Protein AF-0000000084543230 (afdb_homodimer)

pLDDT: mean 85.79, std 18.61, range [20.77, 98.88]

Nearest PDB structures (foldseek):
  7msp-assembly2_B  TM=5.587E-01  e=1.399E-10  Bacillus subtilis subsp. subtilis str. 168
  7msk-assembly1_B  TM=5.173E-01  e=1.236E-10  Bacillus thuringiensis serovar andalousiensis BGSC 4AW1
  7msn-assembly1_B  TM=4.986E-01  e=8.015E-11  Bacillus subtilis subsp. subtilis str. 168
  7msn-assembly1_A  TM=4.606E-01  e=1.399E-10  Bacillus subtilis subsp. subtilis str. 168
  6egs-assembly1_A  TM=4.964E-01  e=3.530E-05  Homo sapiens

Sequence (632 aa):
MSITASKIPVSVLIPAKNEQENLPACLASVAVADEILVVDSQSSDRTVEISESLGAKVVQFHFNGQWPKKKNWSLENLPFRNEWVLIVDCDERITPESWQEIAQKIQDPEYSGYYINRRVFFLGKWIRHGGKYPDWNLRLFKHKLGRYENLNTENVRNTGDNEVHEHVVISEGKVGYLQEDMLHEDFRDLFHWIERHNRYSNWEARVYYNILTGQDDSKTIGADLFGDAVQRKRFLKTIWVRLPFKPLLRFILFYIIQLGFLDGRAGYIYGRLLSQYEYQIGVKLYELRQFGGQLNVAKTTTNTVTPQSVPQTVEKMSITASKIPVSVLIPAKNEQENLPACLASVAVADEILVVDSQSSDRTVEISESLGAKVVQFHFNGQWPKKKNWSLENLPFRNEWVLIVDCDERITPESWQEIAQKIQDPEYSGYYINRRVFFLGKWIRHGGKYPDWNLRLFKHKLGRYENLNTENVRNTGDNEVHEHVVISEGKVGYLQEDMLHEDFRDLFHWIERHNRYSNWEARVYYNILTGQDDSKTIGADLFGDAVQRKRFLKTIWVRLPFKPLLRFILFYIIQLGFLDGRAGYIYGRLLSQYEYQIGVKLYELRQFGGQLNVAKTTTNTVTPQSVPQTVEK

Secondary structure (DSSP, 8-state):
-----PPEEEEEEEEESS-TTTHHHHHHHTTTEEEEEEEES--SSSHHHHHHHTTPEEEE----SSSS-HHHHHHHHS--SSSEEEE--TTEEE-HHHHHHHHHHTT-TTEEEEEEEEEEEETTEE--STT-SS--EEEEEETTTEEE---S-TTSTT--SS-SS--EEESSSEEEEEEEEEEE---S-HHHHHHHHHHHHHHHHHHHHHHHHT-STTTS----TTS-HHHHHHHHHHHHHH-SSHHHHHHIIIIIIT-GGGGHHHHHHHHHHHHHHHHHHHHHHHHHHHHTT-SS--------------------/-----PPEEEEEEEEESS-TTTHHHHHHHTTTEEEEEEEES--SSSHHHHHHHTTPEEEE----SSSS-HHHHHHHHS--SSSEEEE--TTEEE-HHHHHHHHHHTT-TTEEEEEEEEEEEETTEE--STT-SS--EEEEEETTTEEE---S-TTSTT--SS-SS--EEESSSEEEEEEEEEEE---S-HHHHHHHHHHHHHHHHHHHHHHHHT-STTTS----TTS-HHHHHHHHHHHHHH-SSHHHHHHIIIIIIT-GGGGHHHHHHHHHHHHHHHHHHHHHHHHHHHHTT-SS--------------------

Organism: NCBI:txid376219

Radius of gyration: 28.89 Å; Cα contacts (8 Å, |Δi|>4): 1098; chains: 2; bounding box: 122×84×68 Å

Foldseek 3Di:
DPPPPQAQAEAEEEEDAQQPPQQVQALVQRVSHPAYEYEYAPHPDCVVVNQVVSPHHYHYDHFPLDPDFDVQVCLPPPDRPHQKYFYDYSQKGQHPVNVVQVSVVVPDPQAFWEWAFEFEDFPNFTQCWLPNPRDTATGIGGSVFKDWDDPPLSPQPPLDRDDDPTHIDGRDGHYYYDPDHMYRGRPDDVVVVLSNLLSVLSSLLVVLLCVVVVVNPPPDDDQDCPDDPVSVVVVVVPVLSVDPLSLVVSLCSRCPVRPLCVRPPRSNVVSNSVSVSVVSSNVQNVCCVPPVRDPDDPPPPPPCPVVPPPPPPPDD/DPPPPQAQAEAEEEEDAQQPPQQVQALVQRVSHPAYEYEYAPHPDCVVVNQVVSPHHYHYDHFPLDPDFDVQVCLPPPDRPHQKYFYDYSQKGQHPVNVVQVSVVVPDPQAFWEWAFEFEDFPRFTQCWLPNPRDTATGIGGSVFKDWDDPPLSPQPPLDRDDDPTHIDGNDGDYYYDPDHMYRGRPDDVVVVLSNLLSVLSSLLVVLLCVVVVVNPPPDDDQDCPDDPVSVVVVVVPVLSVDPLSLVVSLCSRCPVRPLCVRPPRSNVVSNSVSVSVVSSNVQNVCCVPPVRDPDDDPPPPPPPVPPPPPPPPDD

Structure (mmCIF, N/CA/C/O backbone):
data_AF-0000000084543230-model_v1
#
loop_
_entity.id
_entity.type
_entity.pdbx_description
1 polymer 'Glycosyl transferase, family 2'
#
loop_
_atom_site.group_PDB
_atom_site.id
_atom_site.type_symbol
_atom_site.label_atom_id
_atom_site.label_alt_id
_atom_site.label_comp_id
_atom_site.label_asym_id
_atom_site.label_entity_id
_atom_site.label_seq_id
_atom_site.pdbx_PDB_ins_code
_atom_site.Cartn_x
_atom_site.Cartn_y
_atom_site.Cartn_z
_atom_site.occupancy
_atom_site.B_iso_or_equiv
_atom_site.auth_seq_id
_atom_site.auth_comp_id
_atom_site.auth_asym_id
_atom_site.auth_atom_id
_atom_site.pdbx_PDB_model_num
ATOM 1 N N . MET A 1 1 ? -24.188 -47.438 0.626 1 29.66 1 MET A N 1
ATOM 2 C CA . MET A 1 1 ? -22.734 -47.344 0.693 1 29.66 1 MET A CA 1
ATOM 3 C C . MET A 1 1 ? -22.266 -46 0.106 1 29.66 1 MET A C 1
ATOM 5 O O . MET A 1 1 ? -22.469 -45.75 -1.08 1 29.66 1 MET A O 1
ATOM 9 N N . SER A 1 2 ? -22.438 -44.906 0.783 1 37.59 2 SER A N 1
ATOM 10 C CA . SER A 1 2 ? -22.125 -43.594 0.286 1 37.59 2 SER A CA 1
ATOM 11 C C . SER A 1 2 ? -20.75 -43.562 -0.376 1 37.59 2 SER A C 1
ATOM 13 O O . SER A 1 2 ? -19.75 -43.969 0.219 1 37.59 2 SER A O 1
ATOM 15 N N . ILE A 1 3 ? -20.609 -43.844 -1.57 1 38.88 3 ILE A N 1
ATOM 16 C CA . ILE A 1 3 ? -19.375 -43.844 -2.357 1 38.88 3 ILE A CA 1
ATOM 17 C C . ILE A 1 3 ? -18.516 -42.656 -1.955 1 38.88 3 ILE A C 1
ATOM 19 O O . ILE A 1 3 ? -18.859 -41.5 -2.238 1 38.88 3 ILE A O 1
ATOM 23 N N . THR A 1 4 ? -17.984 -42.531 -0.795 1 46.62 4 THR A N 1
ATOM 24 C CA . THR A 1 4 ? -17.031 -41.5 -0.365 1 46.62 4 THR A CA 1
ATOM 25 C C . THR A 1 4 ? -15.969 -41.25 -1.427 1 46.62 4 THR A C 1
ATOM 27 O O . THR A 1 4 ? -15.25 -42.188 -1.806 1 46.62 4 THR A O 1
ATOM 30 N N . ALA A 1 5 ? -16.25 -40.5 -2.412 1 59.16 5 ALA A N 1
ATOM 31 C CA . ALA A 1 5 ? -15.336 -40.219 -3.512 1 59.16 5 ALA A CA 1
ATOM 32 C C . ALA A 1 5 ? -13.891 -40.156 -3.021 1 59.16 5 ALA A C 1
ATOM 34 O O . ALA A 1 5 ? -13.602 -39.531 -2 1 59.16 5 ALA A O 1
ATOM 35 N N . SER A 1 6 ? -13.039 -41.094 -3.359 1 81.56 6 SER A N 1
ATOM 36 C CA . SER A 1 6 ? -11.656 -41.281 -2.953 1 81.56 6 SER A CA 1
ATOM 37 C C . SER A 1 6 ? -10.836 -40.031 -3.133 1 81.56 6 SER A C 1
ATOM 39 O O . SER A 1 6 ? -10.977 -39.312 -4.137 1 81.56 6 SER A O 1
ATOM 41 N N . LYS A 1 7 ? -10.297 -39.438 -2.084 1 94.62 7 LYS A N 1
ATOM 42 C CA . LYS A 1 7 ? -9.422 -38.25 -2.08 1 94.62 7 LYS A CA 1
ATOM 43 C C . LYS A 1 7 ? -8.188 -38.469 -2.939 1 94.62 7 LYS A C 1
ATOM 45 O O . LYS A 1 7 ? -7.742 -39.625 -3.105 1 94.62 7 LYS A O 1
ATOM 50 N N . ILE A 1 8 ? -7.797 -37.531 -3.656 1 97.75 8 ILE A N 1
ATOM 51 C CA . ILE A 1 8 ? -6.57 -37.562 -4.445 1 97.75 8 ILE A CA 1
ATOM 52 C C . ILE A 1 8 ? -5.359 -37.438 -3.523 1 97.75 8 ILE A C 1
ATOM 54 O O . ILE A 1 8 ? -5.289 -36.5 -2.709 1 97.75 8 ILE A O 1
ATOM 58 N N . PRO A 1 9 ? -4.43 -38.344 -3.574 1 98.25 9 PRO A N 1
ATOM 59 C CA . PRO A 1 9 ? -3.311 -38.375 -2.631 1 98.25 9 PRO A CA 1
ATOM 60 C C . PRO A 1 9 ? -2.312 -37.25 -2.883 1 98.25 9 PRO A C 1
ATOM 62 O O . PRO A 1 9 ? -1.163 -37.5 -3.248 1 98.25 9 PRO A O 1
ATOM 65 N N . VAL A 1 10 ? -2.674 -36.094 -2.656 1 98.69 10 VAL A N 1
ATOM 66 C CA . VAL A 1 10 ? -1.897 -34.844 -2.752 1 98.69 10 VAL A CA 1
ATOM 67 C C . VAL A 1 10 ? -2.096 -34.031 -1.488 1 98.69 10 VAL A C 1
ATOM 69 O O . VAL A 1 10 ? -3.205 -33.938 -0.953 1 98.69 10 VAL A O 1
ATOM 72 N N . SER A 1 11 ? -1.009 -33.562 -0.958 1 98.81 11 SER A N 1
ATOM 73 C CA . SER A 1 11 ? -1.084 -32.562 0.114 1 98.81 11 SER A CA 1
ATOM 74 C C . SER A 1 11 ? -1.076 -31.156 -0.44 1 98.81 11 SER A C 1
ATOM 76 O O . SER A 1 11 ? -0.14 -30.766 -1.138 1 98.81 11 SER A O 1
ATOM 78 N N . VAL A 1 12 ? -2.107 -30.391 -0.117 1 98.81 12 VAL A N 1
ATOM 79 C CA . VAL A 1 12 ? -2.189 -29 -0.588 1 98.81 12 VAL A CA 1
ATOM 80 C C . VAL A 1 12 ? -1.63 -28.062 0.474 1 98.81 12 VAL A C 1
ATOM 82 O O . VAL A 1 12 ? -1.962 -28.172 1.655 1 98.81 12 VAL A O 1
ATOM 85 N N . LEU A 1 13 ? -0.74 -27.234 0.044 1 98.75 13 LEU A N 1
ATOM 86 C CA . LEU A 1 13 ? -0.153 -26.203 0.899 1 98.75 13 LEU A CA 1
ATOM 87 C C . LEU A 1 13 ? -0.666 -24.828 0.517 1 98.75 13 LEU A C 1
ATOM 89 O O . LEU A 1 13 ? -0.492 -24.391 -0.623 1 98.75 13 LEU A O 1
ATOM 93 N N . ILE A 1 14 ? -1.273 -24.109 1.455 1 98.69 14 ILE A N 1
ATOM 94 C CA . ILE A 1 14 ? -1.856 -22.797 1.197 1 98.69 14 ILE A CA 1
ATOM 95 C C . ILE A 1 14 ? -1.247 -21.766 2.146 1 98.69 14 ILE A C 1
ATOM 97 O O . ILE A 1 14 ? -1.584 -21.734 3.332 1 98.69 14 ILE A O 1
ATOM 101 N N . PRO A 1 15 ? -0.379 -20.969 1.652 1 98.12 15 PRO A N 1
ATOM 102 C CA . PRO A 1 15 ? 0.072 -19.828 2.471 1 98.12 15 PRO A CA 1
ATOM 103 C C . PRO A 1 15 ? -0.985 -18.734 2.598 1 98.12 15 PRO A C 1
ATOM 105 O O . PRO A 1 15 ? -1.598 -18.344 1.603 1 98.12 15 PRO A O 1
ATOM 108 N N . ALA A 1 16 ? -1.163 -18.219 3.861 1 97.69 16 ALA A N 1
ATOM 109 C CA . ALA A 1 16 ? -2.273 -17.281 4.031 1 97.69 16 ALA A CA 1
ATOM 110 C C . ALA A 1 16 ? -1.921 -16.203 5.039 1 97.69 16 ALA A C 1
ATOM 112 O O . ALA A 1 16 ? -1.169 -16.438 5.984 1 97.69 16 ALA A O 1
ATOM 113 N N . LYS A 1 17 ? -2.406 -15.062 4.781 1 96.19 17 LYS A N 1
ATOM 114 C CA . LYS A 1 17 ? -2.432 -13.945 5.719 1 96.19 17 LYS A CA 1
ATOM 115 C C . LYS A 1 17 ? -3.602 -13.008 5.422 1 96.19 17 LYS A C 1
ATOM 117 O O . LYS A 1 17 ? -3.615 -12.328 4.395 1 96.19 17 LYS A O 1
ATOM 122 N N . ASN A 1 18 ? -4.562 -12.914 6.312 1 93.94 18 ASN A N 1
ATOM 123 C CA . ASN A 1 18 ? -5.758 -12.086 6.191 1 93.94 18 ASN A CA 1
ATOM 124 C C . ASN A 1 18 ? -6.461 -12.312 4.855 1 93.94 18 ASN A C 1
ATOM 126 O O . ASN A 1 18 ? -6.688 -11.367 4.098 1 93.94 18 ASN A O 1
ATOM 130 N N . GLU A 1 19 ? -6.875 -13.516 4.633 1 96.62 19 GLU A N 1
ATOM 131 C CA . GLU A 1 19 ? -7.434 -13.922 3.348 1 96.62 19 GLU A CA 1
ATOM 132 C C . GLU A 1 19 ? -8.859 -14.445 3.506 1 96.62 19 GLU A C 1
ATOM 134 O O . GLU A 1 19 ? -9.273 -15.367 2.807 1 96.62 19 GLU A O 1
ATOM 139 N N . GLN A 1 20 ? -9.578 -13.859 4.398 1 96.12 20 GLN A N 1
ATOM 140 C CA . GLN A 1 20 ? -10.93 -14.336 4.684 1 96.12 20 GLN A CA 1
ATOM 141 C C . GLN A 1 20 ? -11.805 -14.297 3.434 1 96.12 20 GLN A C 1
ATOM 143 O O . GLN A 1 20 ? -12.695 -15.133 3.26 1 96.12 20 GLN A O 1
ATOM 148 N N . GLU A 1 21 ? -11.562 -13.422 2.498 1 93.69 21 GLU A N 1
ATOM 149 C CA . GLU A 1 21 ? -12.422 -13.234 1.333 1 93.69 21 GLU A CA 1
ATOM 150 C C . GLU A 1 21 ? -12.148 -14.297 0.272 1 93.69 21 GLU A C 1
ATOM 152 O O . GLU A 1 21 ? -13.047 -14.688 -0.471 1 93.69 21 GLU A O 1
ATOM 157 N N . ASN A 1 22 ? -10.945 -14.789 0.214 1 96.81 22 ASN A N 1
ATOM 158 C CA . ASN A 1 22 ? -10.555 -15.695 -0.859 1 96.81 22 ASN A CA 1
ATOM 159 C C . ASN A 1 22 ? -10.625 -17.156 -0.415 1 96.81 22 ASN A C 1
ATOM 161 O O . ASN A 1 22 ? -10.844 -18.047 -1.236 1 96.81 22 ASN A O 1
ATOM 165 N N . LEU A 1 23 ? -10.484 -17.406 0.841 1 97.62 23 LEU A N 1
ATOM 166 C CA . LEU A 1 23 ? -10.25 -18.75 1.361 1 97.62 23 LEU A CA 1
ATOM 167 C C . LEU A 1 23 ? -11.438 -19.672 1.075 1 97.62 23 LEU A C 1
ATOM 169 O O . LEU A 1 23 ? -11.266 -20.828 0.724 1 97.62 23 LEU A O 1
ATOM 173 N N . PRO A 1 24 ? -12.719 -19.156 1.195 1 97 24 PRO A N 1
ATOM 174 C CA . PRO A 1 24 ? -13.836 -20.078 0.942 1 97 24 PRO A CA 1
ATOM 175 C C . PRO A 1 24 ? -13.781 -20.688 -0.452 1 97 24 PRO A C 1
ATOM 177 O O . PRO A 1 24 ? -13.898 -21.922 -0.595 1 97 24 PRO A O 1
ATOM 180 N N . ALA A 1 25 ? -13.586 -19.891 -1.458 1 96.75 25 ALA A N 1
ATOM 181 C CA . ALA A 1 25 ? -13.508 -20.406 -2.828 1 96.75 25 ALA A CA 1
ATOM 182 C C . ALA A 1 25 ? -12.258 -21.25 -3.031 1 96.75 25 ALA A C 1
ATOM 184 O O . ALA A 1 25 ? -12.305 -22.281 -3.709 1 96.75 25 ALA A O 1
ATOM 185 N N . CYS A 1 26 ? -11.156 -20.844 -2.449 1 98.25 26 CYS A N 1
ATOM 186 C CA . CYS A 1 26 ? -9.898 -21.562 -2.564 1 98.25 26 CYS A CA 1
ATOM 187 C C . CYS A 1 26 ? -10.016 -22.953 -1.95 1 98.25 26 CYS A C 1
ATOM 189 O O . CYS A 1 26 ? -9.727 -23.953 -2.609 1 98.25 26 CYS A O 1
ATOM 191 N N . LEU A 1 27 ? -10.547 -23.016 -0.763 1 98.44 27 LEU A N 1
ATOM 192 C CA . LEU A 1 27 ? -10.648 -24.266 -0.035 1 98.44 27 LEU A CA 1
ATOM 193 C C . LEU A 1 27 ? -11.656 -25.203 -0.694 1 98.44 27 LEU A C 1
ATOM 195 O O . LEU A 1 27 ? -11.453 -26.422 -0.731 1 98.44 27 LEU A O 1
ATOM 199 N N . ALA A 1 28 ? -12.688 -24.625 -1.218 1 97.56 28 ALA A N 1
ATOM 200 C CA . ALA A 1 28 ? -13.656 -25.438 -1.951 1 97.56 28 ALA A CA 1
ATOM 201 C C . ALA A 1 28 ? -13.016 -26.094 -3.17 1 97.56 28 ALA A C 1
ATOM 203 O O . ALA A 1 28 ? -13.32 -27.234 -3.496 1 97.56 28 ALA A O 1
ATOM 204 N N . SER A 1 29 ? -12.148 -25.422 -3.789 1 98.12 29 SER A N 1
ATOM 205 C CA . SER A 1 29 ? -11.547 -25.891 -5.031 1 98.12 29 SER A CA 1
ATOM 206 C C . SER A 1 29 ? -10.539 -27 -4.77 1 98.12 29 SER A C 1
ATOM 208 O O . SER A 1 29 ? -10.164 -27.734 -5.688 1 98.12 29 SER A O 1
ATOM 210 N N . VAL A 1 30 ? -10.07 -27.141 -3.49 1 98.5 30 VAL A N 1
ATOM 211 C CA . VAL A 1 30 ? -9.031 -28.141 -3.232 1 98.5 30 VAL A CA 1
ATOM 212 C C . VAL A 1 30 ? -9.562 -29.219 -2.289 1 98.5 30 VAL A C 1
ATOM 214 O O . VAL A 1 30 ? -8.789 -30.016 -1.756 1 98.5 30 VAL A O 1
ATOM 217 N N . ALA A 1 31 ? -10.836 -29.266 -2.154 1 97.12 31 ALA A N 1
ATOM 218 C CA . ALA A 1 31 ? -11.484 -30.141 -1.185 1 97.12 31 ALA A CA 1
ATOM 219 C C . ALA A 1 31 ? -11.25 -31.609 -1.53 1 97.12 31 ALA A C 1
ATOM 221 O O . ALA A 1 31 ? -11.32 -32.469 -0.658 1 97.12 31 ALA A O 1
ATOM 222 N N . VAL A 1 32 ? -10.961 -31.922 -2.76 1 97.44 32 VAL A N 1
ATOM 223 C CA . VAL A 1 32 ? -10.812 -33.312 -3.213 1 97.44 32 VAL A CA 1
ATOM 224 C C . VAL A 1 32 ? -9.43 -33.812 -2.82 1 97.44 32 VAL A C 1
ATOM 226 O O . VAL A 1 32 ? -9.188 -35.031 -2.869 1 97.44 32 VAL A O 1
ATOM 229 N N . ALA A 1 33 ? -8.547 -33 -2.385 1 98.38 33 ALA A N 1
ATOM 230 C CA . ALA A 1 33 ? -7.211 -33.406 -1.96 1 98.38 33 ALA A CA 1
ATOM 231 C C . ALA A 1 33 ? -7.273 -34.188 -0.653 1 98.38 33 ALA A C 1
ATOM 233 O O . ALA A 1 33 ? -8.156 -33.969 0.173 1 98.38 33 ALA A O 1
ATOM 234 N N . ASP A 1 34 ? -6.293 -35.031 -0.488 1 98.19 34 ASP A N 1
ATOM 235 C CA . ASP A 1 34 ? -6.211 -35.906 0.692 1 98.19 34 ASP A CA 1
ATOM 236 C C . ASP A 1 34 ? -5.875 -35.062 1.938 1 98.19 34 ASP A C 1
ATOM 238 O O . ASP A 1 34 ? -6.301 -35.406 3.045 1 98.19 34 ASP A O 1
ATOM 242 N N . GLU A 1 35 ? -5.117 -34.062 1.754 1 98.38 35 GLU A N 1
ATOM 243 C CA . GLU A 1 35 ? -4.641 -33.219 2.863 1 98.38 35 GLU A CA 1
ATOM 244 C C . GLU A 1 35 ? -4.566 -31.75 2.467 1 98.38 35 GLU A C 1
ATOM 246 O O . GLU A 1 35 ? -4.109 -31.422 1.373 1 98.38 35 GLU A O 1
ATOM 251 N N . ILE A 1 36 ? -5.109 -30.938 3.371 1 98.69 36 ILE A N 1
ATOM 252 C CA . ILE A 1 36 ? -5.051 -29.484 3.16 1 98.69 36 ILE A CA 1
ATOM 253 C C . ILE A 1 36 ? -4.391 -28.812 4.363 1 98.69 36 ILE A C 1
ATOM 255 O O . ILE A 1 36 ? -4.906 -28.891 5.48 1 98.69 36 ILE A O 1
ATOM 259 N N . LEU A 1 37 ? -3.256 -28.172 4.141 1 98.75 37 LEU A N 1
ATOM 260 C CA . LEU A 1 37 ? -2.514 -27.438 5.152 1 98.75 37 LEU A CA 1
ATOM 261 C C . LEU A 1 37 ? -2.523 -25.938 4.848 1 98.75 37 LEU A C 1
ATOM 263 O O . LEU A 1 37 ? -2.076 -25.516 3.775 1 98.75 37 LEU A O 1
ATOM 267 N N . VAL A 1 38 ? -3.049 -25.156 5.734 1 98.75 38 VAL A N 1
ATOM 268 C CA . VAL A 1 38 ? -3.004 -23.703 5.633 1 98.75 38 VAL A CA 1
ATOM 269 C C . VAL A 1 38 ? -1.935 -23.156 6.574 1 98.75 38 VAL A C 1
ATOM 271 O O . VAL A 1 38 ? -2.004 -23.359 7.789 1 98.75 38 VAL A O 1
ATOM 274 N N . VAL A 1 39 ? -0.952 -22.562 6.008 1 98.62 39 VAL A N 1
ATOM 275 C CA . VAL A 1 39 ? 0.099 -21.938 6.809 1 98.62 39 VAL A CA 1
ATOM 276 C C . VAL A 1 39 ? -0.187 -20.438 6.969 1 98.62 39 VAL A C 1
ATOM 278 O O . VAL A 1 39 ? 0.006 -19.672 6.035 1 98.62 39 VAL A O 1
ATOM 281 N N . ASP A 1 40 ? -0.516 -20.047 8.141 1 98.25 40 ASP A N 1
ATOM 282 C CA . ASP A 1 40 ? -0.985 -18.703 8.438 1 98.25 40 ASP A CA 1
ATOM 283 C C . ASP A 1 40 ? 0.102 -17.891 9.125 1 98.25 40 ASP A C 1
ATOM 285 O O . ASP A 1 40 ? 0.958 -18.438 9.82 1 98.25 40 ASP A O 1
ATOM 289 N N . SER A 1 41 ? 0.145 -16.656 8.82 1 96.38 41 SER A N 1
ATOM 290 C CA . SER A 1 41 ? 1.075 -15.727 9.453 1 96.38 41 SER A CA 1
ATOM 291 C C . SER A 1 41 ? 0.352 -14.789 10.414 1 96.38 41 SER A C 1
ATOM 293 O O . SER A 1 41 ? 0.42 -13.562 10.266 1 96.38 41 SER A O 1
ATOM 295 N N . GLN A 1 42 ? -0.321 -15.312 11.367 1 93.94 42 GLN A N 1
ATOM 296 C CA . GLN A 1 42 ? -1.004 -14.586 12.438 1 93.94 42 GLN A CA 1
ATOM 297 C C . GLN A 1 42 ? -2.045 -13.625 11.867 1 93.94 42 GLN A C 1
ATOM 299 O O . GLN A 1 42 ? -2.059 -12.438 12.219 1 93.94 42 GLN A O 1
ATOM 304 N N . SER A 1 43 ? -2.947 -14.125 11.109 1 95.62 43 SER A N 1
ATOM 305 C CA . SER A 1 43 ? -4.031 -13.32 10.555 1 95.62 43 SER A CA 1
ATOM 306 C C . SER A 1 43 ? -4.883 -12.703 11.664 1 95.62 43 SER A C 1
ATOM 308 O O . SER A 1 43 ? -5.105 -13.328 12.695 1 95.62 43 SER A O 1
ATOM 310 N N . SER A 1 44 ? -5.344 -11.477 11.43 1 88.94 44 SER A N 1
ATOM 311 C CA . SER A 1 44 ? -6.188 -10.789 12.398 1 88.94 44 SER A CA 1
ATOM 312 C C . SER A 1 44 ? -7.664 -10.914 12.031 1 88.94 44 SER A C 1
ATOM 314 O O . SER A 1 44 ? -8.539 -10.5 12.797 1 88.94 44 SER A O 1
ATOM 316 N N . ASP A 1 45 ? -7.965 -11.516 10.938 1 92.31 45 ASP A N 1
ATOM 317 C CA . ASP A 1 45 ? -9.344 -11.672 10.484 1 92.31 45 ASP A CA 1
ATOM 318 C C . ASP A 1 45 ? -9.82 -13.109 10.664 1 92.31 45 ASP A C 1
ATOM 320 O O . ASP A 1 45 ? -9.32 -13.828 11.531 1 92.31 45 ASP A O 1
ATOM 324 N N . ARG A 1 46 ? -10.836 -13.492 9.898 1 96.62 46 ARG A N 1
ATOM 325 C CA . ARG A 1 46 ? -11.453 -14.797 10.117 1 96.62 46 ARG A CA 1
ATOM 326 C C . ARG A 1 46 ? -10.742 -15.883 9.32 1 96.62 46 ARG A C 1
ATOM 328 O O . ARG A 1 46 ? -11.289 -16.969 9.102 1 96.62 46 ARG A O 1
ATOM 335 N N . THR A 1 47 ? -9.539 -15.633 8.914 1 97.88 47 THR A N 1
ATOM 336 C CA . THR A 1 47 ? -8.781 -16.547 8.078 1 97.88 47 THR A CA 1
ATOM 337 C C . THR A 1 47 ? -8.648 -17.922 8.75 1 97.88 47 THR A C 1
ATOM 339 O O . THR A 1 47 ? -8.969 -18.938 8.148 1 97.88 47 THR A O 1
ATOM 342 N N . VAL A 1 48 ? -8.289 -17.953 9.961 1 98.19 48 VAL A N 1
ATOM 343 C CA . VAL A 1 48 ? -8.047 -19.188 10.68 1 98.19 48 VAL A CA 1
ATOM 344 C C . VAL A 1 48 ? -9.359 -19.938 10.891 1 98.19 48 VAL A C 1
ATOM 346 O O . VAL A 1 48 ? -9.461 -21.141 10.625 1 98.19 48 VAL A O 1
ATOM 349 N N . GLU A 1 49 ? -10.352 -19.188 11.297 1 98.12 49 GLU A N 1
ATOM 350 C CA . GLU A 1 49 ? -11.664 -19.766 11.555 1 98.12 49 GLU A CA 1
ATOM 351 C C . GLU A 1 49 ? -12.234 -20.422 10.289 1 98.12 49 GLU A C 1
ATOM 353 O O . GLU A 1 49 ? -12.719 -21.547 10.336 1 98.12 49 GLU A O 1
ATOM 358 N N . ILE A 1 50 ? -12.18 -19.719 9.211 1 97.94 50 ILE A N 1
ATOM 359 C CA . ILE A 1 50 ? -12.711 -20.203 7.945 1 97.94 50 ILE A CA 1
ATOM 360 C C . ILE A 1 50 ? -11.938 -21.438 7.504 1 97.94 50 ILE A C 1
ATOM 362 O O . ILE A 1 50 ? -12.539 -22.438 7.082 1 97.94 50 ILE A O 1
ATOM 366 N N . SER A 1 51 ? -10.648 -21.422 7.621 1 98.38 51 SER A N 1
ATOM 367 C CA . SER A 1 51 ? -9.812 -22.547 7.227 1 98.38 51 SER A CA 1
ATOM 368 C C . SER A 1 51 ? -10.172 -23.797 7.996 1 98.38 51 SER A C 1
ATOM 370 O O . SER A 1 51 ? -10.406 -24.859 7.402 1 98.38 51 SER A O 1
ATOM 372 N N . GLU A 1 52 ? -10.273 -23.688 9.25 1 98.06 52 GLU A N 1
ATOM 373 C CA . GLU A 1 52 ? -10.562 -24.844 10.102 1 98.06 52 GLU A CA 1
ATOM 374 C C . GLU A 1 52 ? -11.984 -25.344 9.883 1 98.06 52 GLU A C 1
ATOM 376 O O . GLU A 1 52 ? -12.219 -26.562 9.859 1 98.06 52 GLU A O 1
ATOM 381 N N . SER A 1 53 ? -12.875 -24.453 9.711 1 97.56 53 SER A N 1
ATOM 382 C CA . SER A 1 53 ? -14.273 -24.828 9.508 1 97.56 53 SER A CA 1
ATOM 383 C C . SER A 1 53 ? -14.453 -25.609 8.211 1 97.56 53 SER A C 1
ATOM 385 O O . SER A 1 53 ? -15.383 -26.422 8.094 1 97.56 53 SER A O 1
ATOM 387 N N . LEU A 1 54 ? -13.555 -25.438 7.316 1 96.5 54 LEU A N 1
ATOM 388 C CA . LEU A 1 54 ? -13.672 -26.109 6.023 1 96.5 54 LEU A CA 1
ATOM 389 C C . LEU A 1 54 ? -12.727 -27.297 5.93 1 96.5 54 LEU A C 1
ATOM 391 O O . LEU A 1 54 ? -12.484 -27.812 4.84 1 96.5 54 LEU A O 1
ATOM 395 N N . GLY A 1 55 ? -12.164 -27.672 7.066 1 95.5 55 GLY A N 1
ATOM 396 C CA . GLY A 1 55 ? -11.492 -28.953 7.172 1 95.5 55 GLY A CA 1
ATOM 397 C C . GLY A 1 55 ? -9.992 -28.859 6.977 1 95.5 55 GLY A C 1
ATOM 398 O O . GLY A 1 55 ? -9.305 -29.891 6.961 1 95.5 55 GLY A O 1
ATOM 399 N N . ALA A 1 56 ? -9.477 -27.703 6.852 1 98 56 ALA A N 1
ATOM 400 C CA . ALA A 1 56 ? -8.031 -27.547 6.691 1 98 56 ALA A CA 1
ATOM 401 C C . ALA A 1 56 ? -7.328 -27.531 8.047 1 98 56 ALA A C 1
ATOM 403 O O . ALA A 1 56 ? -7.922 -27.141 9.055 1 98 56 ALA A O 1
ATOM 404 N N . LYS A 1 57 ? -6.148 -28.062 8.078 1 98.31 57 LYS A N 1
ATOM 405 C CA . LYS A 1 57 ? -5.281 -27.906 9.242 1 98.31 57 LYS A CA 1
ATOM 406 C C . LYS A 1 57 ? -4.488 -26.609 9.164 1 98.31 57 LYS A C 1
ATOM 408 O O . LYS A 1 57 ? -3.801 -26.344 8.18 1 98.31 57 LYS A O 1
ATOM 413 N N . VAL A 1 58 ? -4.574 -25.812 10.203 1 98.56 58 VAL A N 1
ATOM 414 C CA . VAL A 1 58 ? -3.9 -24.516 10.203 1 98.56 58 VAL A CA 1
ATOM 415 C C . VAL A 1 58 ? -2.609 -24.609 11.016 1 98.56 58 VAL A C 1
ATOM 417 O O . VAL A 1 58 ? -2.604 -25.141 12.125 1 98.56 58 VAL A O 1
ATOM 420 N N . VAL A 1 59 ? -1.549 -24.172 10.43 1 98.31 59 VAL A N 1
ATOM 421 C CA . VAL A 1 59 ? -0.251 -24.078 11.086 1 98.31 59 VAL A CA 1
ATOM 422 C C . VAL A 1 59 ? 0.218 -22.625 11.086 1 98.31 59 VAL A C 1
ATOM 424 O O . VAL A 1 59 ? 0.116 -21.938 10.062 1 98.31 59 VAL A O 1
ATOM 427 N N . GLN A 1 60 ? 0.756 -22.172 12.195 1 97.81 60 GLN A N 1
ATOM 428 C CA . GLN A 1 60 ? 1.215 -20.781 12.289 1 97.81 60 GLN A CA 1
ATOM 429 C C . GLN A 1 60 ? 2.691 -20.672 11.922 1 97.81 60 GLN A C 1
ATOM 431 O O . GLN A 1 60 ? 3.52 -21.438 12.406 1 97.81 60 GLN A O 1
ATOM 436 N N . PHE A 1 61 ? 2.963 -19.766 11.039 1 97.06 61 PHE A N 1
ATOM 437 C CA . PHE A 1 61 ? 4.332 -19.422 10.68 1 97.06 61 PHE A CA 1
ATOM 438 C C . PHE A 1 61 ? 4.734 -18.078 11.289 1 97.06 61 PHE A C 1
ATOM 440 O O . PHE A 1 61 ? 4.066 -17.062 11.062 1 97.06 61 PHE A O 1
ATOM 447 N N . HIS A 1 62 ? 5.77 -18.094 12.031 1 94.19 62 HIS A N 1
ATOM 448 C CA . HIS A 1 62 ? 6.316 -16.875 12.617 1 94.19 62 HIS A CA 1
ATOM 449 C C . HIS A 1 62 ? 7.582 -16.422 11.898 1 94.19 62 HIS A C 1
ATOM 451 O O . HIS A 1 62 ? 8.656 -16.984 12.125 1 94.19 62 HIS A O 1
ATOM 457 N N . PHE A 1 63 ? 7.426 -15.414 11.086 1 90.5 63 PHE A N 1
ATOM 458 C CA . PHE A 1 63 ? 8.539 -14.93 10.273 1 90.5 63 PHE A CA 1
ATOM 459 C C . PHE A 1 63 ? 9.516 -14.125 11.125 1 90.5 63 PHE A C 1
ATOM 461 O O . PHE A 1 63 ? 9.109 -13.203 11.844 1 90.5 63 PHE A O 1
ATOM 468 N N . ASN A 1 64 ? 10.719 -14.391 11.039 1 85.69 64 ASN A N 1
ATOM 469 C CA . ASN A 1 64 ? 11.727 -13.703 11.844 1 85.69 64 ASN A CA 1
ATOM 470 C C . ASN A 1 64 ? 12.539 -12.711 11.016 1 85.69 64 ASN A C 1
ATOM 472 O O . ASN A 1 64 ? 13.562 -12.203 11.469 1 85.69 64 ASN A O 1
ATOM 476 N N . GLY A 1 65 ? 12.133 -12.562 9.758 1 82.06 65 GLY A N 1
ATOM 477 C CA . GLY A 1 65 ? 12.812 -11.586 8.914 1 82.06 65 GLY A CA 1
ATOM 478 C C . GLY A 1 65 ? 13.945 -12.188 8.102 1 82.06 65 GLY A C 1
ATOM 479 O O . GLY A 1 65 ? 14.625 -11.477 7.359 1 82.06 65 GLY A O 1
ATOM 480 N N . GLN A 1 66 ? 14.078 -13.438 8.18 1 84.62 66 GLN A N 1
ATOM 481 C CA . GLN A 1 66 ? 15.18 -14.109 7.492 1 84.62 66 GLN A CA 1
ATOM 482 C C . GLN A 1 66 ? 14.672 -15.297 6.676 1 84.62 66 GLN A C 1
ATOM 484 O O . GLN A 1 66 ? 13.531 -15.727 6.84 1 84.62 66 GLN A O 1
ATOM 489 N N . TRP A 1 67 ? 15.555 -15.727 5.824 1 87.5 67 TRP A N 1
ATOM 490 C CA . TRP A 1 67 ? 15.297 -16.953 5.086 1 87.5 67 TRP A CA 1
ATOM 491 C C . TRP A 1 67 ? 15.344 -18.172 6.008 1 87.5 67 TRP A C 1
ATOM 493 O O . TRP A 1 67 ? 16.156 -18.219 6.934 1 87.5 67 TRP A O 1
ATOM 503 N N . PRO A 1 68 ? 14.484 -19.172 5.773 1 91.25 68 PRO A N 1
ATOM 504 C CA . PRO A 1 68 ? 13.508 -19.312 4.691 1 91.25 68 PRO A CA 1
ATOM 505 C C . PRO A 1 68 ? 12.211 -18.547 4.969 1 91.25 68 PRO A C 1
ATOM 507 O O . PRO A 1 68 ? 11.906 -18.234 6.125 1 91.25 68 PRO A O 1
ATOM 510 N N . LYS A 1 69 ? 11.547 -18.297 3.939 1 92.5 69 LYS A N 1
ATOM 511 C CA . LYS A 1 69 ? 10.219 -17.703 4.062 1 92.5 69 LYS A CA 1
ATOM 512 C C . LYS A 1 69 ? 9.148 -18.781 4.207 1 92.5 69 LYS A C 1
ATOM 514 O O . LYS A 1 69 ? 9.461 -19.953 4.457 1 92.5 69 LYS A O 1
ATOM 519 N N . LYS A 1 70 ? 7.945 -18.391 4.098 1 94.94 70 LYS A N 1
ATOM 520 C CA . LYS A 1 70 ? 6.801 -19.203 4.508 1 94.94 70 LYS A CA 1
ATOM 521 C C . LYS A 1 70 ? 6.734 -20.5 3.717 1 94.94 70 LYS A C 1
ATOM 523 O O . LYS A 1 70 ? 6.559 -21.578 4.297 1 94.94 70 LYS A O 1
ATOM 528 N N . LYS A 1 71 ? 6.867 -20.5 2.418 1 96.25 71 LYS A N 1
ATOM 529 C CA . LYS A 1 71 ? 6.703 -21.688 1.586 1 96.25 71 LYS A CA 1
ATOM 530 C C . LYS A 1 71 ? 7.852 -22.672 1.801 1 96.25 71 LYS A C 1
ATOM 532 O O . LYS A 1 71 ? 7.625 -23.875 2.004 1 96.25 71 LYS A O 1
ATOM 537 N N . ASN A 1 72 ? 9.055 -22.156 1.838 1 95.88 72 ASN A N 1
ATOM 538 C CA . ASN A 1 72 ? 10.188 -23.031 2.088 1 95.88 72 ASN A CA 1
ATOM 539 C C . ASN A 1 72 ? 10.164 -23.578 3.514 1 95.88 72 ASN A C 1
ATOM 541 O O . ASN A 1 72 ? 10.484 -24.75 3.738 1 95.88 72 ASN A O 1
ATOM 545 N N . TRP A 1 73 ? 9.938 -22.719 4.438 1 96.56 73 TRP A N 1
ATOM 546 C CA . TRP A 1 73 ? 9.812 -23.203 5.812 1 96.56 73 TRP A CA 1
ATOM 547 C C . TRP A 1 73 ? 8.812 -24.344 5.902 1 96.56 73 TRP A C 1
ATOM 549 O O . TRP A 1 73 ? 9.07 -25.344 6.578 1 96.56 73 TRP A O 1
ATOM 559 N N . SER A 1 74 ? 7.703 -24.203 5.207 1 98.06 74 SER A N 1
ATOM 560 C CA . SER A 1 74 ? 6.656 -25.219 5.223 1 98.06 74 SER A CA 1
ATOM 561 C C . SER A 1 74 ? 7.152 -26.531 4.617 1 98.06 74 SER A C 1
ATOM 563 O O . SER A 1 74 ? 6.938 -27.594 5.18 1 98.06 74 SER A O 1
ATOM 565 N N . LEU A 1 75 ? 7.797 -26.438 3.504 1 97.75 75 LEU A N 1
ATOM 566 C CA . LEU A 1 75 ? 8.305 -27.625 2.803 1 97.75 75 LEU A CA 1
ATOM 567 C C . LEU A 1 75 ? 9.32 -28.359 3.654 1 97.75 75 LEU A C 1
ATOM 569 O O . LEU A 1 75 ? 9.414 -29.594 3.586 1 97.75 75 LEU A O 1
ATOM 573 N N . GLU A 1 76 ? 9.992 -27.625 4.473 1 96.44 76 GLU A N 1
ATOM 574 C CA . GLU A 1 76 ? 11.07 -28.203 5.266 1 96.44 76 GLU A CA 1
ATOM 575 C C . GLU A 1 76 ? 10.555 -28.766 6.582 1 96.44 76 GLU A C 1
ATOM 577 O O . GLU A 1 76 ? 11.133 -29.703 7.133 1 96.44 76 GLU A O 1
ATOM 582 N N . ASN A 1 77 ? 9.5 -28.25 7.066 1 96.94 77 ASN A N 1
ATOM 583 C CA . ASN A 1 77 ? 9.195 -28.516 8.469 1 96.94 77 ASN A CA 1
ATOM 584 C C . ASN A 1 77 ? 7.867 -29.25 8.625 1 96.94 77 ASN A C 1
ATOM 586 O O . ASN A 1 77 ? 7.621 -29.891 9.648 1 96.94 77 ASN A O 1
ATOM 590 N N . LEU A 1 78 ? 7.004 -29.141 7.676 1 97.69 78 LEU A N 1
ATOM 591 C CA . LEU A 1 78 ? 5.676 -29.703 7.867 1 97.69 78 LEU A CA 1
ATOM 592 C C . LEU A 1 78 ? 5.672 -31.188 7.523 1 97.69 78 LEU A C 1
ATOM 594 O O . LEU A 1 78 ? 6.344 -31.625 6.578 1 97.69 78 LEU A O 1
ATOM 598 N N . PRO A 1 79 ? 4.918 -31.969 8.273 1 96.25 79 PRO A N 1
ATOM 599 C CA . PRO A 1 79 ? 4.812 -33.406 8.031 1 96.25 79 PRO A CA 1
ATOM 600 C C . PRO A 1 79 ? 3.764 -33.75 6.977 1 96.25 79 PRO A C 1
ATOM 602 O O . PRO A 1 79 ? 2.674 -34.219 7.312 1 96.25 79 PRO A O 1
ATOM 605 N N . PHE A 1 80 ? 4.102 -33.688 5.77 1 97.94 80 PHE A N 1
ATOM 606 C CA . PHE A 1 80 ? 3.168 -33.969 4.684 1 97.94 80 PHE A CA 1
ATOM 607 C C . PHE A 1 80 ? 2.77 -35.438 4.684 1 97.94 80 PHE A C 1
ATOM 609 O O . PHE A 1 80 ? 3.627 -36.344 4.789 1 97.94 80 PHE A O 1
ATOM 616 N N . ARG A 1 81 ? 1.502 -35.688 4.52 1 97.94 81 ARG A N 1
ATOM 617 C CA . ARG A 1 81 ? 0.973 -37.062 4.465 1 97.94 81 ARG A CA 1
ATOM 618 C C . ARG A 1 81 ? 1.309 -37.719 3.133 1 97.94 81 ARG A C 1
ATOM 620 O O . ARG A 1 81 ? 1.495 -38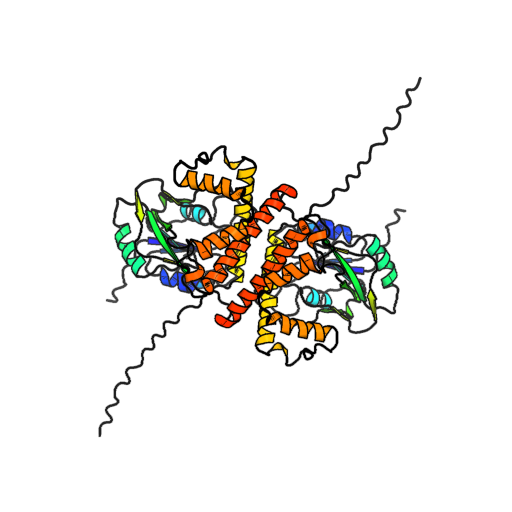.938 3.07 1 97.94 81 ARG A O 1
ATOM 627 N N . ASN A 1 82 ? 1.366 -36.938 2.109 1 98.38 82 ASN A N 1
ATOM 628 C CA . ASN A 1 82 ? 1.567 -37.438 0.759 1 98.38 82 ASN A CA 1
ATOM 629 C C . ASN A 1 82 ? 2.926 -37.031 0.198 1 98.38 82 ASN A C 1
ATOM 631 O O . ASN A 1 82 ? 3.531 -36.062 0.675 1 98.38 82 ASN A O 1
ATOM 635 N N . GLU A 1 83 ? 3.34 -37.781 -0.764 1 98.12 83 GLU A N 1
ATOM 636 C CA . GLU A 1 83 ? 4.594 -37.469 -1.446 1 98.12 83 GLU A CA 1
ATOM 637 C C . GLU A 1 83 ? 4.465 -36.219 -2.289 1 98.12 83 GLU A C 1
ATOM 639 O O . GLU A 1 83 ? 5.387 -35.406 -2.34 1 98.12 83 GLU A O 1
ATOM 644 N N . TRP A 1 84 ? 3.344 -36.031 -2.959 1 98.75 84 TRP A N 1
ATOM 645 C CA . TRP A 1 84 ? 3.094 -34.906 -3.842 1 98.75 84 TRP A CA 1
ATOM 646 C C . TRP A 1 84 ? 2.482 -33.75 -3.07 1 98.75 84 TRP A C 1
ATOM 648 O O . TRP A 1 84 ? 1.595 -33.938 -2.238 1 98.75 84 TRP A O 1
ATOM 658 N N . VAL A 1 85 ? 3.027 -32.594 -3.338 1 98.81 85 VAL A N 1
ATOM 659 C CA . VAL A 1 85 ? 2.49 -31.359 -2.762 1 98.81 85 VAL A CA 1
ATOM 660 C C . VAL A 1 85 ? 2.029 -30.422 -3.879 1 98.81 85 VAL A C 1
ATOM 662 O O . VAL A 1 85 ? 2.646 -30.359 -4.941 1 98.81 85 VAL A O 1
ATOM 665 N N . LEU A 1 86 ? 0.962 -29.812 -3.691 1 98.88 86 LEU A N 1
ATOM 666 C CA . LEU A 1 86 ? 0.457 -28.734 -4.551 1 98.88 86 LEU A CA 1
ATOM 667 C C . LEU A 1 86 ? 0.355 -27.422 -3.783 1 98.88 86 LEU A C 1
ATOM 669 O O . LEU A 1 86 ? -0.397 -27.328 -2.811 1 98.88 86 LEU A O 1
ATOM 673 N N . ILE A 1 87 ? 1.105 -26.422 -4.184 1 98.56 87 ILE A N 1
ATOM 674 C CA . ILE A 1 87 ? 1.057 -25.125 -3.537 1 98.56 87 ILE A CA 1
ATOM 675 C C . ILE A 1 87 ? 0.004 -24.25 -4.215 1 98.56 87 ILE A C 1
ATOM 677 O O . ILE A 1 87 ? 0.051 -24.031 -5.43 1 98.56 87 ILE A O 1
ATOM 681 N N . VAL A 1 88 ? -0.906 -23.781 -3.453 1 98.56 88 VAL A N 1
ATOM 682 C CA . VAL A 1 88 ? -2.014 -23 -3.98 1 98.56 88 VAL A CA 1
ATOM 683 C C . VAL A 1 88 ? -2.166 -21.719 -3.17 1 98.56 88 VAL A C 1
ATOM 685 O O . VAL A 1 88 ? -2.357 -21.766 -1.952 1 98.56 88 VAL A O 1
ATOM 688 N N . ASP A 1 89 ? -2.109 -20.578 -3.828 1 97.38 89 ASP A N 1
ATOM 689 C CA . ASP A 1 89 ? -2.367 -19.312 -3.139 1 97.38 89 ASP A CA 1
ATOM 690 C C . ASP A 1 89 ? -3.857 -19.141 -2.859 1 97.38 89 ASP A C 1
ATOM 692 O O . ASP A 1 89 ? -4.699 -19.719 -3.551 1 97.38 89 ASP A O 1
ATOM 696 N N . CYS A 1 90 ? -4.145 -18.297 -1.911 1 97.56 90 CYS A N 1
ATOM 697 C CA . CYS A 1 90 ? -5.523 -18.125 -1.462 1 97.56 90 CYS A CA 1
ATOM 698 C C . CYS A 1 90 ? -6.402 -17.594 -2.584 1 97.56 90 CYS A C 1
ATOM 700 O O . CYS A 1 90 ? -7.609 -17.828 -2.598 1 97.56 90 CYS A O 1
ATOM 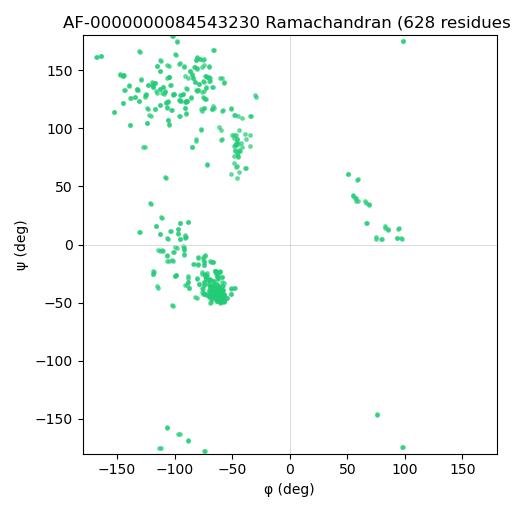702 N N . ASP A 1 91 ? -5.793 -16.875 -3.479 1 96.94 91 ASP A N 1
ATOM 703 C CA . ASP A 1 91 ? -6.57 -16.281 -4.559 1 96.94 91 ASP A CA 1
ATOM 704 C C . ASP A 1 91 ? -6.539 -17.156 -5.809 1 96.94 91 ASP A C 1
ATOM 706 O O . ASP A 1 91 ? -6.832 -16.688 -6.91 1 96.94 91 ASP A O 1
ATOM 710 N N . GLU A 1 92 ? -6.195 -18.391 -5.633 1 98 92 GLU A N 1
ATOM 711 C CA . GLU A 1 92 ? -6.172 -19.344 -6.738 1 98 92 GLU A CA 1
ATOM 712 C C . GLU A 1 92 ? -7.207 -20.453 -6.543 1 98 92 GLU A C 1
ATOM 714 O O . GLU A 1 92 ? -7.641 -20.703 -5.418 1 98 92 GLU A O 1
ATOM 719 N N . ARG A 1 93 ? -7.652 -21.031 -7.676 1 98.06 93 ARG A N 1
ATOM 720 C CA . ARG A 1 93 ? -8.594 -22.156 -7.695 1 98.06 93 ARG A CA 1
ATOM 721 C C . ARG A 1 93 ? -8.117 -23.25 -8.641 1 98.06 93 ARG A C 1
ATOM 723 O O . ARG A 1 93 ? -7.676 -22.969 -9.758 1 98.06 93 ARG A O 1
ATOM 730 N N . ILE A 1 94 ? -8.18 -24.422 -8.156 1 98.69 94 ILE A N 1
ATOM 731 C CA . ILE A 1 94 ? -7.898 -25.578 -9 1 98.69 94 ILE A CA 1
ATOM 732 C C . ILE A 1 94 ? -9.211 -26.125 -9.562 1 98.69 94 ILE A C 1
ATOM 734 O O . ILE A 1 94 ? -10.109 -26.5 -8.805 1 98.69 94 ILE A O 1
ATOM 738 N N . THR A 1 95 ? -9.281 -26.203 -10.859 1 98.06 95 THR A N 1
ATOM 739 C CA . THR A 1 95 ? -10.523 -26.625 -11.492 1 98.06 95 THR A CA 1
ATOM 740 C C . THR A 1 95 ? -10.688 -28.141 -11.414 1 98.06 95 THR A C 1
ATOM 742 O O . THR A 1 95 ? -9.711 -28.859 -11.227 1 98.06 95 THR A O 1
ATOM 745 N N . PRO A 1 96 ? -11.922 -28.578 -11.562 1 97.88 96 PRO A N 1
ATOM 746 C CA . PRO A 1 96 ? -12.141 -30.016 -11.594 1 97.88 96 PRO A CA 1
ATOM 747 C C . PRO A 1 96 ? -11.352 -30.719 -12.703 1 97.88 96 PRO A C 1
ATOM 749 O O . PRO A 1 96 ? -10.836 -31.812 -12.5 1 97.88 96 PRO A O 1
ATOM 752 N N . GLU A 1 97 ? -11.234 -30.031 -13.828 1 98.12 97 GLU A N 1
ATOM 753 C CA . GLU A 1 97 ? -10.469 -30.578 -14.938 1 98.12 97 GLU A CA 1
ATOM 754 C C . GLU A 1 97 ? -8.992 -30.719 -14.57 1 98.12 97 GLU A C 1
ATOM 756 O O . GLU A 1 97 ? -8.344 -31.703 -14.906 1 98.12 97 GLU A O 1
ATOM 761 N N . SER A 1 98 ? -8.5 -29.75 -13.891 1 98.38 98 SER A N 1
ATOM 762 C CA . SER A 1 98 ? -7.109 -29.781 -13.445 1 98.38 98 SER A CA 1
ATOM 763 C C . SER A 1 98 ? -6.879 -30.906 -12.438 1 98.38 98 SER A C 1
ATOM 765 O O . SER A 1 98 ? -5.852 -31.578 -12.484 1 98.38 98 SER A O 1
ATOM 767 N N . TRP A 1 99 ? -7.809 -31.094 -11.547 1 98.38 99 TRP A N 1
ATOM 768 C CA . TRP A 1 99 ? -7.684 -32.156 -10.555 1 98.38 99 TRP A CA 1
ATOM 769 C C . TRP A 1 99 ? -7.672 -33.531 -11.211 1 98.38 99 TRP A C 1
ATOM 771 O O . TRP A 1 99 ? -6.922 -34.406 -10.805 1 98.38 99 TRP A O 1
ATOM 781 N N . GLN A 1 100 ? -8.539 -33.719 -12.219 1 98.06 100 GLN A N 1
ATOM 782 C CA . GLN A 1 100 ? -8.555 -34.969 -12.953 1 98.06 100 GLN A CA 1
ATOM 783 C C . GLN A 1 100 ? -7.203 -35.25 -13.594 1 98.06 100 GLN A C 1
ATOM 785 O O . GLN A 1 100 ? -6.699 -36.375 -13.531 1 98.06 100 GLN A O 1
ATOM 790 N N . GLU A 1 101 ? -6.719 -34.25 -14.148 1 98.62 101 GLU A N 1
ATOM 791 C CA . GLU A 1 101 ? -5.406 -34.406 -14.766 1 98.62 101 GLU A CA 1
ATOM 792 C C . GLU A 1 101 ? -4.328 -34.688 -13.727 1 98.62 101 GLU A C 1
ATOM 794 O O . GLU A 1 101 ? -3.469 -35.531 -13.93 1 98.62 101 GLU A O 1
ATOM 799 N N . ILE A 1 102 ? -4.363 -33.969 -12.617 1 98.62 102 ILE A N 1
ATOM 800 C CA . ILE A 1 102 ? -3.402 -34.156 -11.539 1 98.62 102 ILE A CA 1
ATOM 801 C C . ILE A 1 102 ? -3.449 -35.594 -11.039 1 98.62 102 ILE A C 1
ATOM 803 O O . ILE A 1 102 ? -2.406 -36.25 -10.875 1 98.62 102 ILE A O 1
ATOM 807 N N . ALA A 1 103 ? -4.625 -36.156 -10.844 1 98.25 103 ALA A N 1
ATOM 808 C CA . ALA A 1 103 ? -4.805 -37.5 -10.344 1 98.25 103 ALA A CA 1
ATOM 809 C C . ALA A 1 103 ? -4.113 -38.531 -11.258 1 98.25 103 ALA A C 1
ATOM 811 O O . ALA A 1 103 ? -3.574 -39.531 -10.781 1 98.25 103 ALA A O 1
ATOM 812 N N . GLN A 1 104 ? -4.117 -38.188 -12.477 1 98.12 104 GLN A N 1
ATOM 813 C CA . GLN A 1 104 ? -3.49 -39.094 -13.453 1 98.12 104 GLN A CA 1
ATOM 814 C C . GLN A 1 104 ? -1.978 -38.875 -13.484 1 98.12 104 GLN A C 1
ATOM 816 O O . GLN A 1 104 ? -1.217 -39.844 -13.477 1 98.12 104 GLN A O 1
ATOM 821 N N . LYS A 1 105 ? -1.559 -37.688 -13.508 1 98.06 105 LYS A N 1
ATOM 822 C CA . LYS A 1 105 ? -0.164 -37.344 -13.758 1 98.06 105 LYS A CA 1
ATOM 823 C C . LYS A 1 105 ? 0.727 -37.75 -12.594 1 98.06 105 LYS A C 1
ATOM 825 O O . LYS A 1 105 ? 1.888 -38.125 -12.789 1 98.06 105 LYS A O 1
ATOM 830 N N . ILE A 1 106 ? 0.216 -37.75 -11.398 1 98 106 ILE A N 1
ATOM 831 C CA . ILE A 1 106 ? 1.042 -38.031 -10.234 1 98 106 ILE A CA 1
ATOM 832 C C . ILE A 1 106 ? 1.364 -39.531 -10.195 1 98 106 ILE A C 1
ATOM 834 O O . ILE A 1 106 ? 2.209 -39.969 -9.414 1 98 106 ILE A O 1
ATOM 838 N N . GLN A 1 107 ? 0.757 -40.312 -11.008 1 97.25 107 GLN A N 1
ATOM 839 C CA . GLN A 1 107 ? 1.004 -41.75 -11.055 1 97.25 107 GLN A CA 1
ATOM 840 C C . GLN A 1 107 ? 2.221 -42.062 -11.922 1 97.25 107 GLN A C 1
ATOM 842 O O . GLN A 1 107 ? 2.734 -43.188 -11.891 1 97.25 107 GLN A O 1
ATOM 847 N N . ASP A 1 108 ? 2.613 -41.125 -12.711 1 95.44 108 ASP A N 1
ATOM 848 C CA . ASP A 1 108 ? 3.764 -41.312 -13.586 1 95.44 108 ASP A CA 1
ATOM 849 C C . ASP A 1 108 ? 5.074 -41.219 -12.812 1 95.44 108 ASP A C 1
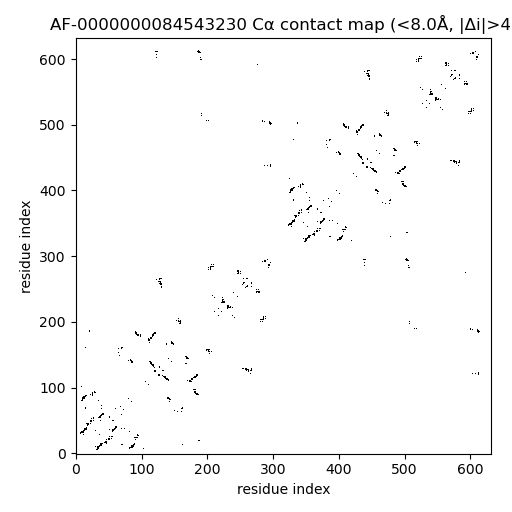ATOM 851 O O . ASP A 1 108 ? 5.43 -40.125 -12.344 1 95.44 108 ASP A O 1
ATOM 855 N N . PRO A 1 109 ? 5.848 -42.219 -12.695 1 93.56 109 PRO A N 1
ATOM 856 C CA . PRO A 1 109 ? 7.059 -42.188 -11.867 1 93.56 109 PRO A CA 1
ATOM 857 C C . PRO A 1 109 ? 8.203 -41.406 -12.516 1 93.56 109 PRO A C 1
ATOM 859 O O . PRO A 1 109 ? 9.203 -41.125 -11.852 1 93.56 109 PRO A O 1
ATOM 862 N N . GLU A 1 110 ? 8.07 -41.062 -13.734 1 95.25 110 GLU A N 1
ATOM 863 C CA . GLU A 1 110 ? 9.148 -40.375 -14.453 1 95.25 110 GLU A CA 1
ATOM 864 C C . GLU A 1 110 ? 9.242 -38.906 -14.062 1 95.25 110 GLU A C 1
ATOM 866 O O . GLU A 1 110 ? 10.305 -38.312 -14.195 1 95.25 110 GLU A O 1
ATOM 871 N N . TYR A 1 111 ? 8.188 -38.438 -13.609 1 97.88 111 TYR A N 1
ATOM 872 C CA . TYR A 1 111 ? 8.148 -37 -13.336 1 97.88 111 TYR A CA 1
ATOM 873 C C . TYR A 1 111 ? 8.195 -36.719 -11.836 1 97.88 111 TYR A C 1
ATOM 875 O O . TYR A 1 111 ? 7.586 -37.469 -11.047 1 97.88 111 TYR A O 1
ATOM 883 N N . SER A 1 112 ? 8.883 -35.656 -11.492 1 98.25 112 SER A N 1
ATOM 884 C CA . SER A 1 112 ? 9 -35.219 -10.102 1 98.25 112 SER A CA 1
ATOM 885 C C . SER A 1 112 ? 8.289 -33.906 -9.859 1 98.25 112 SER A C 1
ATOM 887 O O . SER A 1 112 ? 8.234 -33.406 -8.727 1 98.25 112 SER A O 1
ATOM 889 N N . GLY A 1 113 ? 7.781 -33.281 -10.906 1 98.44 113 GLY A N 1
ATOM 890 C CA . GLY A 1 113 ? 7.051 -32.031 -10.789 1 98.44 113 GLY A CA 1
ATOM 891 C C . GLY A 1 113 ? 6.312 -31.656 -12.055 1 98.44 113 GLY A C 1
ATOM 892 O O . GLY A 1 113 ? 6.613 -32.188 -13.133 1 98.44 113 GLY A O 1
ATOM 893 N N . TYR A 1 114 ? 5.367 -30.797 -11.93 1 98.75 114 TYR A N 1
ATOM 894 C CA . TYR A 1 114 ? 4.578 -30.344 -13.062 1 98.75 114 TYR A CA 1
ATOM 895 C C . TYR A 1 114 ? 4.309 -28.844 -12.977 1 98.75 114 TYR A C 1
ATOM 897 O O . TYR A 1 114 ? 4.023 -28.328 -11.891 1 98.75 114 TYR A O 1
ATOM 905 N N . TYR A 1 115 ? 4.445 -28.172 -14.109 1 98.31 115 TYR A N 1
ATOM 906 C CA . TYR A 1 115 ? 3.982 -26.797 -14.273 1 98.31 115 TYR A CA 1
ATOM 907 C C . TYR A 1 115 ? 2.479 -26.75 -14.508 1 98.31 115 TYR A C 1
ATOM 909 O O . TYR A 1 115 ? 1.933 -27.594 -15.227 1 98.31 115 TYR A O 1
ATOM 917 N N . ILE A 1 116 ? 1.9 -25.828 -13.883 1 98.25 116 ILE A N 1
ATOM 918 C CA . ILE A 1 116 ? 0.494 -25.547 -14.148 1 98.25 116 ILE A CA 1
ATOM 919 C C . ILE A 1 116 ? 0.342 -24.125 -14.68 1 98.25 116 ILE A C 1
ATOM 921 O O . ILE A 1 116 ? 0.987 -23.188 -14.18 1 98.25 116 ILE A O 1
ATOM 925 N N . ASN A 1 117 ? -0.471 -23.984 -15.711 1 97.62 117 ASN A N 1
ATOM 926 C CA . ASN A 1 117 ? -0.74 -22.656 -16.266 1 97.62 117 ASN A CA 1
ATOM 927 C C . ASN A 1 117 ? -1.827 -21.922 -15.484 1 97.62 117 ASN A C 1
ATOM 929 O O . ASN A 1 117 ? -2.678 -22.562 -14.859 1 97.62 117 ASN A O 1
ATOM 933 N N . ARG A 1 118 ? -1.745 -20.625 -15.523 1 97.38 118 ARG A N 1
ATOM 934 C CA . ARG A 1 118 ? -2.65 -19.844 -14.68 1 97.38 118 ARG A CA 1
ATOM 935 C C . ARG A 1 118 ? -3.43 -18.828 -15.516 1 97.38 118 ARG A C 1
ATOM 937 O O . ARG A 1 118 ? -2.842 -18.078 -16.297 1 97.38 118 ARG A O 1
ATOM 944 N N . ARG A 1 119 ? -4.766 -18.812 -15.414 1 97.69 119 ARG A N 1
ATOM 945 C CA . ARG A 1 119 ? -5.621 -17.766 -15.961 1 97.69 119 ARG A CA 1
ATOM 946 C C . ARG A 1 119 ? -5.859 -16.656 -14.938 1 97.69 119 ARG A C 1
ATOM 948 O O . ARG A 1 119 ? -6.52 -16.875 -13.922 1 97.69 119 ARG A O 1
ATOM 955 N N . VAL A 1 120 ? -5.414 -15.492 -15.258 1 96.38 120 VAL A N 1
ATOM 956 C CA . VAL A 1 120 ? -5.516 -14.375 -14.328 1 96.38 120 VAL A CA 1
ATOM 957 C C . VAL A 1 120 ? -6.766 -13.555 -14.633 1 96.38 120 VAL A C 1
ATOM 959 O O . VAL A 1 120 ? -6.961 -13.102 -15.758 1 96.38 120 VAL A O 1
ATOM 962 N N . PHE A 1 121 ? -7.562 -13.414 -13.609 1 96.19 121 PHE A N 1
ATOM 963 C CA . PHE A 1 121 ? -8.758 -12.578 -13.734 1 96.19 121 PHE A CA 1
ATOM 964 C C . PHE A 1 121 ? -8.555 -11.234 -13.047 1 96.19 121 PHE A C 1
ATOM 966 O O . PHE A 1 121 ? -7.945 -11.164 -11.984 1 96.19 121 PHE A O 1
ATOM 973 N N . PHE A 1 122 ? -9.016 -10.148 -13.719 1 94.81 122 PHE A N 1
ATOM 974 C CA . PHE A 1 122 ? -8.922 -8.766 -13.25 1 94.81 122 PHE A CA 1
ATOM 975 C C . PHE A 1 122 ? -10.156 -7.973 -13.672 1 94.81 122 PHE A C 1
ATOM 977 O O . PHE A 1 122 ? -10.469 -7.883 -14.859 1 94.81 122 PHE A O 1
ATOM 984 N N . LEU A 1 123 ? -10.812 -7.445 -12.617 1 93 123 LEU A N 1
ATOM 985 C CA . LEU A 1 123 ? -12.062 -6.719 -12.82 1 93 123 LEU A CA 1
ATOM 986 C C . LEU A 1 123 ? -13.07 -7.578 -13.586 1 93 123 LEU A C 1
ATOM 988 O O . LEU A 1 123 ? -13.664 -7.129 -14.562 1 93 123 LEU A O 1
ATOM 992 N N . GLY A 1 124 ? -13.117 -8.836 -13.188 1 90.69 124 GLY A N 1
ATOM 993 C CA . GLY A 1 124 ? -14.109 -9.773 -13.688 1 90.69 124 GLY A CA 1
ATOM 994 C C . GLY A 1 124 ? -13.773 -10.328 -15.055 1 90.69 124 GLY A C 1
ATOM 995 O O . GLY A 1 124 ? -14.57 -11.055 -15.648 1 90.69 124 GLY A O 1
ATOM 996 N N . LYS A 1 125 ? -12.633 -9.984 -15.547 1 93.94 125 LYS A N 1
ATOM 997 C CA . LYS A 1 125 ? -12.258 -10.398 -16.891 1 93.94 125 LYS A CA 1
ATOM 998 C C . LYS A 1 125 ? -10.953 -11.18 -16.891 1 93.94 125 LYS A C 1
ATOM 1000 O O . LYS A 1 125 ? -10.016 -10.828 -16.172 1 93.94 125 LYS A O 1
ATOM 1005 N N . TRP A 1 126 ? -10.938 -12.289 -17.688 1 95.94 126 TRP A N 1
ATOM 1006 C CA . TRP A 1 126 ? -9.68 -12.992 -17.938 1 95.94 126 TRP A CA 1
ATOM 1007 C C . TRP A 1 126 ? -8.727 -12.141 -18.766 1 95.94 126 TRP A C 1
ATOM 1009 O O . TRP A 1 126 ? -9.023 -11.797 -19.906 1 95.94 126 TRP A O 1
ATOM 1019 N N . ILE A 1 127 ? -7.641 -11.805 -18.188 1 96.56 127 ILE A N 1
ATOM 1020 C CA . ILE A 1 127 ? -6.605 -11.078 -18.906 1 96.56 127 ILE A CA 1
ATOM 1021 C C . ILE A 1 127 ? -5.766 -12.055 -19.734 1 96.56 127 ILE A C 1
ATOM 1023 O O . ILE A 1 127 ? -4.711 -12.508 -19.281 1 96.56 127 ILE A O 1
ATOM 1027 N N . ARG A 1 128 ? -6.156 -12.266 -20.844 1 96.5 128 ARG A N 1
ATOM 1028 C CA . ARG A 1 128 ? -5.582 -13.297 -21.703 1 96.5 128 ARG A CA 1
ATOM 1029 C C . ARG A 1 128 ? -4.398 -12.75 -22.5 1 96.5 128 ARG A C 1
ATOM 1031 O O . ARG A 1 128 ? -3.438 -13.477 -22.766 1 96.5 128 ARG A O 1
ATOM 1038 N N . HIS A 1 129 ? -4.449 -11.508 -22.828 1 95.69 129 HIS A N 1
ATOM 1039 C CA . HIS A 1 129 ? -3.438 -10.875 -23.672 1 95.69 129 HIS A CA 1
ATOM 1040 C C . HIS A 1 129 ? -2.457 -10.055 -22.844 1 95.69 129 HIS A C 1
ATOM 1042 O O . HIS A 1 129 ? -2.42 -10.188 -21.609 1 95.69 129 HIS A O 1
ATOM 1048 N N . GLY A 1 130 ? -1.479 -9.422 -23.453 1 92.38 130 GLY A N 1
ATOM 1049 C CA . GLY A 1 130 ? -0.502 -8.609 -22.75 1 92.38 130 GLY A CA 1
ATOM 1050 C C . GLY A 1 130 ? 0.666 -9.422 -22.203 1 92.38 130 GLY A C 1
ATOM 1051 O O . GLY A 1 130 ? 1.357 -8.984 -21.297 1 92.38 130 GLY A O 1
ATOM 1052 N N . GLY A 1 131 ? 0.74 -10.633 -22.672 1 89.75 131 GLY A N 1
ATOM 1053 C CA . GLY A 1 131 ? 1.819 -11.492 -22.219 1 89.75 131 GLY A CA 1
ATOM 1054 C C . GLY A 1 131 ? 1.52 -12.164 -20.891 1 89.75 131 GLY A C 1
ATOM 1055 O O . GLY A 1 131 ? 2.426 -12.68 -20.234 1 89.75 131 GLY A O 1
ATOM 1056 N N . LYS A 1 132 ? 0.277 -12.133 -20.547 1 92 132 LYS A N 1
ATOM 1057 C CA . LYS A 1 132 ? -0.094 -12.664 -19.234 1 92 132 LYS A CA 1
ATOM 1058 C C . LYS A 1 132 ? -0.478 -14.141 -19.328 1 92 132 LYS A C 1
ATOM 1060 O O . LYS A 1 132 ? -0.637 -14.812 -18.312 1 92 132 LYS A O 1
ATOM 1065 N N . TYR A 1 133 ? -0.585 -14.602 -20.562 1 93.88 133 TYR A N 1
ATOM 1066 C CA . TYR A 1 133 ? -0.861 -16.016 -20.828 1 93.88 133 TYR A CA 1
ATOM 1067 C C . TYR A 1 133 ? -0.01 -16.531 -21.984 1 93.88 133 TYR A C 1
ATOM 1069 O O . TYR A 1 133 ? 0.055 -15.906 -23.047 1 93.88 133 TYR A O 1
ATOM 1077 N N . PRO A 1 134 ? 0.714 -17.578 -21.828 1 94.5 134 PRO A N 1
ATOM 1078 C CA . PRO A 1 134 ? 0.707 -18.5 -20.688 1 94.5 134 PRO A CA 1
ATOM 1079 C C . PRO A 1 134 ? 1.507 -17.969 -19.5 1 94.5 134 PRO A C 1
ATOM 1081 O O . PRO A 1 134 ? 2.354 -17.078 -19.656 1 94.5 134 PRO A O 1
ATOM 1084 N N . ASP A 1 135 ? 1.111 -18.359 -18.312 1 94.19 135 ASP A N 1
ATOM 1085 C CA . ASP A 1 135 ? 1.783 -18.062 -17.062 1 94.19 135 ASP A CA 1
ATOM 1086 C C . ASP A 1 135 ? 2.078 -19.344 -16.281 1 94.19 135 ASP A C 1
ATOM 1088 O O . ASP A 1 135 ? 1.377 -19.672 -15.312 1 94.19 135 ASP A O 1
ATOM 1092 N N . TRP A 1 136 ? 3.176 -19.984 -16.609 1 95.25 136 TRP A N 1
ATOM 1093 C CA . TRP A 1 136 ? 3.531 -21.297 -16.078 1 95.25 136 TRP A CA 1
ATOM 1094 C C . TRP A 1 136 ? 4.152 -21.172 -14.688 1 95.25 136 TRP A C 1
ATOM 1096 O O . TRP A 1 136 ? 5.055 -20.359 -14.477 1 95.25 136 TRP A O 1
ATOM 1106 N N . ASN A 1 137 ? 3.682 -21.969 -13.781 1 95.25 137 ASN A N 1
ATOM 1107 C CA . ASN A 1 137 ? 4.188 -22 -12.414 1 95.25 137 ASN A CA 1
ATOM 1108 C C . ASN A 1 137 ? 4.414 -23.438 -11.938 1 95.25 137 ASN A C 1
ATOM 1110 O O . ASN A 1 137 ? 3.521 -24.281 -12.031 1 95.25 137 ASN A O 1
ATOM 1114 N N . LEU A 1 138 ? 5.586 -23.719 -11.453 1 97.31 138 LEU A N 1
ATOM 1115 C CA . LEU A 1 138 ? 5.84 -25.031 -10.867 1 97.31 138 LEU A CA 1
ATOM 1116 C C . LEU A 1 138 ? 5.234 -25.125 -9.469 1 97.31 138 LEU A C 1
ATOM 1118 O O . LEU A 1 138 ? 5.832 -24.641 -8.492 1 97.31 138 LEU A O 1
ATOM 1122 N N . ARG A 1 139 ? 4.031 -25.75 -9.391 1 97.44 139 ARG A N 1
ATOM 1123 C CA . ARG A 1 139 ? 3.27 -25.75 -8.148 1 97.44 139 ARG A CA 1
ATOM 1124 C C . ARG A 1 139 ? 3.064 -27.172 -7.625 1 97.44 139 ARG A C 1
ATOM 1126 O O . ARG A 1 139 ? 2.789 -27.375 -6.441 1 97.44 139 ARG A O 1
ATOM 1133 N N . LEU A 1 140 ? 3.1 -28.156 -8.547 1 98.75 140 LEU A N 1
ATOM 1134 C CA . LEU A 1 140 ? 2.908 -29.547 -8.195 1 98.75 140 LEU A CA 1
ATOM 1135 C C . LEU A 1 140 ? 4.227 -30.312 -8.266 1 98.75 140 LEU A C 1
ATOM 1137 O O . LEU A 1 140 ? 4.832 -30.422 -9.336 1 98.75 140 LEU A O 1
ATOM 1141 N N . PHE A 1 141 ? 4.672 -30.875 -7.102 1 98.75 141 PHE A N 1
ATOM 1142 C CA . PHE A 1 141 ? 5.945 -31.594 -7.129 1 98.75 141 PHE A CA 1
ATOM 1143 C C . PHE A 1 141 ? 6.105 -32.469 -5.898 1 98.75 141 PHE A C 1
ATOM 1145 O O . PHE A 1 141 ? 5.32 -32.375 -4.953 1 98.75 141 PHE A O 1
ATOM 1152 N N . LYS A 1 142 ? 6.996 -33.406 -5.953 1 98.56 142 LYS A N 1
ATOM 1153 C CA . LYS A 1 142 ? 7.359 -34.219 -4.781 1 98.56 142 LYS A CA 1
ATOM 1154 C C . LYS A 1 142 ? 8.047 -33.344 -3.727 1 98.56 142 LYS A C 1
ATOM 1156 O O . LYS A 1 142 ? 9.125 -32.812 -3.973 1 98.56 142 LYS A O 1
ATOM 1161 N N . HIS A 1 143 ? 7.453 -33.25 -2.553 1 97.94 143 HIS A N 1
ATOM 1162 C CA . HIS A 1 143 ? 7.773 -32.188 -1.593 1 97.94 143 HIS A CA 1
ATOM 1163 C C . HIS A 1 143 ? 9.219 -32.312 -1.124 1 97.94 143 HIS A C 1
ATOM 1165 O O . HIS A 1 143 ? 9.844 -31.297 -0.77 1 97.94 143 HIS A O 1
ATOM 1171 N N . LYS A 1 144 ? 9.844 -33.438 -1.142 1 97.44 144 LYS A N 1
ATOM 1172 C CA . LYS A 1 144 ? 11.219 -33.625 -0.682 1 97.44 144 LYS A CA 1
ATOM 1173 C C . LYS A 1 144 ? 12.219 -33.156 -1.739 1 97.44 144 LYS A C 1
ATOM 1175 O O . LYS A 1 144 ? 13.391 -32.938 -1.436 1 97.44 144 LYS A O 1
ATOM 1180 N N . LEU A 1 145 ? 11.758 -33 -2.936 1 97.56 145 LEU A N 1
ATOM 1181 C CA . LEU A 1 145 ? 12.672 -32.75 -4.039 1 97.56 145 LEU A CA 1
ATOM 1182 C C . LEU A 1 145 ? 12.586 -31.297 -4.488 1 97.56 145 LEU A C 1
ATOM 1184 O O . LEU A 1 145 ? 13.406 -30.844 -5.289 1 97.56 145 LEU A O 1
ATOM 1188 N N . GLY A 1 146 ? 11.625 -30.594 -4.109 1 97.19 146 GLY A N 1
ATOM 1189 C CA . GLY A 1 146 ? 11.422 -29.234 -4.566 1 97.19 146 GLY A CA 1
ATOM 1190 C C . GLY A 1 146 ? 11.664 -28.188 -3.482 1 97.19 146 GLY A C 1
ATOM 1191 O O . GLY A 1 146 ? 11.258 -28.391 -2.334 1 97.19 146 GLY A O 1
ATOM 1192 N N . ARG A 1 147 ? 12.383 -27.125 -3.865 1 96.5 147 ARG A N 1
ATOM 1193 C CA . ARG A 1 147 ? 12.578 -25.984 -2.977 1 96.5 147 ARG A CA 1
ATOM 1194 C C . ARG A 1 147 ? 12.602 -24.672 -3.76 1 96.5 147 ARG A C 1
ATOM 1196 O O . ARG A 1 147 ? 13.031 -24.641 -4.914 1 96.5 147 ARG A O 1
ATOM 1203 N N . TYR A 1 148 ? 12.078 -23.641 -3.113 1 94.06 148 TYR A N 1
ATOM 1204 C CA . TYR A 1 148 ? 12.242 -22.312 -3.707 1 94.06 148 TYR A CA 1
ATOM 1205 C C . TYR A 1 148 ? 13.695 -21.859 -3.641 1 94.06 148 TYR A C 1
ATOM 1207 O O . TYR A 1 148 ? 14.367 -22.062 -2.629 1 94.06 148 TYR A O 1
ATOM 1215 N N . GLU A 1 149 ? 14.102 -21.219 -4.703 1 89.44 149 GLU A N 1
ATOM 1216 C CA . GLU A 1 149 ? 15.469 -20.703 -4.719 1 89.44 149 GLU A CA 1
ATOM 1217 C C . GLU A 1 149 ? 15.602 -19.484 -3.809 1 89.44 149 GLU A C 1
ATOM 1219 O O . GLU A 1 149 ? 14.648 -18.719 -3.637 1 89.44 149 GLU A O 1
ATOM 1224 N N . ASN A 1 150 ? 16.734 -19.406 -3.223 1 84.94 150 ASN A N 1
ATOM 1225 C CA . ASN A 1 150 ? 17.031 -18.219 -2.418 1 84.94 150 ASN A CA 1
ATOM 1226 C C . ASN A 1 150 ? 17.688 -17.125 -3.252 1 84.94 150 ASN A C 1
ATOM 1228 O O . ASN A 1 150 ? 18.828 -17.266 -3.691 1 84.94 150 ASN A O 1
ATOM 1232 N N . LEU A 1 151 ? 17.062 -16.047 -3.469 1 77.69 151 LEU A N 1
ATOM 1233 C CA . LEU A 1 151 ? 17.578 -14.945 -4.277 1 77.69 151 LEU A CA 1
ATOM 1234 C C . LEU A 1 151 ? 18.328 -13.945 -3.41 1 77.69 151 LEU A C 1
ATOM 1236 O O . LEU A 1 151 ? 18.766 -12.898 -3.898 1 77.69 151 LEU A O 1
ATOM 1240 N N . ASN A 1 152 ? 18.516 -14.234 -2.162 1 75.69 152 ASN A N 1
ATOM 1241 C CA . ASN A 1 152 ? 19.266 -13.422 -1.216 1 75.69 152 ASN A CA 1
ATOM 1242 C C . ASN A 1 152 ? 18.703 -12.008 -1.119 1 75.69 152 ASN A C 1
ATOM 1244 O O . ASN A 1 152 ? 19.453 -11.031 -1.215 1 75.69 152 ASN A O 1
ATOM 1248 N N . THR A 1 153 ? 17.516 -11.859 -1.133 1 68.69 153 THR A N 1
ATOM 1249 C CA . THR A 1 153 ? 16.844 -10.562 -1.044 1 68.69 153 THR A CA 1
ATOM 1250 C C . THR A 1 153 ? 16.109 -10.422 0.283 1 68.69 153 THR A C 1
ATOM 1252 O O . THR A 1 153 ? 15.164 -9.641 0.395 1 68.69 153 THR A O 1
ATOM 1255 N N . GLU A 1 154 ? 16.531 -11.156 1.238 1 68 154 GLU A N 1
ATOM 1256 C CA . GLU A 1 154 ? 15.836 -11.18 2.521 1 68 154 GLU A CA 1
ATOM 1257 C C . GLU A 1 154 ? 16 -9.859 3.262 1 68 154 GLU A C 1
ATOM 1259 O O . GLU A 1 154 ? 15.203 -9.531 4.141 1 68 154 GLU A O 1
ATOM 1264 N N . ASN A 1 155 ? 16.906 -9.078 2.811 1 70.81 155 ASN A N 1
ATOM 1265 C CA . ASN A 1 155 ? 17.188 -7.84 3.533 1 70.81 155 ASN A CA 1
ATOM 1266 C C . ASN A 1 155 ? 16.359 -6.676 2.996 1 70.81 155 ASN A C 1
ATOM 1268 O O . ASN A 1 155 ? 16.453 -5.559 3.506 1 70.81 155 ASN A O 1
ATOM 1272 N N . VAL A 1 156 ? 15.617 -6.996 2.004 1 77.06 156 VAL A N 1
ATOM 1273 C CA . VAL A 1 156 ? 14.789 -5.922 1.468 1 77.06 156 VAL A CA 1
ATOM 1274 C C . VAL A 1 156 ? 13.609 -5.664 2.408 1 77.06 156 VAL A C 1
ATOM 1276 O O . VAL A 1 156 ? 12.867 -6.586 2.756 1 77.06 156 VAL A O 1
ATOM 1279 N N . ARG A 1 157 ? 13.477 -4.465 2.779 1 77.69 157 ARG A N 1
ATOM 1280 C CA . ARG A 1 157 ? 12.438 -4.094 3.732 1 77.69 157 ARG A CA 1
ATOM 1281 C C . ARG A 1 157 ? 11.055 -4.16 3.088 1 77.69 157 ARG A C 1
ATOM 1283 O O . ARG A 1 157 ? 10.906 -3.867 1.899 1 77.69 157 ARG A O 1
ATOM 1290 N N . ASN A 1 158 ? 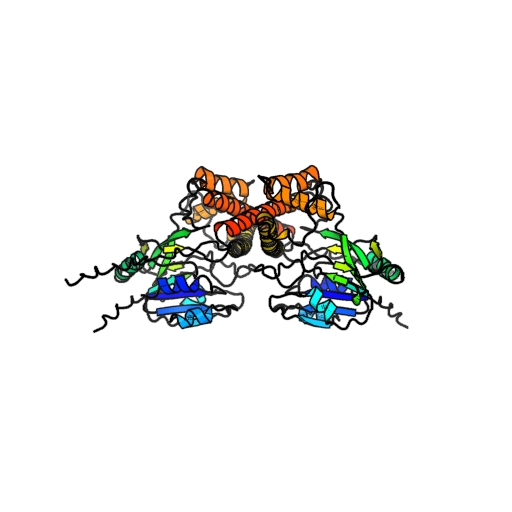10.094 -4.543 3.812 1 79.75 158 ASN A N 1
ATOM 1291 C CA . ASN A 1 158 ? 8.672 -4.461 3.471 1 79.75 158 ASN A CA 1
ATOM 1292 C C . ASN A 1 158 ? 8.336 -5.355 2.281 1 79.75 158 ASN A C 1
ATOM 1294 O O . ASN A 1 158 ? 7.586 -4.949 1.391 1 79.75 158 ASN A O 1
ATOM 1298 N N . THR A 1 159 ? 8.945 -6.531 2.164 1 80.44 159 THR A N 1
ATOM 1299 C CA . THR A 1 159 ? 8.648 -7.41 1.036 1 80.44 159 THR A CA 1
ATOM 1300 C C . THR A 1 159 ? 7.715 -8.539 1.46 1 80.44 159 THR A C 1
ATOM 1302 O O . THR A 1 159 ? 7.172 -9.25 0.615 1 80.44 159 THR A O 1
ATOM 1305 N N . GLY A 1 160 ? 7.535 -8.727 2.729 1 81.94 160 GLY A N 1
ATOM 1306 C CA . GLY A 1 160 ? 6.609 -9.742 3.207 1 81.94 160 GLY A CA 1
ATOM 1307 C C . GLY A 1 160 ? 7.297 -11.039 3.586 1 81.94 160 GLY A C 1
ATOM 1308 O O . GLY A 1 160 ? 8.523 -11.125 3.574 1 81.94 160 GLY A O 1
ATOM 1309 N N . ASP A 1 161 ? 6.508 -12.07 3.93 1 87.25 161 ASP A N 1
ATOM 1310 C CA . ASP A 1 161 ? 7.047 -13.305 4.484 1 87.25 161 ASP A CA 1
ATOM 1311 C C . ASP A 1 161 ? 6.863 -14.469 3.516 1 87.25 161 ASP A C 1
ATOM 1313 O O . ASP A 1 161 ? 7.062 -15.633 3.885 1 87.25 161 ASP A O 1
ATOM 1317 N N . ASN A 1 162 ? 6.434 -14.086 2.328 1 85.56 162 ASN A N 1
ATOM 1318 C CA . ASN A 1 162 ? 6.176 -15.109 1.324 1 85.56 162 ASN A CA 1
ATOM 1319 C C . ASN A 1 162 ? 7.172 -15.023 0.17 1 85.56 162 ASN A C 1
ATOM 1321 O O . ASN A 1 162 ? 7.68 -13.945 -0.141 1 85.56 162 ASN A O 1
ATOM 1325 N N . GLU A 1 163 ? 7.422 -16.188 -0.393 1 82.06 163 GLU A N 1
ATOM 1326 C CA . GLU A 1 163 ? 8.211 -16.203 -1.623 1 82.06 163 GLU A CA 1
ATOM 1327 C C . GLU A 1 163 ? 7.383 -15.727 -2.814 1 82.06 163 GLU A C 1
ATOM 1329 O O . GLU A 1 163 ? 6.332 -16.297 -3.117 1 82.06 163 GLU A O 1
ATOM 1334 N N . VAL A 1 164 ? 7.773 -14.648 -3.436 1 76.19 164 VAL A N 1
ATOM 1335 C CA . VAL A 1 164 ? 6.953 -14.094 -4.508 1 76.19 164 VAL A CA 1
ATOM 1336 C C . VAL A 1 164 ? 7.703 -14.18 -5.832 1 76.19 164 VAL A C 1
ATOM 1338 O O . VAL A 1 164 ? 7.098 -14.453 -6.875 1 76.19 164 VAL A O 1
ATOM 1341 N N . HIS A 1 165 ? 8.953 -14.016 -5.844 1 78.69 165 HIS A N 1
ATOM 1342 C CA . HIS A 1 165 ? 9.742 -13.977 -7.074 1 78.69 165 HIS A CA 1
ATOM 1343 C C . HIS A 1 165 ? 10.625 -15.203 -7.207 1 78.69 165 HIS A C 1
ATOM 1345 O O . HIS A 1 165 ? 11.211 -15.445 -8.266 1 78.69 165 HIS A O 1
ATOM 1351 N N . GLU A 1 166 ? 10.602 -15.977 -6.172 1 81.94 166 GLU A N 1
ATOM 1352 C CA . GLU A 1 166 ? 11.406 -17.188 -6.16 1 81.94 166 GLU A CA 1
ATOM 1353 C C . GLU A 1 166 ? 10.703 -18.328 -6.891 1 81.94 166 GLU A C 1
ATOM 1355 O O . GLU A 1 166 ? 9.484 -18.469 -6.789 1 81.94 166 GLU A O 1
ATOM 1360 N N . HIS A 1 167 ? 11.461 -19.062 -7.625 1 89 167 HIS A N 1
ATOM 1361 C CA . HIS A 1 167 ? 10.93 -20.203 -8.352 1 89 167 HIS A CA 1
ATOM 1362 C C . HIS A 1 167 ? 11.328 -21.516 -7.684 1 89 167 HIS A C 1
ATOM 1364 O O . HIS A 1 167 ? 12.359 -21.594 -7.016 1 89 167 HIS A O 1
ATOM 1370 N N . VAL A 1 168 ? 10.523 -22.453 -7.914 1 94.06 168 VAL A N 1
ATOM 1371 C CA . VAL A 1 168 ? 10.812 -23.781 -7.375 1 94.06 168 VAL A CA 1
ATOM 1372 C C . VAL A 1 168 ? 11.852 -24.484 -8.25 1 94.06 168 VAL A C 1
ATOM 1374 O O . VAL A 1 168 ? 11.75 -24.453 -9.477 1 94.06 168 VAL A O 1
ATOM 1377 N N . VAL A 1 169 ? 12.82 -25.047 -7.57 1 93.81 169 VAL A N 1
ATOM 1378 C CA . VAL A 1 169 ? 13.828 -25.859 -8.227 1 93.81 169 VAL A CA 1
ATOM 1379 C C . VAL A 1 169 ? 13.68 -27.312 -7.785 1 93.81 169 VAL A C 1
ATOM 1381 O O . VAL A 1 169 ? 13.539 -27.594 -6.59 1 93.81 169 VAL A O 1
ATOM 1384 N N . ILE A 1 170 ? 13.719 -28.203 -8.781 1 96.12 170 ILE A N 1
ATOM 1385 C CA . ILE A 1 170 ? 13.602 -29.625 -8.516 1 96.12 170 ILE A CA 1
ATOM 1386 C C . ILE A 1 170 ? 14.984 -30.266 -8.555 1 96.12 170 ILE A C 1
ATOM 1388 O O . ILE A 1 170 ? 15.727 -30.109 -9.523 1 96.12 170 ILE A O 1
ATOM 1392 N N . SER A 1 171 ? 15.336 -31.031 -7.52 1 94.69 171 SER A N 1
ATOM 1393 C CA . SER A 1 171 ? 16.688 -31.578 -7.371 1 94.69 171 SER A CA 1
ATOM 1394 C C . SER A 1 171 ? 16.891 -32.812 -8.258 1 94.69 171 SER A C 1
ATOM 1396 O O . SER A 1 171 ? 18 -33.062 -8.703 1 94.69 171 SER A O 1
ATOM 1398 N N . GLU A 1 172 ? 15.844 -33.562 -8.43 1 94.12 172 GLU A N 1
ATOM 1399 C CA . GLU A 1 172 ? 15.945 -34.812 -9.203 1 94.12 172 GLU A CA 1
ATOM 1400 C C . GLU A 1 172 ? 14.641 -35.094 -9.938 1 94.12 172 GLU A C 1
ATOM 1402 O O . GLU A 1 172 ? 13.555 -34.812 -9.438 1 94.12 172 GLU A O 1
ATOM 1407 N N . GLY A 1 173 ? 14.875 -35.719 -11.148 1 92.94 173 GLY A N 1
ATOM 1408 C CA . GLY A 1 173 ? 13.711 -36.125 -11.914 1 92.94 173 GLY A CA 1
ATOM 1409 C C . GLY A 1 173 ? 13.328 -35.156 -13 1 92.94 173 GLY A C 1
ATOM 1410 O O . GLY A 1 173 ? 13.93 -34.062 -13.117 1 92.94 173 GLY A O 1
ATOM 1411 N N . LYS A 1 174 ? 12.297 -35.5 -13.859 1 97.06 174 LYS A N 1
ATOM 1412 C CA . LYS A 1 174 ? 11.805 -34.656 -14.945 1 97.06 174 LYS A CA 1
ATOM 1413 C C . LYS A 1 174 ? 10.641 -33.781 -14.477 1 97.06 174 LYS A C 1
ATOM 1415 O O . LYS A 1 174 ? 9.961 -34.125 -13.508 1 97.06 174 LYS A O 1
ATOM 1420 N N . VAL A 1 175 ? 10.531 -32.688 -15.156 1 97.62 175 VAL A N 1
ATOM 1421 C CA . VAL A 1 175 ? 9.398 -31.797 -14.898 1 97.62 175 VAL A CA 1
ATOM 1422 C C . VAL A 1 175 ? 8.516 -31.719 -16.141 1 97.62 175 VAL A C 1
ATOM 1424 O O . VAL A 1 175 ? 9.023 -31.672 -17.266 1 97.62 175 VAL A O 1
ATOM 1427 N N . GLY A 1 176 ? 7.219 -31.875 -15.969 1 97.81 176 GLY A N 1
ATOM 1428 C CA . GLY A 1 176 ? 6.285 -31.797 -17.078 1 97.81 176 GLY A CA 1
ATOM 1429 C C . GLY A 1 176 ? 5.352 -30.609 -17 1 97.81 176 GLY A C 1
ATOM 1430 O O . GLY A 1 176 ? 5.559 -29.703 -16.188 1 97.81 176 GLY A O 1
ATOM 1431 N N . TYR A 1 177 ? 4.398 -30.5 -17.922 1 98.12 177 TYR A N 1
ATOM 1432 C CA . TYR A 1 177 ? 3.406 -29.438 -18 1 98.12 177 TYR A CA 1
ATOM 1433 C C . TYR A 1 177 ? 1.993 -30 -18.016 1 98.12 177 TYR A C 1
ATOM 1435 O O . TYR A 1 177 ? 1.7 -30.938 -18.75 1 98.12 177 TYR A O 1
ATOM 1443 N N . LEU A 1 178 ? 1.188 -29.484 -17.156 1 98.38 178 LEU A N 1
ATOM 1444 C CA . LEU A 1 178 ? -0.228 -29.828 -17.203 1 98.38 178 LEU A CA 1
ATOM 1445 C C . LEU A 1 178 ? -0.925 -29.125 -18.359 1 98.38 178 LEU A C 1
ATOM 1447 O O . LEU A 1 178 ? -0.49 -28.047 -18.797 1 98.38 178 LEU A O 1
ATOM 1451 N N . GLN A 1 179 ? -1.954 -29.688 -18.812 1 98.19 179 GLN A N 1
ATOM 1452 C CA . GLN A 1 179 ? -2.717 -29.109 -19.922 1 98.19 179 GLN A CA 1
ATOM 1453 C C . GLN A 1 179 ? -3.816 -28.188 -19.406 1 98.19 179 GLN A C 1
ATOM 1455 O O . GLN A 1 179 ? -4.113 -27.156 -20.016 1 98.19 179 GLN A O 1
ATOM 1460 N N . GLU A 1 180 ? -4.395 -28.562 -18.25 1 98.38 180 GLU A N 1
ATOM 1461 C CA . GLU A 1 180 ? -5.484 -27.781 -17.672 1 98.38 180 GLU A CA 1
ATOM 1462 C C . GLU A 1 180 ? -4.949 -26.656 -16.797 1 98.38 180 GLU A C 1
ATOM 1464 O O . GLU A 1 180 ? -3.916 -26.797 -16.141 1 98.38 180 GLU A O 1
ATOM 1469 N N . ASP A 1 181 ? -5.734 -25.578 -16.766 1 98 181 ASP A N 1
ATOM 1470 C CA . ASP A 1 181 ? -5.293 -24.359 -16.094 1 98 181 ASP A CA 1
ATOM 1471 C C . ASP A 1 181 ? -5.832 -24.281 -14.672 1 98 181 ASP A C 1
ATOM 1473 O O . ASP A 1 181 ? -6.793 -24.984 -14.336 1 98 181 ASP A O 1
ATOM 1477 N N . MET A 1 182 ? -5.137 -23.547 -13.867 1 98.19 182 MET A N 1
ATOM 1478 C CA . MET A 1 182 ? -5.734 -23.047 -12.625 1 98.19 182 MET A CA 1
ATOM 1479 C C . MET A 1 182 ? -6.215 -21.609 -12.789 1 98.19 182 MET A C 1
ATOM 1481 O O . MET A 1 182 ? -5.855 -20.938 -13.758 1 98.19 182 MET A O 1
ATOM 1485 N N . LEU A 1 183 ? -7.062 -21.141 -11.898 1 97.88 183 LEU A N 1
ATOM 1486 C CA . LEU A 1 183 ? -7.609 -19.781 -11.953 1 97.88 183 LEU A CA 1
ATOM 1487 C C . LEU A 1 183 ? -7.012 -18.906 -10.859 1 97.88 183 LEU A C 1
ATOM 1489 O O . LEU A 1 183 ? -6.836 -19.359 -9.727 1 97.88 183 LEU A O 1
ATOM 1493 N N . HIS A 1 184 ? -6.59 -17.781 -11.234 1 97.44 184 HIS A N 1
ATOM 1494 C CA . HIS A 1 184 ? -6.219 -16.75 -10.281 1 97.44 184 HIS A CA 1
ATOM 1495 C C . HIS A 1 184 ? -7.27 -15.648 -10.219 1 97.44 184 HIS A C 1
ATOM 1497 O O . HIS A 1 184 ? -7.383 -14.836 -11.141 1 97.44 184 HIS A O 1
ATOM 1503 N N . GLU A 1 185 ? -7.977 -15.633 -9.18 1 95.19 185 GLU A N 1
ATOM 1504 C CA . GLU A 1 185 ? -9.094 -14.719 -8.992 1 95.19 185 GLU A CA 1
ATOM 1505 C C . GLU A 1 185 ? -9.125 -14.172 -7.57 1 95.19 185 GLU A C 1
ATOM 1507 O O . GLU A 1 185 ? -9.672 -14.812 -6.668 1 95.19 185 GLU A O 1
ATOM 1512 N N . ASP A 1 186 ? -8.695 -12.977 -7.438 1 93.75 186 ASP A N 1
ATOM 1513 C CA . ASP A 1 186 ? -8.664 -12.32 -6.133 1 93.75 186 ASP A CA 1
ATOM 1514 C C . ASP A 1 186 ? -9.977 -11.586 -5.852 1 93.75 186 ASP A C 1
ATOM 1516 O O . ASP A 1 186 ? -10.391 -10.727 -6.633 1 93.75 186 ASP A O 1
ATOM 1520 N N . PHE A 1 187 ? -10.625 -11.898 -4.762 1 90.38 187 PHE A N 1
ATOM 1521 C CA . PHE A 1 187 ? -11.914 -11.305 -4.434 1 90.38 187 PHE A CA 1
ATOM 1522 C C . PHE A 1 187 ? -11.742 -10.062 -3.572 1 90.38 187 PHE A C 1
ATOM 1524 O O . PHE A 1 187 ? -12.703 -9.344 -3.309 1 90.38 187 PHE A O 1
ATOM 1531 N N . ARG A 1 188 ? -10.609 -9.906 -3.297 1 89.31 188 ARG A N 1
ATOM 1532 C CA . ARG A 1 188 ? -10.367 -8.664 -2.574 1 89.31 188 ARG A CA 1
ATOM 1533 C C . ARG A 1 188 ? -10.453 -7.461 -3.508 1 89.31 188 ARG A C 1
ATOM 1535 O O . ARG A 1 188 ? -10.672 -7.621 -4.711 1 89.31 188 ARG A O 1
ATOM 1542 N N . ASP A 1 189 ? -10.211 -6.238 -3.012 1 89.5 189 ASP A N 1
ATOM 1543 C CA . ASP A 1 189 ? -10.406 -5.023 -3.803 1 89.5 189 ASP A CA 1
ATOM 1544 C C . ASP A 1 189 ? -9.086 -4.543 -4.402 1 89.5 189 ASP A C 1
ATOM 1546 O O . ASP A 1 189 ? -8.055 -5.215 -4.273 1 89.5 189 ASP A O 1
ATOM 1550 N N . LEU A 1 190 ? -9.188 -3.549 -5.195 1 93.12 190 LEU A N 1
ATOM 1551 C CA . LEU A 1 190 ? -8.047 -2.973 -5.91 1 93.12 190 LEU A CA 1
ATOM 1552 C C . LEU A 1 190 ? -7.012 -2.436 -4.93 1 93.12 190 LEU A C 1
ATOM 1554 O O . LEU A 1 190 ? -5.82 -2.371 -5.254 1 93.12 190 LEU A O 1
ATOM 1558 N N . PHE A 1 191 ? -7.426 -2.121 -3.738 1 93.69 191 PHE A N 1
ATOM 1559 C CA . PHE A 1 191 ? -6.512 -1.666 -2.697 1 93.69 191 PHE A CA 1
ATOM 1560 C C . PHE A 1 191 ? -5.414 -2.693 -2.453 1 93.69 191 PHE A C 1
ATOM 1562 O O . PHE A 1 191 ? -4.234 -2.344 -2.389 1 93.69 191 PHE A O 1
ATOM 1569 N N . HIS A 1 192 ? -5.789 -3.877 -2.408 1 93.44 192 HIS A N 1
ATOM 1570 C CA . HIS A 1 192 ? -4.844 -4.945 -2.105 1 93.44 192 HIS A CA 1
ATOM 1571 C C . HIS A 1 192 ? -3.93 -5.227 -3.295 1 93.44 192 HIS A C 1
ATOM 1573 O O . HIS A 1 192 ? -2.762 -5.578 -3.117 1 93.44 192 HIS A O 1
ATOM 1579 N N . TRP A 1 193 ? -4.457 -5.098 -4.473 1 94.38 193 TRP A N 1
ATOM 1580 C CA . TRP A 1 193 ? -3.637 -5.242 -5.672 1 94.38 193 TRP A CA 1
ATOM 1581 C C . TRP A 1 193 ? -2.518 -4.207 -5.688 1 94.38 193 TRP A C 1
ATOM 1583 O O . TRP A 1 193 ? -1.355 -4.547 -5.93 1 94.38 193 TRP A O 1
ATOM 1593 N N . ILE A 1 194 ? -2.846 -2.99 -5.414 1 95.56 194 ILE A N 1
ATOM 1594 C CA . ILE A 1 194 ? -1.883 -1.894 -5.418 1 95.56 194 ILE A CA 1
ATOM 1595 C C . ILE A 1 194 ? -0.884 -2.082 -4.277 1 95.56 194 ILE A C 1
ATOM 1597 O O . ILE A 1 194 ? 0.314 -1.842 -4.445 1 95.56 194 ILE A O 1
ATOM 1601 N N . GLU A 1 195 ? -1.38 -2.49 -3.16 1 94.56 195 GLU A N 1
ATOM 1602 C CA . GLU A 1 195 ? -0.521 -2.74 -2.008 1 94.56 195 GLU A CA 1
ATOM 1603 C C . GLU A 1 195 ? 0.543 -3.785 -2.328 1 94.56 195 GLU A C 1
ATOM 1605 O O . GLU A 1 195 ? 1.714 -3.613 -1.982 1 94.56 195 GLU A O 1
ATOM 1610 N N . ARG A 1 196 ? 0.139 -4.867 -2.928 1 93.19 196 ARG A N 1
ATOM 1611 C CA . ARG A 1 196 ? 1.063 -5.934 -3.301 1 93.19 196 ARG A CA 1
ATOM 1612 C C . ARG A 1 196 ? 2.131 -5.422 -4.262 1 93.19 196 ARG A C 1
ATOM 1614 O O . ARG A 1 196 ? 3.314 -5.723 -4.098 1 93.19 196 ARG A O 1
ATOM 1621 N N . HIS A 1 197 ? 1.736 -4.664 -5.203 1 94.38 197 HIS A N 1
ATOM 1622 C CA . HIS A 1 197 ? 2.684 -4.172 -6.195 1 94.38 197 HIS A CA 1
ATOM 1623 C C . HIS A 1 197 ? 3.607 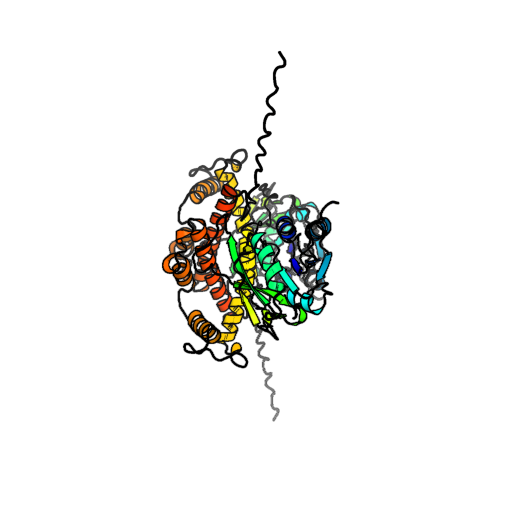-3.117 -5.602 1 94.38 197 HIS A C 1
ATOM 1625 O O . HIS A 1 197 ? 4.727 -2.92 -6.082 1 94.38 197 HIS A O 1
ATOM 1631 N N . ASN A 1 198 ? 3.123 -2.412 -4.578 1 94.75 198 ASN A N 1
ATOM 1632 C CA . ASN A 1 198 ? 4.012 -1.526 -3.834 1 94.75 198 ASN A CA 1
ATOM 1633 C C . ASN A 1 198 ? 5.152 -2.297 -3.178 1 94.75 198 ASN A C 1
ATOM 1635 O O . ASN A 1 198 ? 6.312 -1.883 -3.254 1 94.75 198 ASN A O 1
ATOM 1639 N N . ARG A 1 199 ? 4.852 -3.414 -2.643 1 92 199 ARG A N 1
ATOM 1640 C CA . ARG A 1 199 ? 5.863 -4.27 -2.035 1 92 199 ARG A CA 1
ATOM 1641 C C . ARG A 1 199 ? 6.809 -4.832 -3.092 1 92 199 ARG A C 1
ATOM 1643 O O . ARG A 1 199 ? 8.031 -4.824 -2.906 1 92 199 ARG A O 1
ATOM 1650 N N . TYR A 1 200 ? 6.188 -5.262 -4.188 1 91.25 200 TYR A N 1
ATOM 1651 C CA . TYR A 1 200 ? 6.977 -5.859 -5.262 1 91.25 200 TYR A CA 1
ATOM 1652 C C . TYR A 1 200 ? 7.941 -4.84 -5.859 1 91.25 200 TYR A C 1
ATOM 1654 O O . TYR A 1 200 ? 9.047 -5.191 -6.277 1 91.25 200 TYR A O 1
ATOM 1662 N N . SER A 1 201 ? 7.523 -3.627 -5.887 1 92.38 201 SER A N 1
ATOM 1663 C CA . SER A 1 201 ? 8.375 -2.602 -6.484 1 92.38 201 SER A CA 1
ATOM 1664 C C . SER A 1 201 ? 9.609 -2.342 -5.637 1 92.38 201 SER A C 1
ATOM 1666 O O . SER A 1 201 ? 10.656 -1.959 -6.16 1 92.38 201 SER A O 1
ATOM 1668 N N . ASN A 1 202 ? 9.5 -2.523 -4.305 1 90.56 202 ASN A N 1
ATOM 1669 C CA . ASN A 1 202 ? 10.688 -2.445 -3.457 1 90.56 202 ASN A CA 1
ATOM 1670 C C . ASN A 1 202 ? 11.719 -3.502 -3.84 1 90.56 202 ASN A C 1
ATOM 1672 O O . ASN A 1 202 ? 12.906 -3.201 -3.947 1 90.56 202 ASN A O 1
ATOM 1676 N N . TRP A 1 203 ? 11.18 -4.652 -3.984 1 86.06 203 TRP A N 1
ATOM 1677 C CA . TRP A 1 203 ? 12.039 -5.777 -4.344 1 86.06 203 TRP A CA 1
ATOM 1678 C C . TRP A 1 203 ? 12.719 -5.535 -5.688 1 86.06 203 TRP A C 1
ATOM 1680 O O . TRP A 1 203 ? 13.93 -5.703 -5.812 1 86.06 203 TRP A O 1
ATOM 1690 N N . GLU A 1 204 ? 11.977 -5.164 -6.676 1 87.5 204 GLU A N 1
ATOM 1691 C CA . GLU A 1 204 ? 12.508 -4.941 -8.023 1 87.5 204 GLU A CA 1
ATOM 1692 C C . GLU A 1 204 ? 13.539 -3.816 -8.023 1 87.5 204 GLU A C 1
ATOM 1694 O O . GLU A 1 204 ? 14.547 -3.898 -8.727 1 87.5 204 GLU A O 1
ATOM 1699 N N . ALA A 1 205 ? 13.242 -2.785 -7.316 1 89.25 205 ALA A N 1
ATOM 1700 C CA . ALA A 1 205 ? 14.18 -1.671 -7.23 1 89.25 205 ALA A CA 1
ATOM 1701 C C . ALA A 1 205 ? 15.523 -2.125 -6.66 1 89.25 205 ALA A C 1
ATOM 1703 O O . ALA A 1 205 ? 16.578 -1.707 -7.137 1 89.25 205 ALA A O 1
ATOM 1704 N N . ARG A 1 206 ? 15.469 -2.973 -5.684 1 86.44 206 ARG A N 1
ATOM 1705 C CA . ARG A 1 206 ? 16.688 -3.49 -5.078 1 86.44 206 ARG A CA 1
ATOM 1706 C C . ARG A 1 206 ? 17.469 -4.363 -6.062 1 86.44 206 ARG A C 1
ATOM 1708 O O . ARG A 1 206 ? 18.688 -4.281 -6.145 1 86.44 206 ARG A O 1
ATOM 1715 N N . VAL A 1 207 ? 16.75 -5.16 -6.723 1 83.31 207 VAL A N 1
ATOM 1716 C CA . VAL A 1 207 ? 17.391 -6.008 -7.73 1 83.31 207 VAL A CA 1
ATOM 1717 C C . VAL A 1 207 ? 18.094 -5.137 -8.766 1 83.31 207 VAL A C 1
ATOM 1719 O O . VAL A 1 207 ? 19.25 -5.398 -9.117 1 83.31 207 VAL A O 1
ATOM 1722 N N . TYR A 1 208 ? 17.359 -4.125 -9.273 1 83.75 208 TYR A N 1
ATOM 1723 C CA . TYR A 1 208 ? 17.953 -3.193 -10.227 1 83.75 208 TYR A CA 1
ATOM 1724 C C . TYR A 1 208 ? 19.188 -2.518 -9.625 1 83.75 208 TYR A C 1
ATOM 1726 O O . TYR A 1 208 ? 20.203 -2.346 -10.312 1 83.75 208 TYR A O 1
ATOM 1734 N N . TYR A 1 209 ? 19.078 -2.131 -8.391 1 86.06 209 TYR A N 1
ATOM 1735 C CA . TYR A 1 209 ? 20.188 -1.485 -7.695 1 86.06 209 TYR A CA 1
ATOM 1736 C C . TYR A 1 209 ? 21.406 -2.398 -7.652 1 86.06 209 TYR A C 1
ATOM 1738 O O . TYR A 1 209 ? 22.531 -1.96 -7.926 1 86.06 209 TYR A O 1
ATOM 1746 N N . ASN A 1 210 ? 21.172 -3.645 -7.336 1 82.19 210 ASN A N 1
ATOM 1747 C CA . ASN A 1 210 ? 22.266 -4.617 -7.266 1 82.19 210 ASN A CA 1
ATOM 1748 C C . ASN A 1 210 ? 22.922 -4.816 -8.625 1 82.19 210 ASN A C 1
ATOM 1750 O O . ASN A 1 210 ? 24.156 -4.961 -8.711 1 82.19 210 ASN A O 1
ATOM 1754 N N . ILE A 1 211 ? 22.141 -4.855 -9.617 1 78.19 211 ILE A N 1
ATOM 1755 C CA . ILE A 1 211 ? 22.656 -5.012 -10.977 1 78.19 211 ILE A CA 1
ATOM 1756 C C . ILE A 1 211 ? 23.531 -3.812 -11.336 1 78.19 211 ILE A C 1
ATOM 1758 O O . ILE A 1 211 ? 24.625 -3.977 -11.867 1 78.19 211 ILE A O 1
ATOM 1762 N N . LEU A 1 212 ? 23.094 -2.656 -11.008 1 81.44 212 LEU A N 1
ATOM 1763 C CA . LEU A 1 212 ? 23.781 -1.425 -11.383 1 81.44 212 LEU A CA 1
ATOM 1764 C C . LEU A 1 212 ? 25.047 -1.239 -10.562 1 81.44 212 LEU A C 1
ATOM 1766 O O . LEU A 1 212 ? 26.016 -0.648 -11.039 1 81.44 212 LEU A O 1
ATOM 1770 N N . THR A 1 213 ? 25.047 -1.786 -9.352 1 80.25 213 THR A N 1
ATOM 1771 C CA . THR A 1 213 ? 26.203 -1.619 -8.484 1 80.25 213 THR A CA 1
ATOM 1772 C C . THR A 1 213 ? 27.141 -2.814 -8.602 1 80.25 213 THR A C 1
ATOM 1774 O O . THR A 1 213 ? 28.203 -2.85 -7.965 1 80.25 213 THR A O 1
ATOM 1777 N N . GLY A 1 214 ? 26.844 -3.729 -9.492 1 70.06 214 GLY A N 1
ATOM 1778 C CA . GLY A 1 214 ? 27.703 -4.871 -9.766 1 70.06 214 GLY A CA 1
ATOM 1779 C C . GLY A 1 214 ? 27.656 -5.93 -8.68 1 70.06 214 GLY A C 1
ATOM 1780 O O . GLY A 1 214 ? 28.578 -6.734 -8.547 1 70.06 214 GLY A O 1
ATOM 1781 N N . GLN A 1 215 ? 26.828 -5.801 -7.758 1 61.03 215 GLN A N 1
ATOM 1782 C CA . GLN A 1 215 ? 26.75 -6.762 -6.664 1 61.03 215 GLN A CA 1
ATOM 1783 C C . GLN A 1 215 ? 26.109 -8.062 -7.129 1 61.03 215 GLN A C 1
ATOM 1785 O O . GLN A 1 215 ? 26.297 -9.117 -6.508 1 61.03 215 GLN A O 1
ATOM 1790 N N . ASP A 1 216 ? 25.328 -8.055 -8.117 1 55.62 216 ASP A N 1
ATOM 1791 C CA . ASP A 1 216 ? 24.656 -9.258 -8.594 1 55.62 216 ASP A CA 1
ATOM 1792 C C . ASP A 1 216 ? 25.641 -10.195 -9.297 1 55.62 216 ASP A C 1
ATOM 1794 O O . ASP A 1 216 ? 25.391 -11.406 -9.383 1 55.62 216 ASP A O 1
ATOM 1798 N N . ASP A 1 217 ? 26.703 -9.758 -9.922 1 49.38 217 ASP A N 1
ATOM 1799 C CA . ASP A 1 217 ? 27.516 -10.492 -10.883 1 49.38 217 ASP A CA 1
ATOM 1800 C C . ASP A 1 217 ? 28.359 -11.555 -10.18 1 49.38 217 ASP A C 1
ATOM 1802 O O . ASP A 1 217 ? 29 -12.383 -10.844 1 49.38 217 ASP A O 1
ATOM 1806 N N . SER A 1 218 ? 28.688 -11.43 -8.992 1 45.12 218 SER A N 1
ATOM 1807 C CA . SER A 1 218 ? 29.703 -12.422 -8.664 1 45.12 218 SER A CA 1
ATOM 1808 C C . SER A 1 218 ? 29.141 -13.836 -8.766 1 45.12 218 SER A C 1
ATOM 1810 O O . SER A 1 218 ? 29.875 -14.781 -9.062 1 45.12 218 SER A O 1
ATOM 1812 N N . LYS A 1 219 ? 27.938 -14.109 -8.328 1 43.91 219 LYS A N 1
ATOM 1813 C CA . LYS A 1 219 ? 27.547 -15.516 -8.32 1 43.91 219 LYS A CA 1
ATOM 1814 C C . LYS A 1 219 ? 26.531 -15.82 -9.43 1 43.91 219 LYS A C 1
ATOM 1816 O O . LYS A 1 219 ? 25.953 -16.906 -9.469 1 43.91 219 LYS A O 1
ATOM 1821 N N . THR A 1 220 ? 26.031 -14.773 -10.07 1 44.16 220 THR A N 1
ATOM 1822 C CA . THR A 1 220 ? 24.984 -15.125 -11.016 1 44.16 220 THR A CA 1
ATOM 1823 C C . THR A 1 220 ? 25.562 -15.383 -12.406 1 44.16 220 THR A C 1
ATOM 1825 O O . THR A 1 220 ? 26.656 -14.898 -12.727 1 44.16 220 THR A O 1
ATOM 1828 N N . ILE A 1 221 ? 25.094 -16.25 -13.164 1 44.5 221 ILE A N 1
ATOM 1829 C CA . ILE A 1 221 ? 25.406 -16.562 -14.555 1 44.5 221 ILE A CA 1
ATOM 1830 C C . ILE A 1 221 ? 25.438 -15.289 -15.383 1 44.5 221 ILE A C 1
ATOM 1832 O O . ILE A 1 221 ? 24.578 -14.422 -15.227 1 44.5 221 ILE A O 1
ATOM 1836 N N . GLY A 1 222 ? 26.547 -14.836 -15.875 1 45.62 222 GLY A N 1
ATOM 1837 C CA . GLY A 1 222 ? 26.812 -13.695 -16.734 1 45.62 222 GLY A CA 1
ATOM 1838 C C . GLY A 1 222 ? 25.656 -13.367 -17.672 1 45.62 222 GLY A C 1
ATOM 1839 O O . GLY A 1 222 ? 24.875 -14.25 -18.031 1 45.62 222 GLY A O 1
ATOM 1840 N N . ALA A 1 223 ? 25.109 -12.133 -17.797 1 49.09 223 ALA A N 1
ATOM 1841 C CA . ALA A 1 223 ? 24.141 -11.617 -18.766 1 49.09 223 ALA A CA 1
ATOM 1842 C C . ALA A 1 223 ? 24.703 -11.695 -20.172 1 49.09 223 ALA A C 1
ATOM 1844 O O . ALA A 1 223 ? 25.797 -11.18 -20.453 1 49.09 223 ALA A O 1
ATOM 1845 N N . ASP A 1 224 ? 24.281 -12.742 -21 1 42.53 224 ASP A N 1
ATOM 1846 C CA . ASP A 1 224 ? 24.672 -12.898 -22.391 1 42.53 224 ASP A CA 1
ATOM 1847 C C . ASP A 1 224 ? 23.453 -12.93 -23.312 1 42.53 224 ASP A C 1
ATOM 1849 O O . ASP A 1 224 ? 22.594 -13.805 -23.172 1 42.53 224 ASP A O 1
ATOM 1853 N N . LEU A 1 225 ? 23.188 -11.969 -24.141 1 49.12 225 LEU A N 1
ATOM 1854 C CA . LEU A 1 225 ? 22.094 -11.867 -25.109 1 49.12 225 LEU A CA 1
ATOM 1855 C C . LEU A 1 225 ? 21.984 -13.156 -25.922 1 49.12 225 LEU A C 1
ATOM 1857 O O . LEU A 1 225 ? 20.891 -13.57 -26.281 1 49.12 225 LEU A O 1
ATOM 1861 N N . PHE A 1 226 ? 23.062 -13.688 -26.203 1 49.62 226 PHE A N 1
ATOM 1862 C CA . PHE A 1 226 ? 23.141 -14.875 -27.047 1 49.62 226 PHE A CA 1
ATOM 1863 C C . PHE A 1 226 ? 23.234 -16.141 -26.188 1 49.62 226 PHE A C 1
ATOM 1865 O O . PHE A 1 226 ? 23.531 -17.219 -26.703 1 49.62 226 PHE A O 1
ATOM 1872 N N . GLY A 1 227 ? 22.953 -15.938 -24.922 1 48.41 227 GLY A N 1
ATOM 1873 C CA . GLY A 1 227 ? 23.047 -17.094 -24.047 1 48.41 227 GLY A CA 1
ATOM 1874 C C . GLY A 1 227 ? 21.719 -17.766 -23.812 1 48.41 227 GLY A C 1
ATOM 1875 O O . GLY A 1 227 ? 20.812 -17.672 -24.641 1 48.41 227 GLY A O 1
ATOM 1876 N N . ASP A 1 228 ? 21.641 -18.594 -22.766 1 50.12 228 ASP A N 1
ATOM 1877 C CA . ASP A 1 228 ? 20.438 -19.344 -22.438 1 50.12 228 ASP A CA 1
ATOM 1878 C C . ASP A 1 228 ? 19.312 -18.406 -22.016 1 50.12 228 ASP A C 1
ATOM 1880 O O . ASP A 1 228 ? 19.5 -17.203 -21.906 1 50.12 228 ASP A O 1
ATOM 1884 N N . ALA A 1 229 ? 18.062 -18.984 -21.938 1 51.97 229 ALA A N 1
ATOM 1885 C CA . ALA A 1 229 ? 16.844 -18.234 -21.672 1 51.97 229 ALA A CA 1
ATOM 1886 C C . ALA A 1 229 ? 17 -17.344 -20.438 1 51.97 229 ALA A C 1
ATOM 1888 O O . ALA A 1 229 ? 16.547 -16.188 -20.438 1 51.97 229 ALA A O 1
ATOM 1889 N N . VAL A 1 230 ? 17.672 -17.859 -19.5 1 52.88 230 VAL A N 1
ATOM 1890 C CA . VAL A 1 230 ? 17.859 -17.141 -18.25 1 52.88 230 VAL A CA 1
ATOM 1891 C C . VAL A 1 230 ? 18.828 -15.984 -18.453 1 52.88 230 VAL A C 1
ATOM 1893 O O . VAL A 1 230 ? 18.609 -14.883 -17.938 1 52.88 230 VAL A O 1
ATOM 1896 N N . GLN A 1 231 ? 19.938 -16.312 -19.203 1 49.38 231 GLN A N 1
ATOM 1897 C CA . GLN A 1 231 ? 20.938 -15.289 -19.484 1 49.38 231 GLN A CA 1
ATOM 1898 C C . GLN A 1 231 ? 20.359 -14.141 -20.297 1 49.38 231 GLN A C 1
ATOM 1900 O O . GLN A 1 231 ? 20.672 -12.977 -20.062 1 49.38 231 GLN A O 1
ATOM 1905 N N . ARG A 1 232 ? 19.562 -14.586 -21.203 1 49.53 232 ARG A N 1
ATOM 1906 C CA . ARG A 1 232 ? 18.906 -13.57 -22.047 1 49.53 232 ARG A CA 1
ATOM 1907 C C . ARG A 1 232 ? 17.984 -12.688 -21.203 1 49.53 232 ARG A C 1
ATOM 1909 O O . ARG A 1 232 ? 17.969 -11.469 -21.391 1 49.53 232 ARG A O 1
ATOM 1916 N N . LYS A 1 233 ? 17.344 -13.352 -20.359 1 60.47 233 LYS A N 1
ATOM 1917 C CA . LYS A 1 233 ? 16.438 -12.602 -19.5 1 60.47 233 LYS A CA 1
ATOM 1918 C C . LYS A 1 233 ? 17.203 -11.602 -18.641 1 60.47 233 LYS A C 1
ATOM 1920 O O . LYS A 1 233 ? 16.781 -10.461 -18.469 1 60.47 233 LYS A O 1
ATOM 1925 N N . ARG A 1 234 ? 18.312 -12.094 -18.219 1 58.78 234 ARG A N 1
ATOM 1926 C CA . ARG A 1 234 ? 19.141 -11.227 -17.375 1 58.78 234 ARG A CA 1
ATOM 1927 C C . ARG A 1 234 ? 19.719 -10.07 -18.188 1 58.78 234 ARG A C 1
ATOM 1929 O O . ARG A 1 234 ? 19.75 -8.93 -17.719 1 58.78 234 ARG A O 1
ATOM 1936 N N . PHE A 1 235 ? 20.203 -10.469 -19.406 1 52.66 235 PHE A N 1
ATOM 1937 C CA . PHE A 1 235 ? 20.734 -9.438 -20.281 1 52.66 235 PHE A CA 1
ATOM 1938 C C . PHE A 1 235 ? 19.688 -8.391 -20.594 1 52.66 235 PHE A C 1
ATOM 1940 O O . PHE A 1 235 ? 19.953 -7.188 -20.516 1 52.66 235 PHE A O 1
ATOM 1947 N N . LEU A 1 236 ? 18.516 -8.875 -20.844 1 61.03 236 LEU A N 1
ATOM 1948 C CA . LEU A 1 236 ? 17.422 -7.969 -21.172 1 61.03 236 LEU A CA 1
ATOM 1949 C C . LEU A 1 236 ? 17.062 -7.09 -19.984 1 61.03 236 LEU A C 1
ATOM 1951 O O . LEU A 1 236 ? 16.719 -5.918 -20.156 1 61.03 236 LEU A O 1
ATOM 1955 N N . LYS A 1 237 ? 17.266 -7.719 -18.859 1 65.56 237 LYS A N 1
ATOM 1956 C CA . LYS A 1 237 ? 17.016 -6.926 -17.672 1 65.56 237 LYS A CA 1
ATOM 1957 C C . LYS A 1 237 ? 18.062 -5.82 -17.516 1 65.56 237 LYS A C 1
ATOM 1959 O O . LYS A 1 237 ? 17.734 -4.695 -17.125 1 65.56 237 LYS A O 1
ATOM 1964 N N . THR A 1 238 ? 19.266 -6.172 -17.891 1 65.19 238 THR A N 1
ATOM 1965 C CA . THR A 1 238 ? 20.328 -5.184 -17.781 1 65.19 238 THR A CA 1
ATOM 1966 C C . THR A 1 238 ? 20.094 -4.023 -18.75 1 65.19 238 THR A C 1
ATOM 1968 O O . THR A 1 238 ? 20.375 -2.871 -18.422 1 65.19 238 THR A O 1
ATOM 1971 N N . ILE A 1 239 ? 19.547 -4.406 -19.859 1 66.12 239 ILE A N 1
ATOM 1972 C CA . ILE A 1 239 ? 19.234 -3.363 -20.828 1 66.12 239 ILE A CA 1
ATOM 1973 C C . ILE A 1 239 ? 18.016 -2.572 -20.359 1 66.12 239 ILE A C 1
ATOM 1975 O O . ILE A 1 239 ? 17.984 -1.343 -20.453 1 66.12 239 ILE A O 1
ATOM 1979 N N . TRP A 1 240 ? 17.109 -3.256 -19.891 1 72.81 240 TRP A N 1
ATOM 1980 C CA . TRP A 1 240 ? 15.867 -2.627 -19.469 1 72.81 240 TRP A CA 1
ATOM 1981 C C . TRP A 1 240 ? 16.125 -1.588 -18.375 1 72.81 240 TRP A C 1
ATOM 1983 O O . TRP A 1 240 ? 15.555 -0.496 -18.406 1 72.81 240 TRP A O 1
ATOM 1993 N N . VAL A 1 241 ? 16.984 -1.932 -17.594 1 72.38 241 VAL A N 1
ATOM 1994 C CA . VAL A 1 241 ? 17.25 -1.07 -16.438 1 72.38 241 VAL A CA 1
ATOM 1995 C C . VAL A 1 241 ? 17.797 0.274 -16.922 1 72.38 241 VAL A C 1
ATOM 1997 O O . VAL A 1 241 ? 17.578 1.302 -16.266 1 72.38 241 VAL A O 1
ATOM 2000 N N . ARG A 1 242 ? 18.344 0.27 -18.078 1 71.19 242 ARG A N 1
ATOM 2001 C CA . ARG A 1 242 ? 19.031 1.48 -18.531 1 71.19 242 ARG A CA 1
ATOM 2002 C C . ARG A 1 242 ? 18.156 2.264 -19.516 1 71.19 242 ARG A C 1
ATOM 2004 O O . ARG A 1 242 ? 18.5 3.383 -19.891 1 71.19 242 ARG A O 1
ATOM 2011 N N . LEU A 1 243 ? 17.047 1.719 -19.891 1 75.06 243 LEU A N 1
ATOM 2012 C CA . LEU A 1 243 ? 16.188 2.352 -20.891 1 75.06 243 LEU A CA 1
ATOM 2013 C C . LEU A 1 243 ? 15.43 3.531 -20.281 1 75.06 243 LEU A C 1
ATOM 2015 O O . LEU A 1 243 ? 14.992 3.469 -19.125 1 75.06 243 LEU A O 1
ATOM 2019 N N . PRO A 1 244 ? 15.328 4.629 -21.141 1 77.31 244 PRO A N 1
ATOM 2020 C CA . PRO A 1 244 ? 14.484 5.742 -20.688 1 77.31 244 PRO A CA 1
ATOM 2021 C C . PRO A 1 244 ? 12.992 5.484 -20.922 1 77.31 244 PRO A C 1
ATOM 2023 O O . PRO A 1 244 ? 12.633 4.551 -21.641 1 77.31 244 PRO A O 1
ATOM 2026 N N . PHE A 1 245 ? 12.078 6.125 -20.312 1 86.25 245 PHE A N 1
ATOM 2027 C CA . PHE A 1 245 ? 10.633 6.105 -20.484 1 86.25 245 PHE A CA 1
ATOM 2028 C C . PHE A 1 245 ? 10.078 4.699 -20.297 1 86.25 245 PHE A C 1
ATOM 2030 O O . PHE A 1 245 ? 9.219 4.25 -21.062 1 86.25 245 PHE A O 1
ATOM 2037 N N . LYS A 1 246 ? 10.633 3.965 -19.359 1 89.25 246 LYS A N 1
ATOM 2038 C CA . LYS A 1 246 ? 10.281 2.564 -19.141 1 89.25 246 LYS A CA 1
ATOM 2039 C C . LYS A 1 246 ? 8.789 2.402 -18.859 1 89.25 246 LYS A C 1
ATOM 2041 O O . LYS A 1 246 ? 8.148 1.496 -19.391 1 89.25 246 LYS A O 1
ATOM 2046 N N . PRO A 1 247 ? 8.234 3.33 -18.094 1 90.81 247 PRO A N 1
ATOM 2047 C CA . PRO A 1 247 ? 6.809 3.158 -17.828 1 90.81 247 PRO A CA 1
ATOM 2048 C C . PRO A 1 247 ? 5.961 3.23 -19.094 1 90.81 247 PRO A C 1
ATOM 2050 O O . PRO A 1 247 ? 5.066 2.402 -19.297 1 90.81 247 PRO A O 1
ATOM 2053 N N . LEU A 1 248 ? 6.238 4.137 -19.953 1 90.12 248 LEU A N 1
ATOM 2054 C CA . LEU A 1 248 ? 5.512 4.258 -21.203 1 90.12 248 LEU A CA 1
ATOM 2055 C C . LEU A 1 248 ? 5.766 3.051 -22.109 1 90.12 248 LEU A C 1
ATOM 2057 O O . LEU A 1 248 ? 4.84 2.525 -22.719 1 90.12 248 LEU A O 1
ATOM 2061 N N . LEU A 1 249 ? 7 2.625 -22.219 1 91.06 249 LEU A N 1
ATOM 2062 C CA . LEU A 1 249 ? 7.367 1.478 -23.031 1 91.06 249 LEU A CA 1
ATOM 2063 C C . LEU A 1 249 ? 6.668 0.213 -22.547 1 91.06 249 LEU A C 1
ATOM 2065 O O . LEU A 1 249 ? 6.223 -0.606 -23.359 1 91.06 249 LEU A O 1
ATOM 2069 N N . ARG A 1 250 ? 6.57 0.091 -21.266 1 91.75 250 ARG A N 1
ATOM 2070 C CA . ARG A 1 250 ? 5.875 -1.058 -20.688 1 91.75 250 ARG A CA 1
ATOM 2071 C C . ARG A 1 250 ? 4.406 -1.062 -21.094 1 91.75 250 ARG A C 1
ATOM 2073 O O . ARG A 1 250 ? 3.84 -2.117 -21.391 1 91.75 250 ARG A O 1
ATOM 2080 N N . PHE A 1 251 ? 3.824 0.099 -21.062 1 94.38 251 PHE A N 1
ATOM 2081 C CA . PHE A 1 251 ? 2.428 0.192 -21.469 1 94.38 251 PHE A CA 1
ATOM 2082 C C . PHE A 1 251 ? 2.27 -0.153 -22.938 1 94.38 251 PHE A C 1
ATOM 2084 O O . PHE A 1 251 ? 1.376 -0.917 -23.312 1 94.38 251 PHE A O 1
ATOM 2091 N N . ILE A 1 252 ? 3.123 0.381 -23.75 1 94.19 252 ILE A N 1
ATOM 2092 C CA . ILE A 1 252 ? 3.049 0.143 -25.188 1 94.19 252 ILE A CA 1
ATOM 2093 C C . ILE A 1 252 ? 3.258 -1.342 -25.484 1 94.19 252 ILE A C 1
ATOM 2095 O O . ILE A 1 252 ? 2.521 -1.938 -26.266 1 94.19 252 ILE A O 1
ATOM 2099 N N . LEU A 1 253 ? 4.148 -1.961 -24.859 1 92.94 253 LEU A N 1
ATOM 2100 C CA . LEU A 1 253 ? 4.414 -3.385 -25.031 1 92.94 253 LEU A CA 1
ATOM 2101 C C . LEU A 1 253 ? 3.207 -4.219 -24.609 1 92.94 253 LEU A C 1
ATOM 2103 O O . LEU A 1 253 ? 2.723 -5.047 -25.375 1 92.94 253 LEU A O 1
ATOM 2107 N N . PHE A 1 254 ? 2.676 -3.947 -23.484 1 93.75 254 PHE A N 1
ATOM 2108 C CA . PHE A 1 254 ? 1.56 -4.707 -22.922 1 93.75 254 PHE A CA 1
ATOM 2109 C C . PHE A 1 254 ? 0.292 -4.469 -23.734 1 93.75 254 PHE A C 1
ATOM 2111 O O . PHE A 1 254 ? -0.367 -5.422 -24.156 1 93.75 254 PHE A O 1
ATOM 2118 N N . TYR A 1 255 ? -0.044 -3.232 -23.984 1 95.44 255 TYR A N 1
ATOM 2119 C CA . TYR A 1 255 ? -1.368 -2.863 -24.469 1 95.44 255 TYR A CA 1
ATOM 2120 C C . TYR A 1 255 ? -1.427 -2.926 -25.984 1 95.44 255 TYR A C 1
ATOM 2122 O O . TYR A 1 255 ? -2.439 -3.336 -26.562 1 95.44 255 TYR A O 1
ATOM 2130 N N . ILE A 1 256 ? -0.351 -2.535 -26.656 1 95.81 256 ILE A N 1
ATOM 2131 C CA . ILE A 1 256 ? -0.384 -2.449 -28.125 1 95.81 256 ILE A CA 1
ATOM 2132 C C . ILE A 1 256 ? 0.308 -3.668 -28.719 1 95.81 256 ILE A C 1
ATOM 2134 O O . ILE A 1 256 ? -0.31 -4.434 -29.469 1 95.81 256 ILE A O 1
ATOM 2138 N N . ILE A 1 257 ? 1.52 -4.023 -28.359 1 95.31 257 ILE A N 1
ATOM 2139 C CA . ILE A 1 257 ? 2.33 -5.051 -29 1 95.31 257 ILE A CA 1
ATOM 2140 C C . ILE A 1 257 ? 1.812 -6.434 -28.625 1 95.31 257 ILE A C 1
ATOM 2142 O O . ILE A 1 257 ? 1.627 -7.297 -29.484 1 95.31 257 ILE A O 1
ATOM 2146 N N . GLN A 1 258 ? 1.485 -6.578 -27.375 1 96 258 GLN A N 1
ATOM 2147 C CA . GLN A 1 258 ? 1.025 -7.879 -26.891 1 96 258 GLN A CA 1
ATOM 2148 C C . GLN A 1 258 ? -0.499 -7.941 -26.859 1 96 258 GLN A C 1
ATOM 2150 O O . GLN A 1 258 ? -1.073 -8.805 -26.188 1 96 258 GLN A O 1
ATOM 2155 N N . LEU A 1 259 ? -1.093 -6.957 -27.422 1 96.38 259 LEU A N 1
ATOM 2156 C CA . LEU A 1 259 ? -2.514 -6.941 -27.75 1 96.38 259 LEU A CA 1
ATOM 2157 C C . LEU A 1 259 ? -3.365 -6.891 -26.484 1 96.38 259 LEU A C 1
ATOM 2159 O O . LEU A 1 259 ? -4.426 -7.52 -26.422 1 96.38 259 LEU A O 1
ATOM 2163 N N . GLY A 1 260 ? -2.924 -6.23 -25.484 1 95.25 260 GLY A N 1
ATOM 2164 C CA . GLY A 1 260 ? -3.686 -6.078 -24.25 1 95.25 260 GLY A CA 1
ATOM 2165 C C . GLY A 1 260 ? -5.02 -5.383 -24.453 1 95.25 260 GLY A C 1
ATOM 2166 O O . GLY A 1 260 ? -5.953 -5.578 -23.688 1 95.25 260 GLY A O 1
ATOM 2167 N N . PHE A 1 261 ? -5.121 -4.578 -25.562 1 96.25 261 PHE A N 1
ATOM 2168 C CA . PHE A 1 261 ? -6.348 -3.834 -25.828 1 96.25 261 PHE A CA 1
ATOM 2169 C C . PHE A 1 261 ? -7.496 -4.781 -26.141 1 96.25 261 PHE A C 1
ATOM 2171 O O . PHE A 1 261 ? -8.664 -4.406 -26.016 1 96.25 261 PHE A O 1
ATOM 2178 N N . LEU A 1 262 ? -7.277 -6.074 -26.453 1 96.69 262 LEU A N 1
ATOM 2179 C CA . LEU A 1 262 ? -8.312 -7.051 -26.766 1 96.69 262 LEU A CA 1
ATOM 2180 C C . LEU A 1 262 ? -9.055 -7.48 -25.5 1 96.69 262 LEU A C 1
ATOM 2182 O O . LEU A 1 262 ? -10.133 -8.07 -25.578 1 96.69 262 LEU A O 1
ATOM 2186 N N . ASP A 1 263 ? -8.492 -7.176 -24.375 1 96.5 263 ASP A N 1
ATOM 2187 C CA . ASP A 1 263 ? -9.133 -7.527 -23.109 1 96.5 263 ASP A CA 1
ATOM 2188 C C . ASP A 1 263 ? -10.055 -6.406 -22.641 1 96.5 263 ASP A C 1
ATOM 2190 O O . ASP A 1 263 ? -10.516 -6.422 -21.484 1 96.5 263 ASP A O 1
ATOM 2194 N N . GLY A 1 264 ? -10.25 -5.391 -23.453 1 95.25 264 GLY A N 1
ATOM 2195 C CA . GLY A 1 264 ? -11.219 -4.34 -23.188 1 95.25 264 GLY A CA 1
ATOM 2196 C C . GLY A 1 264 ? -10.75 -3.359 -22.125 1 95.25 264 GLY A C 1
ATOM 2197 O O . GLY A 1 264 ? -9.57 -3.01 -22.078 1 95.25 264 GLY A O 1
ATOM 2198 N N . ARG A 1 265 ? -11.711 -2.875 -21.359 1 94.06 265 ARG A N 1
ATOM 2199 C CA . ARG A 1 265 ? -11.43 -1.877 -20.344 1 94.06 265 ARG A CA 1
ATOM 2200 C C . ARG A 1 265 ? -10.523 -2.447 -19.25 1 94.06 265 ARG A C 1
ATOM 2202 O O . ARG A 1 265 ? -9.648 -1.75 -18.734 1 94.06 265 ARG A O 1
ATOM 2209 N N . ALA A 1 266 ? -10.773 -3.693 -18.953 1 94.75 266 ALA A N 1
ATOM 2210 C CA . ALA A 1 266 ? -9.938 -4.352 -17.953 1 94.75 266 ALA A CA 1
ATOM 2211 C C . ALA A 1 266 ? -8.477 -4.383 -18.406 1 94.75 266 ALA A C 1
ATOM 2213 O O . ALA A 1 266 ? -7.57 -4.137 -17.609 1 94.75 266 ALA A O 1
ATOM 2214 N N . GLY A 1 267 ? -8.312 -4.645 -19.688 1 95.75 267 GLY A N 1
ATOM 2215 C CA . GLY A 1 267 ? -6.961 -4.641 -20.219 1 95.75 267 GLY A CA 1
ATOM 2216 C C . GLY A 1 267 ? -6.301 -3.275 -20.172 1 95.75 267 GLY A C 1
ATOM 2217 O O . GLY A 1 267 ? -5.109 -3.166 -19.875 1 95.75 267 GLY A O 1
ATOM 2218 N N . TYR A 1 268 ? -7.059 -2.242 -20.469 1 96.12 268 TYR A N 1
ATOM 2219 C CA . TYR A 1 268 ? -6.531 -0.882 -20.422 1 96.12 268 TYR A CA 1
ATOM 2220 C C . TYR A 1 268 ? -6.105 -0.502 -19.016 1 96.12 268 TYR A C 1
ATOM 2222 O O . TYR A 1 268 ? -5.004 0.016 -18.812 1 96.12 268 TYR A O 1
ATOM 2230 N N . ILE A 1 269 ? -6.992 -0.768 -18.062 1 95.25 269 ILE A N 1
ATOM 2231 C CA . ILE A 1 269 ? -6.723 -0.42 -16.672 1 95.25 269 ILE A CA 1
ATOM 2232 C C . ILE A 1 269 ? -5.504 -1.196 -16.172 1 95.25 269 ILE A C 1
ATOM 2234 O O . ILE A 1 269 ? -4.613 -0.626 -15.539 1 95.25 269 ILE A O 1
ATOM 2238 N N . TYR A 1 270 ? -5.496 -2.465 -16.469 1 95.69 270 TYR A N 1
ATOM 2239 C CA . TYR A 1 270 ? -4.383 -3.316 -16.062 1 95.69 270 TYR A CA 1
ATOM 2240 C C . TYR A 1 270 ? -3.066 -2.785 -16.625 1 95.69 270 TYR A C 1
ATOM 2242 O O . TYR A 1 270 ? -2.074 -2.688 -15.898 1 95.69 270 TYR A O 1
ATOM 2250 N N . GLY A 1 271 ? -3.076 -2.471 -17.906 1 95.69 271 GLY A N 1
ATOM 2251 C CA . GLY A 1 271 ? -1.873 -1.957 -18.547 1 95.69 271 GLY A CA 1
ATOM 2252 C C . GLY A 1 271 ? -1.391 -0.652 -17.938 1 95.69 271 GLY A C 1
ATOM 2253 O O . GLY A 1 271 ? -0.187 -0.454 -17.75 1 95.69 271 GLY A O 1
ATOM 2254 N N . ARG A 1 272 ? -2.275 0.248 -17.641 1 95.31 272 ARG A N 1
ATOM 2255 C CA . ARG A 1 272 ? -1.921 1.521 -17.031 1 95.31 272 ARG A CA 1
ATOM 2256 C C . ARG A 1 272 ? -1.335 1.307 -15.633 1 95.31 272 ARG A C 1
ATOM 2258 O O . ARG A 1 272 ? -0.384 1.987 -15.242 1 95.31 272 ARG A O 1
ATOM 2265 N N . LEU A 1 273 ? -1.886 0.412 -14.922 1 95.69 273 LEU A N 1
ATOM 2266 C CA . LEU A 1 273 ? -1.394 0.118 -13.578 1 95.69 273 LEU A CA 1
ATOM 2267 C C . LEU A 1 273 ? -0.001 -0.502 -13.633 1 95.69 273 LEU A C 1
ATOM 2269 O O . LEU A 1 273 ? 0.842 -0.22 -12.781 1 95.69 273 LEU A O 1
ATOM 2273 N N . LEU A 1 274 ? 0.208 -1.301 -14.633 1 94.56 274 LEU A N 1
ATOM 2274 C CA . LEU A 1 274 ? 1.538 -1.873 -14.812 1 94.56 274 LEU A CA 1
ATOM 2275 C C . LEU A 1 274 ? 2.559 -0.785 -15.133 1 94.56 274 LEU A C 1
ATOM 2277 O O . LEU A 1 274 ? 3.707 -0.856 -14.688 1 94.56 274 LEU A O 1
ATOM 2281 N N . SER A 1 275 ? 2.115 0.122 -15.945 1 94.75 275 SER A N 1
ATOM 2282 C CA . SER A 1 275 ? 2.969 1.265 -16.25 1 94.75 275 SER A CA 1
ATOM 2283 C C . SER A 1 275 ? 3.334 2.039 -14.992 1 94.75 275 SER A C 1
ATOM 2285 O O . SER A 1 275 ? 4.484 2.441 -14.82 1 94.75 275 SER A O 1
ATOM 2287 N N . GLN A 1 276 ? 2.375 2.258 -14.172 1 95.5 276 GLN A N 1
ATOM 2288 C CA . GLN A 1 276 ? 2.611 2.936 -12.898 1 95.5 276 GLN A CA 1
ATOM 2289 C C . GLN A 1 276 ? 3.582 2.146 -12.023 1 95.5 276 GLN A C 1
ATOM 2291 O O . GLN A 1 276 ? 4.453 2.727 -11.375 1 95.5 276 GLN A O 1
ATOM 2296 N N . TYR A 1 277 ? 3.328 0.855 -12.023 1 94.44 277 TYR A N 1
ATOM 2297 C CA . TYR A 1 277 ? 4.215 -0.04 -11.289 1 94.44 277 TYR A CA 1
ATOM 2298 C C . TYR A 1 277 ? 5.664 0.147 -11.727 1 94.44 277 TYR A C 1
ATOM 2300 O O . TYR A 1 277 ? 6.555 0.288 -10.883 1 94.44 277 TYR A O 1
ATOM 2308 N N . GLU A 1 278 ? 5.891 0.206 -12.961 1 93.25 278 GLU A N 1
ATOM 2309 C CA . GLU A 1 278 ? 7.227 0.397 -13.516 1 93.25 278 GLU A CA 1
ATOM 2310 C C . GLU A 1 278 ? 7.809 1.744 -13.102 1 93.25 278 GLU A C 1
ATOM 2312 O O . GLU A 1 278 ? 9.008 1.85 -12.82 1 93.25 278 GLU A O 1
ATOM 2317 N N . TYR A 1 279 ? 7.004 2.721 -13.125 1 94.69 279 TYR A N 1
ATOM 2318 C CA . TYR A 1 279 ? 7.457 4.039 -12.703 1 94.69 279 TYR A CA 1
ATOM 2319 C C . TYR A 1 279 ? 7.898 4.02 -11.242 1 94.69 279 TYR A C 1
ATOM 2321 O O . TYR A 1 279 ? 8.938 4.594 -10.891 1 94.69 279 TYR A O 1
ATOM 2329 N N . GLN A 1 280 ? 7.141 3.387 -10.375 1 95.38 280 GLN A N 1
ATOM 2330 C CA . GLN A 1 280 ? 7.445 3.307 -8.953 1 95.38 280 GLN A CA 1
ATOM 2331 C C . GLN A 1 280 ? 8.773 2.592 -8.719 1 95.38 280 GLN A C 1
ATOM 2333 O O . GLN A 1 280 ? 9.547 2.982 -7.84 1 95.38 280 GLN A O 1
ATOM 2338 N N . ILE A 1 281 ? 9.031 1.559 -9.508 1 93.25 281 ILE A N 1
ATOM 2339 C CA . ILE A 1 281 ? 10.32 0.875 -9.422 1 93.25 281 ILE A CA 1
ATOM 2340 C C . ILE A 1 281 ? 11.445 1.866 -9.688 1 93.25 281 ILE A C 1
ATOM 2342 O O . ILE A 1 281 ? 12.422 1.925 -8.938 1 93.25 281 ILE A O 1
ATOM 2346 N N . GLY A 1 282 ? 11.297 2.631 -10.75 1 92.56 282 GLY A N 1
ATOM 2347 C CA . GLY A 1 282 ? 12.312 3.602 -11.117 1 92.56 282 GLY A CA 1
ATOM 2348 C C . GLY A 1 282 ? 12.555 4.652 -10.047 1 92.56 282 GLY A C 1
ATOM 2349 O O . GLY A 1 282 ? 13.703 5.012 -9.773 1 92.56 282 GLY A O 1
ATOM 2350 N N . VAL A 1 283 ? 11.516 5.148 -9.477 1 94 283 VAL A N 1
ATOM 2351 C CA . VAL A 1 283 ? 11.641 6.199 -8.477 1 94 283 VAL A CA 1
ATOM 2352 C C . VAL A 1 283 ? 12.266 5.625 -7.203 1 94 283 VAL A C 1
ATOM 2354 O O . VAL A 1 283 ? 13.086 6.281 -6.559 1 94 283 VAL A O 1
ATOM 2357 N N . LYS A 1 284 ? 11.852 4.445 -6.773 1 93.5 284 LYS A N 1
ATOM 2358 C CA . LYS A 1 284 ? 12.438 3.789 -5.605 1 93.5 284 LYS A CA 1
ATOM 2359 C C . LYS A 1 284 ? 13.914 3.496 -5.82 1 93.5 284 LYS A C 1
ATOM 2361 O O . LYS A 1 284 ? 14.711 3.562 -4.883 1 93.5 284 LYS A O 1
ATOM 2366 N N . LEU A 1 285 ? 14.242 3.152 -7.078 1 90.94 285 LEU A N 1
ATOM 2367 C CA . LEU A 1 285 ? 15.648 2.982 -7.414 1 90.94 285 LEU A CA 1
ATOM 2368 C C . LEU A 1 285 ? 16.406 4.289 -7.23 1 90.94 285 LEU A C 1
ATOM 2370 O O . LEU A 1 285 ? 17.516 4.297 -6.684 1 90.94 285 LEU A O 1
ATOM 2374 N N . TYR A 1 286 ? 15.828 5.367 -7.727 1 91.12 286 TYR A N 1
ATOM 2375 C CA . TYR A 1 286 ? 16.422 6.688 -7.551 1 91.12 286 TYR A CA 1
ATOM 2376 C C . TYR A 1 286 ? 16.609 7.008 -6.074 1 91.12 286 TYR A C 1
ATOM 2378 O O . TYR A 1 286 ? 17.656 7.52 -5.672 1 91.12 286 TYR A O 1
ATOM 2386 N N . GLU A 1 287 ? 15.625 6.719 -5.273 1 91.38 287 GLU A N 1
ATOM 2387 C CA . GLU A 1 287 ? 15.695 6.926 -3.83 1 91.38 287 GLU A CA 1
ATOM 2388 C C . GLU A 1 287 ? 16.844 6.129 -3.215 1 91.38 287 GLU A C 1
ATOM 2390 O O . GLU A 1 287 ? 17.594 6.648 -2.377 1 91.38 287 GLU A O 1
ATOM 2395 N N . LEU A 1 288 ? 16.984 4.902 -3.619 1 88.38 288 LEU A N 1
ATOM 2396 C CA . LEU A 1 288 ? 18.047 4.043 -3.119 1 88.38 288 LEU A CA 1
ATOM 2397 C C . LEU A 1 288 ? 19.422 4.605 -3.484 1 88.38 288 LEU A C 1
ATOM 2399 O O . LEU A 1 288 ? 20.312 4.652 -2.643 1 88.38 288 LEU A O 1
ATOM 2403 N N . ARG A 1 289 ? 19.531 5.066 -4.629 1 88.69 289 ARG A N 1
ATOM 2404 C CA . ARG A 1 289 ? 20.812 5.523 -5.145 1 88.69 289 ARG A CA 1
ATOM 2405 C C . ARG A 1 289 ? 21.203 6.879 -4.551 1 88.69 289 ARG A C 1
ATOM 2407 O O . ARG A 1 289 ? 22.359 7.113 -4.219 1 88.69 289 ARG A O 1
ATOM 2414 N N . GLN A 1 290 ? 20.234 7.727 -4.379 1 87.88 290 GLN A N 1
ATOM 2415 C CA . GLN A 1 290 ? 20.531 9.109 -4.027 1 87.88 290 GLN A CA 1
ATOM 2416 C C . GLN A 1 290 ? 20.359 9.352 -2.531 1 87.88 290 GLN A C 1
ATOM 2418 O O . GLN A 1 290 ? 21.031 10.211 -1.95 1 87.88 290 GLN A O 1
ATOM 2423 N N . PHE A 1 291 ? 19.484 8.547 -1.904 1 86 291 PHE A N 1
ATOM 2424 C CA . PHE A 1 291 ? 19.141 8.883 -0.529 1 86 291 PHE A CA 1
ATOM 2425 C C . PHE A 1 291 ? 19.281 7.668 0.379 1 86 291 PHE A C 1
ATOM 2427 O O . PHE A 1 291 ? 18.75 7.652 1.489 1 86 291 PHE A O 1
ATOM 2434 N N . GLY A 1 292 ? 19.875 6.559 -0.099 1 81.06 292 GLY A N 1
ATOM 2435 C CA . GLY A 1 292 ? 20.109 5.379 0.718 1 81.06 292 GLY A CA 1
ATOM 2436 C C . GLY A 1 292 ? 18.844 4.676 1.148 1 81.06 292 GLY A C 1
ATOM 2437 O O . GLY A 1 292 ? 18.812 4.008 2.186 1 81.06 292 GLY A O 1
ATOM 2438 N N . GLY A 1 293 ? 17.781 4.984 0.43 1 80.62 293 GLY A N 1
ATOM 2439 C CA . GLY A 1 293 ? 16.531 4.297 0.708 1 80.62 293 GLY A CA 1
ATOM 2440 C C . GLY A 1 293 ? 15.633 5.059 1.667 1 80.62 293 GLY A C 1
ATOM 2441 O O . GLY A 1 293 ? 14.734 4.473 2.285 1 80.62 293 GLY A O 1
ATOM 2442 N N . GLN A 1 294 ? 15.938 6.316 1.904 1 81.94 294 GLN A N 1
ATOM 2443 C CA . GLN A 1 294 ? 15.094 7.195 2.709 1 81.94 294 GLN A CA 1
ATOM 2444 C C . GLN A 1 294 ? 14.555 8.359 1.876 1 81.94 294 GLN A C 1
ATOM 2446 O O . GLN A 1 294 ? 15.258 8.891 1.016 1 81.94 294 GLN A O 1
ATOM 2451 N N . LEU A 1 295 ? 13.289 8.672 2.109 1 81.69 295 LEU A N 1
ATOM 2452 C CA . LEU A 1 295 ? 12.656 9.75 1.353 1 81.69 295 LEU A CA 1
ATOM 2453 C C . LEU A 1 295 ? 13.367 11.078 1.583 1 81.69 295 LEU A C 1
ATOM 2455 O O . LEU A 1 295 ? 13.602 11.828 0.637 1 81.69 295 LEU A O 1
ATOM 2459 N N . ASN A 1 296 ? 13.609 11.352 2.967 1 82.69 296 ASN A N 1
ATOM 2460 C CA . ASN A 1 296 ? 14.367 12.523 3.369 1 82.69 296 ASN A CA 1
ATOM 2461 C C . ASN A 1 296 ? 15.484 12.164 4.348 1 82.69 296 ASN A C 1
ATOM 2463 O O . ASN A 1 296 ? 15.383 11.172 5.066 1 82.69 296 ASN A O 1
ATOM 2467 N N . VAL A 1 297 ? 16.609 12.844 4.195 1 73.12 297 VAL A N 1
ATOM 2468 C CA . VAL A 1 297 ? 17.734 12.562 5.094 1 73.12 297 VAL A CA 1
ATOM 2469 C C . VAL A 1 297 ? 17.953 13.75 6.023 1 73.12 297 VAL A C 1
ATOM 2471 O O . VAL A 1 297 ? 17.844 14.906 5.605 1 73.12 297 VAL A O 1
ATOM 2474 N N . ALA A 1 298 ? 18.047 13.43 7.344 1 66.44 298 ALA A N 1
ATOM 2475 C CA . ALA A 1 298 ? 18.328 14.477 8.328 1 66.44 298 ALA A CA 1
ATOM 2476 C C . ALA A 1 298 ? 19.641 15.188 8.016 1 66.44 298 ALA A C 1
ATOM 2478 O O . ALA A 1 298 ? 20.625 14.547 7.648 1 66.44 298 ALA A O 1
ATOM 2479 N N . LYS A 1 299 ? 19.625 16.469 7.691 1 57.91 299 LYS A N 1
ATOM 2480 C CA . LYS A 1 299 ? 20.859 17.25 7.516 1 57.91 299 LYS A CA 1
ATOM 2481 C C . LYS A 1 299 ? 21.688 17.25 8.797 1 57.91 299 LYS A C 1
ATOM 2483 O O . LYS A 1 299 ? 21.172 17.547 9.875 1 57.91 299 LYS A O 1
ATOM 2488 N N . THR A 1 300 ? 22.531 16.297 8.891 1 48.41 300 THR A N 1
ATOM 2489 C CA . THR A 1 300 ? 23.484 16.359 10 1 48.41 300 THR A CA 1
ATOM 2490 C C . THR A 1 300 ? 24.078 17.75 10.117 1 48.41 300 THR A C 1
ATOM 2492 O O . THR A 1 300 ? 24.703 18.25 9.172 1 48.41 300 THR A O 1
ATOM 2495 N N . THR A 1 301 ? 23.469 18.562 10.867 1 41.44 301 THR A N 1
ATOM 2496 C CA . THR A 1 301 ? 24.234 19.75 11.203 1 41.44 301 THR A CA 1
ATOM 2497 C C . THR A 1 301 ? 25.672 19.375 11.586 1 41.44 301 THR A C 1
ATOM 2499 O O . THR A 1 301 ? 25.891 18.703 12.602 1 41.44 301 THR A O 1
ATOM 2502 N N . THR A 1 302 ? 26.484 19.047 10.672 1 37.5 302 THR A N 1
ATOM 2503 C CA . THR A 1 302 ? 27.906 19 11.008 1 37.5 302 THR A CA 1
ATOM 2504 C C . THR A 1 302 ? 28.328 20.25 11.773 1 37.5 302 THR A C 1
ATOM 2506 O O . THR A 1 302 ? 28.328 21.359 11.211 1 37.5 302 THR A O 1
ATOM 2509 N N . ASN A 1 303 ? 27.875 20.469 12.969 1 37.06 303 ASN A N 1
ATOM 2510 C CA . ASN A 1 303 ? 28.719 21.375 13.75 1 37.06 303 ASN A CA 1
ATOM 2511 C C . ASN A 1 303 ? 30.188 21.031 13.594 1 37.06 303 ASN A C 1
ATOM 2513 O O . ASN A 1 303 ? 30.656 20.016 14.125 1 37.06 303 ASN A O 1
ATOM 2517 N N . THR A 1 304 ? 30.719 21.109 12.477 1 36.22 304 THR A N 1
ATOM 2518 C CA . THR A 1 304 ? 32.156 21.188 12.43 1 36.22 304 THR A CA 1
ATOM 2519 C C . THR A 1 304 ? 32.688 22.203 13.445 1 36.22 304 THR A C 1
ATOM 2521 O O . THR A 1 304 ? 32.562 23.406 13.242 1 36.22 304 THR A O 1
ATOM 2524 N N . VAL A 1 305 ? 32.375 22.031 14.695 1 37.56 305 VAL A N 1
ATOM 2525 C CA . VAL A 1 305 ? 33.25 22.703 15.648 1 37.56 305 VAL A CA 1
ATOM 2526 C C . VAL A 1 305 ? 34.719 22.422 15.305 1 37.56 305 VAL A C 1
ATOM 2528 O O . VAL A 1 305 ? 35.156 21.281 15.406 1 37.56 305 VAL A O 1
ATOM 2531 N N . THR A 1 306 ? 35.188 23.094 14.297 1 36 306 THR A N 1
ATOM 2532 C CA . THR A 1 306 ? 36.625 23.156 14.156 1 36 306 THR A CA 1
ATOM 2533 C C . THR A 1 306 ? 37.281 23.469 15.492 1 36 306 THR A C 1
ATOM 2535 O O . THR A 1 306 ? 37.031 24.531 16.094 1 36 306 THR A O 1
ATOM 2538 N N . PRO A 1 307 ? 37.562 22.453 16.25 1 37.78 307 PRO A N 1
ATOM 2539 C CA . PRO A 1 307 ? 38.375 22.781 17.453 1 37.78 307 PRO A CA 1
ATOM 2540 C C . PRO A 1 307 ? 39.375 23.891 17.188 1 37.78 307 PRO A C 1
ATOM 2542 O O . PRO A 1 307 ? 40.094 23.859 16.188 1 37.78 307 PRO A O 1
ATOM 2545 N N . GLN A 1 308 ? 38.906 25.047 17.516 1 36 308 GLN A N 1
ATOM 2546 C CA . GLN A 1 308 ? 39.938 26.078 17.5 1 36 308 GLN A CA 1
ATOM 2547 C C . GLN A 1 308 ? 41.219 25.562 18.094 1 36 308 GLN A C 1
ATOM 2549 O O . GLN A 1 308 ? 41.25 25.094 19.234 1 36 308 GLN A O 1
ATOM 2554 N N . SER A 1 309 ? 41.969 24.906 17.25 1 37.38 309 SER A N 1
ATOM 2555 C CA . SER A 1 309 ? 43.344 24.578 17.609 1 37.38 309 SER A CA 1
ATOM 2556 C C . SER A 1 309 ? 43.969 25.672 18.469 1 37.38 309 SER A C 1
ATOM 2558 O O . SER A 1 309 ? 44.062 26.812 18.047 1 37.38 309 SER A O 1
ATOM 2560 N N . VAL A 1 310 ? 43.719 25.594 19.797 1 41.19 310 VAL A N 1
ATOM 2561 C CA . VAL A 1 310 ? 44.5 26.422 20.703 1 41.19 310 VAL A CA 1
ATOM 2562 C C . VAL A 1 310 ? 45.969 26.453 20.297 1 41.19 310 VAL A C 1
ATOM 2564 O O . VAL A 1 310 ? 46.562 25.4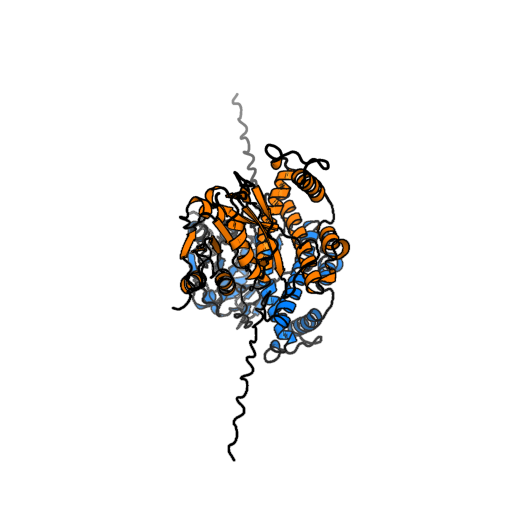06 20.094 1 41.19 310 VAL A O 1
ATOM 2567 N N . PRO A 1 311 ? 46.375 27.594 19.797 1 41.22 311 PRO A N 1
ATOM 2568 C CA . PRO A 1 311 ? 47.781 27.734 19.391 1 41.22 311 PRO A CA 1
ATOM 2569 C C . PRO A 1 311 ? 48.75 27.25 20.469 1 41.22 311 PRO A C 1
ATOM 2571 O O . PRO A 1 311 ? 48.625 27.625 21.641 1 41.22 311 PRO A O 1
ATOM 2574 N N . GLN A 1 312 ? 49 25.953 20.453 1 34.47 312 GLN A N 1
ATOM 2575 C CA . GLN A 1 312 ? 50.094 25.516 21.344 1 34.47 312 GLN A CA 1
ATOM 2576 C C . GLN A 1 312 ? 51.312 26.422 21.203 1 34.47 312 GLN A C 1
ATOM 2578 O O . GLN A 1 312 ? 51.875 26.547 20.109 1 34.47 312 GLN A O 1
ATOM 2583 N N . THR A 1 313 ? 51.25 27.516 21.984 1 34.28 313 THR A N 1
ATOM 2584 C CA . THR A 1 313 ? 52.469 28.312 22.188 1 34.28 313 THR A CA 1
ATOM 2585 C C . THR A 1 313 ? 53.656 27.422 22.469 1 34.28 313 THR A C 1
ATOM 2587 O O . THR A 1 313 ? 53.719 26.734 23.484 1 34.28 313 THR A O 1
ATOM 2590 N N . VAL A 1 314 ? 54.188 26.875 21.469 1 31.22 314 VAL A N 1
ATOM 2591 C CA . VAL A 1 314 ? 55.531 26.281 21.625 1 31.22 314 VAL A CA 1
ATOM 2592 C C . VAL A 1 314 ? 56.438 27.234 22.375 1 31.22 314 VAL A C 1
ATOM 2594 O O . VAL A 1 314 ? 56.719 28.344 21.891 1 31.22 314 VAL A O 1
ATOM 2597 N N . GLU A 1 315 ? 56.312 27.312 23.688 1 26.36 315 GLU A N 1
ATOM 2598 C CA . GLU A 1 315 ? 57.375 27.953 24.453 1 26.36 315 GLU A CA 1
ATOM 2599 C C . GLU A 1 315 ? 58.75 27.516 24 1 26.36 315 GLU A C 1
ATOM 2601 O O . GLU A 1 315 ? 59.062 26.328 23.984 1 26.36 315 GLU A O 1
ATOM 2606 N N . LYS A 1 316 ? 59.312 28.359 23.203 1 23.23 316 LYS A N 1
ATOM 2607 C CA . LYS A 1 316 ? 60.781 28.469 23.203 1 23.23 316 LYS A CA 1
ATOM 2608 C C . LYS A 1 316 ? 61.281 29.031 24.531 1 23.23 316 LYS A C 1
ATOM 2610 O O . LYS A 1 316 ? 60.75 30.031 25.016 1 23.23 316 LYS A O 1
ATOM 2615 N N . MET B 1 1 ? 22.391 28.641 39.125 1 29.45 1 MET B N 1
ATOM 2616 C CA . MET B 1 1 ? 20.953 28.562 38.938 1 29.45 1 MET B CA 1
ATOM 2617 C C . MET B 1 1 ? 20.594 28.203 37.5 1 29.45 1 MET B C 1
ATOM 2619 O O . MET B 1 1 ? 20.891 28.953 36.594 1 29.45 1 MET B O 1
ATOM 2623 N N . SER B 1 2 ? 20.781 26.984 37.094 1 37.19 2 SER B N 1
ATOM 2624 C CA . SER B 1 2 ? 20.578 26.547 35.719 1 37.19 2 SER B CA 1
ATOM 2625 C C . SER B 1 2 ? 19.266 27.094 35.156 1 37.19 2 SER B C 1
ATOM 2627 O O . SER B 1 2 ? 18.203 26.906 35.781 1 37.19 2 SER B O 1
ATOM 2629 N N . ILE B 1 3 ? 19.188 28.203 34.625 1 38.75 3 ILE B N 1
ATOM 2630 C CA . ILE B 1 3 ? 18.031 28.844 34.031 1 38.75 3 ILE B CA 1
ATOM 2631 C C . ILE B 1 3 ? 17.188 27.812 33.281 1 38.75 3 ILE B C 1
ATOM 2633 O O . ILE B 1 3 ? 17.625 27.297 32.25 1 38.75 3 ILE B O 1
ATOM 2637 N N . THR B 1 4 ? 16.562 26.844 33.844 1 46.12 4 THR B N 1
ATOM 2638 C CA . THR B 1 4 ? 15.648 25.891 33.25 1 46.12 4 THR B CA 1
ATOM 2639 C C . THR B 1 4 ? 14.664 26.594 32.312 1 46.12 4 THR B C 1
ATOM 2641 O O . THR B 1 4 ? 13.938 27.484 32.75 1 46.12 4 THR B O 1
ATOM 2644 N N . ALA B 1 5 ? 15.055 26.875 31.141 1 59.06 5 ALA B N 1
ATOM 2645 C CA . ALA B 1 5 ? 14.25 27.578 30.141 1 59.06 5 ALA B CA 1
ATOM 2646 C C . ALA B 1 5 ? 12.773 27.219 30.281 1 59.06 5 ALA B C 1
ATOM 2648 O O . ALA B 1 5 ? 12.422 26.047 30.422 1 59.06 5 ALA B O 1
ATOM 2649 N N . SER B 1 6 ? 11.906 28.094 30.703 1 81.44 6 SER B N 1
ATOM 2650 C CA . SER B 1 6 ? 10.484 27.969 31 1 81.44 6 SER B CA 1
ATOM 2651 C C . SER B 1 6 ? 9.742 27.328 29.828 1 81.44 6 SER B C 1
ATOM 2653 O O . SER B 1 6 ? 10 27.656 28.672 1 81.44 6 SER B O 1
ATOM 2655 N N . LYS B 1 7 ? 9.133 26.156 29.984 1 94.56 7 LYS B N 1
ATOM 2656 C CA . LYS B 1 7 ? 8.32 25.453 29 1 94.56 7 LYS B CA 1
ATOM 2657 C C . LYS B 1 7 ? 7.156 26.312 28.531 1 94.56 7 LYS B C 1
ATOM 2659 O O . LYS B 1 7 ? 6.68 27.172 29.266 1 94.56 7 LYS B O 1
ATOM 2664 N N . ILE B 1 8 ? 6.879 26.266 27.297 1 97.81 8 ILE B N 1
ATOM 2665 C CA . ILE B 1 8 ? 5.727 26.953 26.719 1 97.81 8 ILE B CA 1
ATOM 2666 C C . ILE B 1 8 ? 4.445 26.203 27.094 1 97.81 8 ILE B C 1
ATOM 2668 O O . ILE B 1 8 ? 4.34 25 26.891 1 97.81 8 ILE B O 1
ATOM 2672 N N . PRO B 1 9 ? 3.482 26.875 27.688 1 98.25 9 PRO B N 1
ATOM 2673 C CA . PRO B 1 9 ? 2.283 26.203 28.203 1 98.25 9 PRO B CA 1
ATOM 2674 C C . PRO B 1 9 ? 1.361 25.719 27.078 1 98.25 9 PRO B C 1
ATOM 2676 O O . PRO B 1 9 ? 0.239 26.219 26.938 1 98.25 9 PRO B O 1
ATOM 2679 N N . VAL B 1 10 ? 1.749 24.797 26.375 1 98.69 10 VAL B N 1
ATOM 2680 C CA . VAL B 1 10 ? 1.038 24.125 25.281 1 98.69 10 VAL B CA 1
ATOM 2681 C C . VAL B 1 10 ? 1.16 22.609 25.453 1 98.69 10 VAL B C 1
ATOM 2683 O O . VAL B 1 10 ? 2.217 22.109 25.844 1 98.69 10 VAL B O 1
ATOM 2686 N N . SER B 1 11 ? 0.056 21.953 25.328 1 98.81 11 SER B N 1
ATOM 2687 C CA . SER B 1 11 ? 0.077 20.5 25.25 1 98.81 11 SER B CA 1
ATOM 2688 C C . SER B 1 11 ? 0.181 20.031 23.812 1 98.81 11 SER B C 1
ATOM 2690 O O . SER B 1 11 ? -0.668 20.359 22.984 1 98.81 11 SER B O 1
ATOM 2692 N N . VAL B 1 12 ? 1.211 19.25 23.516 1 98.81 12 VAL B N 1
ATOM 2693 C CA . VAL B 1 12 ? 1.394 18.734 22.156 1 98.81 12 VAL B CA 1
ATOM 2694 C C . VAL B 1 12 ? 0.783 17.344 22.047 1 98.81 12 VAL B C 1
ATOM 2696 O O . VAL B 1 12 ? 1.002 16.484 22.922 1 98.81 12 VAL B O 1
ATOM 2699 N N . LEU B 1 13 ? -0.027 17.172 21.062 1 98.75 13 LEU B N 1
ATOM 2700 C CA . LEU B 1 13 ? -0.644 15.891 20.75 1 98.75 13 LEU B CA 1
ATOM 2701 C C . LEU B 1 13 ? -0.039 15.281 19.5 1 98.75 13 LEU B C 1
ATOM 2703 O O . LEU B 1 13 ? -0.088 15.891 18.422 1 98.75 13 LEU B O 1
ATOM 2707 N N . ILE B 1 14 ? 0.51 14.078 19.594 1 98.69 14 ILE B N 1
ATOM 2708 C CA . ILE B 1 14 ? 1.17 13.414 18.469 1 98.69 14 ILE B CA 1
ATOM 2709 C C . ILE B 1 14 ? 0.523 12.055 18.219 1 98.69 14 ILE B C 1
ATOM 2711 O O . ILE B 1 14 ? 0.753 11.102 18.969 1 98.69 14 ILE B O 1
ATOM 2715 N N . PRO B 1 15 ? -0.251 11.961 17.219 1 98.12 15 PRO B N 1
ATOM 2716 C CA . PRO B 1 15 ? -0.725 10.633 16.812 1 98.12 15 PRO B CA 1
ATOM 2717 C C . PRO B 1 15 ? 0.362 9.797 16.141 1 98.12 15 PRO B C 1
ATOM 2719 O O . PRO B 1 15 ? 1.075 10.289 15.266 1 98.12 15 PRO B O 1
ATOM 2722 N N . ALA B 1 16 ? 0.447 8.484 16.562 1 97.69 16 ALA B N 1
ATOM 2723 C CA . ALA B 1 16 ? 1.578 7.719 16.047 1 97.69 16 ALA B CA 1
ATOM 2724 C C . ALA B 1 16 ? 1.189 6.262 15.812 1 97.69 16 ALA B C 1
ATOM 2726 O O . ALA B 1 16 ? 0.345 5.715 16.531 1 97.69 16 ALA B O 1
ATOM 2727 N N . LYS B 1 17 ? 1.75 5.719 14.812 1 96.19 17 LYS B N 1
ATOM 2728 C CA . LYS B 1 17 ? 1.746 4.281 14.547 1 96.19 17 LYS B CA 1
ATOM 2729 C C . LYS B 1 17 ? 2.977 3.869 13.742 1 96.19 17 LYS B C 1
ATOM 2731 O O . LYS B 1 17 ? 3.111 4.23 12.578 1 96.19 17 LYS B O 1
ATOM 2736 N N . ASN B 1 18 ? 3.867 3.088 14.32 1 93.88 18 ASN B N 1
ATOM 2737 C CA . ASN B 1 18 ? 5.105 2.609 13.711 1 93.88 18 ASN B CA 1
ATOM 2738 C C . ASN B 1 18 ? 5.91 3.756 13.109 1 93.88 18 ASN B C 1
ATOM 2740 O O . ASN B 1 18 ? 6.242 3.73 11.922 1 93.88 18 ASN B O 1
ATOM 2744 N N . GLU B 1 19 ? 6.289 4.676 13.938 1 96.62 19 GLU B N 1
ATOM 2745 C CA . GLU B 1 19 ? 6.938 5.906 13.492 1 96.62 19 GLU B CA 1
ATOM 2746 C C . GLU B 1 19 ? 8.32 6.055 14.117 1 96.62 19 GLU B C 1
ATOM 2748 O O . GLU B 1 19 ? 8.75 7.168 14.438 1 96.62 19 GLU B O 1
ATOM 2753 N N . GLN B 1 20 ? 8.992 4.969 14.297 1 96.12 20 GLN B N 1
ATOM 2754 C CA . GLN B 1 20 ? 10.289 4.996 14.969 1 96.12 20 GLN B CA 1
ATOM 2755 C C . GLN B 1 20 ? 11.273 5.898 14.227 1 96.12 20 GLN B C 1
ATOM 2757 O O . GLN B 1 20 ? 12.133 6.527 14.844 1 96.12 20 GLN B O 1
ATOM 2762 N N . GLU B 1 21 ? 11.141 6.074 12.938 1 93.75 21 GLU B N 1
ATOM 2763 C CA . GLU B 1 21 ? 12.109 6.82 12.141 1 93.75 21 GLU B CA 1
ATOM 2764 C C . GLU B 1 21 ? 11.883 8.328 12.266 1 93.75 21 GLU B C 1
ATOM 2766 O O . GLU B 1 21 ? 12.828 9.109 12.18 1 93.75 21 GLU B O 1
ATOM 2771 N N . ASN B 1 22 ? 10.664 8.727 12.5 1 96.88 22 ASN B N 1
ATOM 2772 C CA . ASN B 1 22 ? 10.328 10.141 12.484 1 96.88 22 ASN B CA 1
ATOM 2773 C C . ASN B 1 22 ? 10.289 10.727 13.898 1 96.88 22 ASN B C 1
ATOM 2775 O O . ASN B 1 22 ? 10.539 11.914 14.086 1 96.88 22 ASN B O 1
ATOM 2779 N N . LEU B 1 23 ? 10.031 9.93 14.875 1 97.62 23 LEU B N 1
ATOM 2780 C CA . LEU B 1 23 ? 9.695 10.391 16.219 1 97.62 23 LEU B CA 1
ATOM 2781 C C . LEU B 1 23 ? 10.867 11.141 16.844 1 97.62 23 LEU B C 1
ATOM 2783 O O . LEU B 1 23 ? 10.664 12.164 17.5 1 97.62 23 LEU B O 1
ATOM 2787 N N . PRO B 1 24 ? 12.148 10.672 16.656 1 97 24 PRO B N 1
ATOM 2788 C CA . PRO B 1 24 ? 13.234 11.406 17.297 1 97 24 PRO B CA 1
ATOM 2789 C C . PRO B 1 24 ? 13.281 12.883 16.891 1 97 24 PRO B C 1
ATOM 2791 O O . PRO B 1 24 ? 13.352 13.758 17.75 1 97 24 PRO B O 1
ATOM 2794 N N . ALA B 1 25 ? 13.211 13.148 15.617 1 96.81 25 ALA B N 1
ATOM 2795 C CA . ALA B 1 25 ? 13.234 14.523 15.133 1 96.81 25 ALA B CA 1
ATOM 2796 C C . ALA B 1 25 ? 11.969 15.273 15.547 1 96.81 25 ALA B C 1
ATOM 2798 O O . ALA B 1 25 ? 12.031 16.453 15.914 1 96.81 25 ALA B O 1
ATOM 2799 N N . CYS B 1 26 ? 10.844 14.602 15.5 1 98.25 26 CYS B N 1
ATOM 2800 C CA . CYS B 1 26 ? 9.57 15.203 15.875 1 98.25 26 CYS B CA 1
ATOM 2801 C C . CYS B 1 26 ? 9.57 15.609 17.344 1 98.25 26 CYS B C 1
ATOM 2803 O O . CYS B 1 26 ? 9.297 16.766 17.672 1 98.25 26 CYS B O 1
ATOM 2805 N N . LEU B 1 27 ? 9.992 14.711 18.172 1 98.44 27 LEU B N 1
ATOM 2806 C CA . LEU B 1 27 ? 9.969 14.945 19.625 1 98.44 27 LEU B CA 1
ATOM 2807 C C . LEU B 1 27 ? 10.992 16 20.016 1 98.44 27 LEU B C 1
ATOM 2809 O O . LEU B 1 27 ? 10.742 16.812 20.906 1 98.44 27 LEU B O 1
ATOM 2813 N N . ALA B 1 28 ? 12.094 16 19.344 1 97.56 28 ALA B N 1
ATOM 2814 C CA . ALA B 1 28 ? 13.086 17.047 19.594 1 97.56 28 ALA B CA 1
ATOM 2815 C C . ALA B 1 28 ? 12.523 18.422 19.266 1 97.56 28 ALA B C 1
ATOM 2817 O O . ALA B 1 28 ? 12.797 19.391 19.984 1 97.56 28 ALA B O 1
ATOM 2818 N N . SER B 1 29 ? 11.742 18.5 18.281 1 98.12 29 SER B N 1
ATOM 2819 C CA . SER B 1 29 ? 11.234 19.781 17.797 1 98.12 29 SER B CA 1
ATOM 2820 C C . SER B 1 29 ? 10.164 20.328 18.734 1 98.12 29 SER B C 1
ATOM 2822 O O . SER B 1 29 ? 9.836 21.531 18.688 1 98.12 29 SER B O 1
ATOM 2824 N N . VAL B 1 30 ? 9.578 19.453 19.609 1 98.5 30 VAL B N 1
ATOM 2825 C CA . VAL B 1 30 ? 8.477 19.922 20.438 1 98.5 30 VAL B CA 1
ATOM 2826 C C . VAL B 1 30 ? 8.875 19.859 21.906 1 98.5 30 VAL B C 1
ATOM 2828 O O . VAL B 1 30 ? 8.031 19.984 22.797 1 98.5 30 VAL B O 1
ATOM 2831 N N . ALA B 1 31 ? 10.141 19.734 22.156 1 97.19 31 ALA B N 1
ATOM 2832 C CA . ALA B 1 31 ? 10.656 19.516 23.5 1 97.19 31 ALA B CA 1
ATOM 2833 C C . ALA B 1 31 ? 10.391 20.719 24.391 1 97.19 31 ALA B C 1
ATOM 2835 O O . ALA B 1 31 ? 10.344 20.594 25.625 1 97.19 31 ALA B O 1
ATOM 2836 N N . VAL B 1 32 ? 10.195 21.891 23.828 1 97.38 32 VAL B N 1
ATOM 2837 C CA . VAL B 1 32 ? 10.023 23.125 24.594 1 97.38 32 VAL B CA 1
ATOM 2838 C C . VAL B 1 32 ? 8.594 23.203 25.125 1 97.38 32 VAL B C 1
ATOM 2840 O O . VAL B 1 32 ? 8.297 24.016 26 1 97.38 32 VAL B O 1
ATOM 2843 N N . ALA B 1 33 ? 7.711 22.375 24.672 1 98.38 33 ALA B N 1
ATOM 2844 C CA . ALA B 1 33 ? 6.324 22.375 25.141 1 98.38 33 ALA B CA 1
ATOM 2845 C C . ALA B 1 33 ? 6.234 21.859 26.578 1 98.38 33 ALA B C 1
ATOM 2847 O O . ALA B 1 33 ? 7.055 21.047 27.016 1 98.38 33 ALA B O 1
ATOM 2848 N N . ASP B 1 34 ? 5.215 22.312 27.25 1 98.19 34 ASP B N 1
ATOM 2849 C CA . ASP B 1 34 ? 4.992 21.938 28.641 1 98.19 34 ASP B CA 1
ATOM 2850 C C . ASP B 1 34 ? 4.582 20.484 28.766 1 98.19 34 ASP B C 1
ATOM 2852 O O . ASP B 1 34 ? 4.895 19.828 29.766 1 98.19 34 ASP B O 1
ATOM 2856 N N . GLU B 1 35 ? 3.883 20 27.797 1 98.38 35 GLU B N 1
ATOM 2857 C CA . GLU B 1 35 ? 3.342 18.641 27.812 1 98.38 35 GLU B CA 1
ATOM 2858 C C . GLU B 1 35 ? 3.369 18.016 26.422 1 98.38 35 GLU B C 1
ATOM 2860 O O . GLU B 1 35 ? 3.023 18.672 25.438 1 98.38 35 GLU B O 1
ATOM 2865 N N . ILE B 1 36 ? 3.867 16.781 26.406 1 98.69 36 ILE B N 1
ATOM 2866 C CA . ILE B 1 36 ? 3.889 16.016 25.156 1 98.69 36 ILE B CA 1
ATOM 2867 C C . ILE B 1 36 ? 3.154 14.695 25.328 1 98.69 36 ILE B C 1
ATOM 2869 O O . ILE B 1 36 ? 3.564 13.859 26.141 1 98.69 36 ILE B O 1
ATOM 2873 N N . LEU B 1 37 ? 2.072 14.5 24.594 1 98.75 37 LEU B N 1
ATOM 2874 C CA . LEU B 1 37 ? 1.276 13.281 24.594 1 98.75 37 LEU B CA 1
ATOM 2875 C C . LEU B 1 37 ? 1.379 12.57 23.25 1 98.75 37 LEU B C 1
ATOM 2877 O O . LEU B 1 37 ? 1.048 13.141 22.219 1 98.75 37 LEU B O 1
ATOM 2881 N N . VAL B 1 38 ? 1.851 11.375 23.266 1 98.75 38 VAL B N 1
ATOM 2882 C CA . VAL B 1 38 ? 1.881 10.531 22.078 1 98.75 38 VAL B CA 1
ATOM 2883 C C . VAL B 1 38 ? 0.759 9.492 22.141 1 98.75 38 VAL B C 1
ATOM 2885 O O . VAL B 1 38 ? 0.711 8.688 23.078 1 98.75 38 VAL B O 1
ATOM 2888 N N . VAL B 1 39 ? -0.14 9.602 21.234 1 98.62 39 VAL B N 1
ATOM 2889 C CA . VAL B 1 39 ? -1.23 8.633 21.156 1 98.62 39 VAL B CA 1
ATOM 2890 C C . VAL B 1 39 ? -0.893 7.543 20.141 1 98.62 39 VAL B C 1
ATOM 2892 O O . VAL B 1 39 ? -0.97 7.773 18.938 1 98.62 39 VAL B O 1
ATOM 2895 N N . ASP B 1 40 ? -0.654 6.379 20.609 1 98.25 40 ASP B N 1
ATOM 2896 C CA . ASP B 1 40 ? -0.155 5.27 19.812 1 98.25 40 ASP B CA 1
ATOM 2897 C C . ASP B 1 40 ? -1.263 4.262 19.516 1 98.25 40 ASP B C 1
ATOM 2899 O O . ASP B 1 40 ? -2.203 4.121 20.297 1 98.25 40 ASP B O 1
ATOM 2903 N N . SER B 1 41 ? -1.216 3.711 18.375 1 96.38 41 SER B N 1
ATOM 2904 C CA . SER B 1 41 ? -2.156 2.67 17.969 1 96.38 41 SER B CA 1
ATOM 2905 C C . SER B 1 41 ? -1.479 1.305 17.906 1 96.38 41 SER B C 1
ATOM 2907 O O . SER B 1 41 ? -1.483 0.645 16.875 1 96.38 41 SER B O 1
ATOM 2909 N N . GLN B 1 42 ? -0.919 0.874 18.984 1 93.94 42 GLN B N 1
ATOM 2910 C CA . GLN B 1 42 ? -0.299 -0.436 19.156 1 93.94 42 GLN B CA 1
ATOM 2911 C C . GLN B 1 42 ? 0.828 -0.649 18.156 1 93.94 42 GLN B C 1
ATOM 2913 O O . GLN B 1 42 ? 0.867 -1.672 17.469 1 93.94 42 GLN B O 1
ATOM 2918 N N . SER B 1 43 ? 1.765 0.225 18.125 1 95.69 43 SER B N 1
ATOM 2919 C CA . SER B 1 43 ? 2.928 0.095 17.266 1 95.69 43 SER B CA 1
ATOM 2920 C C . SER B 1 43 ? 3.703 -1.183 17.562 1 95.69 43 SER B C 1
ATOM 2922 O O . SER B 1 43 ? 3.809 -1.593 18.719 1 95.69 43 SER B O 1
ATOM 2924 N N . SER B 1 44 ? 4.246 -1.796 16.516 1 88.81 44 SER B N 1
ATOM 2925 C CA . SER B 1 44 ? 5.031 -3.018 16.672 1 88.81 44 SER B CA 1
ATOM 2926 C C . SER B 1 44 ? 6.527 -2.717 16.656 1 88.81 44 SER B C 1
ATOM 2928 O O . SER B 1 44 ? 7.344 -3.609 16.906 1 88.81 44 SER B O 1
ATOM 2930 N N . ASP B 1 45 ? 6.891 -1.508 16.469 1 92.25 45 ASP B N 1
ATOM 2931 C CA . ASP B 1 45 ? 8.297 -1.119 16.422 1 92.25 45 ASP B CA 1
ATOM 2932 C C . ASP B 1 45 ? 8.695 -0.366 17.688 1 92.25 45 ASP B C 1
ATOM 2934 O O . ASP B 1 45 ? 8.086 -0.559 18.75 1 92.25 45 ASP B O 1
ATOM 2938 N N . ARG B 1 46 ? 9.75 0.431 17.609 1 96.56 46 ARG B N 1
ATOM 2939 C CA . ARG B 1 46 ? 10.289 1.063 18.812 1 96.56 46 ARG B CA 1
ATOM 2940 C C . ARG B 1 46 ? 9.602 2.4 19.078 1 96.56 46 ARG B C 1
ATOM 2942 O O . ARG B 1 46 ? 10.125 3.229 19.828 1 96.56 46 ARG B O 1
ATOM 2949 N N . THR B 1 47 ? 8.453 2.602 18.516 1 97.81 47 THR B N 1
ATOM 2950 C CA . THR B 1 47 ? 7.73 3.865 18.625 1 97.81 47 THR B CA 1
ATOM 2951 C C . THR B 1 47 ? 7.477 4.219 20.078 1 97.81 47 THR B C 1
ATOM 2953 O O . THR B 1 47 ? 7.805 5.32 20.531 1 97.81 47 THR B O 1
ATOM 2956 N N . VAL B 1 48 ? 7.016 3.32 20.844 1 98.19 48 VAL B N 1
ATOM 2957 C CA . VAL B 1 48 ? 6.648 3.57 22.234 1 98.19 48 VAL B CA 1
ATOM 2958 C C . VAL B 1 48 ? 7.91 3.82 23.062 1 98.19 48 VAL B C 1
ATOM 2960 O O . VAL B 1 48 ? 7.977 4.785 23.828 1 98.19 48 VAL B O 1
ATOM 2963 N N . GLU B 1 49 ? 8.891 2.992 22.844 1 98.12 49 GLU B N 1
ATOM 2964 C CA . GLU B 1 49 ? 10.148 3.111 23.562 1 98.12 49 GLU B CA 1
ATOM 2965 C C . GLU B 1 49 ? 10.797 4.469 23.328 1 98.12 49 GLU B C 1
ATOM 2967 O O . GLU B 1 49 ? 11.227 5.137 24.266 1 98.12 49 GLU B O 1
ATOM 2972 N N . ILE B 1 50 ? 10.867 4.859 22.094 1 97.94 50 ILE B N 1
ATOM 2973 C CA . ILE B 1 50 ? 11.492 6.121 21.719 1 97.94 50 ILE B CA 1
ATOM 2974 C C . ILE B 1 50 ? 10.711 7.285 22.328 1 97.94 50 ILE B C 1
ATOM 2976 O O . ILE B 1 50 ? 11.305 8.211 22.875 1 97.94 50 ILE B O 1
ATOM 2980 N N . SER B 1 51 ? 9.422 7.223 22.25 1 98.38 51 SER B N 1
ATOM 2981 C CA . SER B 1 51 ? 8.57 8.281 22.797 1 98.38 51 SER B CA 1
ATOM 2982 C C . SER B 1 51 ? 8.812 8.469 24.281 1 98.38 51 SER B C 1
ATOM 2984 O O . SER B 1 51 ? 9.055 9.594 24.734 1 98.38 51 SER B O 1
ATOM 2986 N N . GLU B 1 52 ? 8.797 7.441 25 1 98 52 GLU B N 1
ATOM 2987 C CA . GLU B 1 52 ? 8.961 7.5 26.453 1 98 52 GLU B CA 1
ATOM 2988 C C . GLU B 1 52 ? 10.375 7.934 26.828 1 98 52 GLU B C 1
ATOM 2990 O O . GLU B 1 52 ? 10.555 8.711 27.766 1 98 52 GLU B O 1
ATOM 2995 N N . SER B 1 53 ? 11.312 7.457 26.109 1 97.56 53 SER B N 1
ATOM 2996 C CA . SER B 1 53 ? 12.703 7.797 26.391 1 97.56 53 SER B CA 1
ATOM 2997 C C . SER B 1 53 ? 12.961 9.289 26.203 1 97.56 53 SER B C 1
ATOM 2999 O O . SER B 1 53 ? 13.867 9.852 26.828 1 97.56 53 SER B O 1
ATOM 3001 N N . LEU B 1 54 ? 12.156 9.906 25.422 1 96.5 54 LEU B N 1
ATOM 3002 C CA . LEU B 1 54 ? 12.359 11.32 25.125 1 96.5 54 LEU B CA 1
ATOM 3003 C C . LEU B 1 54 ? 11.375 12.188 25.906 1 96.5 54 LEU B C 1
ATOM 3005 O O . LEU B 1 54 ? 11.203 13.367 25.594 1 96.5 54 LEU B O 1
ATOM 3009 N N . GLY B 1 55 ? 10.703 11.562 26.859 1 95.44 55 GLY B N 1
ATOM 3010 C CA . GLY B 1 55 ? 9.977 12.328 27.844 1 95.44 55 GLY B CA 1
ATOM 3011 C C . GLY B 1 55 ? 8.5 12.477 27.531 1 95.44 55 GLY B C 1
ATOM 3012 O O . GLY B 1 55 ? 7.77 13.172 28.234 1 95.44 55 GLY B O 1
ATOM 3013 N N . ALA B 1 56 ? 8.039 11.844 26.5 1 98 56 ALA B N 1
ATOM 3014 C CA . ALA B 1 56 ? 6.625 11.93 26.156 1 98 56 ALA B CA 1
ATOM 3015 C C . ALA B 1 56 ? 5.809 10.906 26.938 1 98 56 ALA B C 1
ATOM 3017 O O . ALA B 1 56 ? 6.324 9.859 27.344 1 98 56 ALA B O 1
ATOM 3018 N N . LYS B 1 57 ? 4.605 11.281 27.25 1 98.25 57 LYS B N 1
ATOM 3019 C CA . LYS B 1 57 ? 3.643 10.32 27.781 1 98.25 57 LYS B CA 1
ATOM 3020 C C . LYS B 1 57 ? 2.918 9.578 26.672 1 98.25 57 LYS B C 1
ATOM 3022 O O . LYS B 1 57 ? 2.336 10.203 25.781 1 98.25 57 LYS B O 1
ATOM 3027 N N . VAL B 1 58 ? 2.947 8.273 26.719 1 98.56 58 VAL B N 1
ATOM 3028 C CA . VAL B 1 58 ? 2.332 7.477 25.656 1 98.56 58 VAL B CA 1
ATOM 3029 C C . VAL B 1 58 ? 0.971 6.965 26.125 1 98.56 58 VAL B C 1
ATOM 3031 O O . VAL B 1 58 ? 0.841 6.457 27.25 1 98.56 58 VAL B O 1
ATOM 3034 N N . VAL B 1 59 ? -0.009 7.191 25.328 1 98.31 59 VAL B N 1
ATOM 3035 C CA . VAL B 1 59 ? -1.356 6.672 25.547 1 98.31 59 VAL B CA 1
ATOM 3036 C C . VAL B 1 59 ? -1.759 5.77 24.391 1 98.31 59 VAL B C 1
ATOM 3038 O O . VAL B 1 59 ? -1.525 6.105 23.219 1 98.31 59 VAL B O 1
ATOM 3041 N N . GLN B 1 60 ? -2.375 4.648 24.688 1 97.81 60 GLN B N 1
ATOM 3042 C CA . GLN B 1 60 ? -2.779 3.717 23.641 1 97.81 60 GLN B CA 1
ATOM 3043 C C . GLN B 1 60 ? -4.211 3.99 23.188 1 97.81 60 GLN B C 1
ATOM 3045 O O . GLN B 1 60 ? -5.113 4.141 24.016 1 97.81 60 GLN B O 1
ATOM 3050 N N . PHE B 1 61 ? -4.359 4.102 21.906 1 97.06 61 PHE B N 1
ATOM 3051 C CA . PHE B 1 61 ? -5.676 4.223 21.281 1 97.06 61 PHE B CA 1
ATOM 3052 C C . PHE B 1 61 ? -6.07 2.92 20.594 1 97.06 61 PHE B C 1
ATOM 3054 O O . PHE B 1 61 ? -5.348 2.424 19.734 1 97.06 61 PHE B O 1
ATOM 3061 N N . HIS B 1 62 ? -7.172 2.393 20.984 1 94.12 62 HIS B N 1
ATOM 3062 C CA . HIS B 1 62 ? -7.711 1.187 20.375 1 94.12 62 HIS B CA 1
ATOM 3063 C C . HIS B 1 62 ? -8.891 1.515 19.453 1 94.12 62 HIS B C 1
ATOM 3065 O O . HIS B 1 62 ? -10 1.738 19.922 1 94.12 62 HIS B O 1
ATOM 3071 N N . PHE B 1 63 ? -8.609 1.5 18.172 1 90.56 63 PHE B N 1
ATOM 3072 C CA . PHE B 1 63 ? -9.625 1.858 17.188 1 90.56 63 PHE B CA 1
ATOM 3073 C C . PHE B 1 63 ? -10.641 0.733 17.031 1 90.56 63 PHE B C 1
ATOM 3075 O O . PHE B 1 63 ? -10.266 -0.42 16.812 1 90.56 63 PHE B O 1
ATOM 3082 N N . ASN B 1 64 ? -11.844 1.023 17.062 1 85.69 64 ASN B N 1
ATOM 3083 C CA . ASN B 1 64 ? -12.883 0.009 16.969 1 85.69 64 ASN B CA 1
ATOM 3084 C C . ASN B 1 64 ? -13.57 0.054 15.602 1 85.69 64 ASN B C 1
ATOM 3086 O O . ASN B 1 64 ? -14.609 -0.585 15.398 1 85.69 64 ASN B O 1
ATOM 3090 N N . GLY B 1 65 ? -13.047 0.907 14.719 1 82.06 65 GLY B N 1
ATOM 3091 C CA . GLY B 1 65 ? -13.602 0.959 13.383 1 82.06 65 GLY B CA 1
ATOM 3092 C C . GLY B 1 65 ? -14.68 2.014 13.227 1 82.06 65 GLY B C 1
ATOM 3093 O O . GLY B 1 65 ? -15.266 2.156 12.148 1 82.06 65 GLY B O 1
ATOM 3094 N N . GLN B 1 66 ? -14.883 2.766 14.219 1 84.88 66 GLN B N 1
ATOM 3095 C CA . GLN B 1 66 ? -15.945 3.768 14.195 1 84.88 66 GLN B CA 1
ATOM 3096 C C . GLN B 1 66 ? -15.422 5.133 14.641 1 84.88 66 GLN B C 1
ATOM 3098 O O . GLN B 1 66 ? -14.312 5.234 15.172 1 84.88 66 GLN B O 1
ATOM 3103 N N . TRP B 1 67 ? -16.25 6.09 14.359 1 87.62 67 TRP B N 1
ATOM 3104 C CA . TRP B 1 67 ? -15.969 7.43 14.859 1 87.62 67 TRP B CA 1
ATOM 3105 C C . TRP B 1 67 ? -16.156 7.492 16.375 1 87.62 67 TRP B C 1
ATOM 3107 O O . TRP B 1 67 ? -17.047 6.844 16.922 1 87.62 67 TRP B O 1
ATOM 3117 N N . PRO B 1 68 ? -15.336 8.273 17.062 1 91.19 68 PRO B N 1
ATOM 3118 C CA . PRO B 1 68 ? -14.266 9.148 16.578 1 91.19 68 PRO B CA 1
ATOM 3119 C C . PRO B 1 68 ? -12.969 8.398 16.297 1 91.19 68 PRO B C 1
ATOM 3121 O O . PRO B 1 68 ? -12.766 7.293 16.797 1 91.19 68 PRO B O 1
ATOM 3124 N N . LYS B 1 69 ? -12.203 9 15.516 1 92.5 69 LYS B N 1
ATOM 3125 C CA . LYS B 1 69 ? -10.867 8.477 15.258 1 92.5 69 LYS B CA 1
ATOM 3126 C C . LYS B 1 69 ? -9.859 9.008 16.281 1 92.5 69 LYS B C 1
ATOM 3128 O O . LYS B 1 69 ? -10.25 9.562 17.312 1 92.5 69 LYS B O 1
ATOM 3133 N N . LYS B 1 70 ? -8.641 8.797 16.016 1 94.88 70 LYS B N 1
ATOM 3134 C CA . LYS B 1 70 ? -7.574 8.945 17 1 94.88 70 LYS B CA 1
ATOM 3135 C C . LYS B 1 70 ? -7.492 10.383 17.516 1 94.88 70 LYS B C 1
ATOM 3137 O O . LYS B 1 70 ? -7.418 10.617 18.734 1 94.88 70 LYS B O 1
ATOM 3142 N N . LYS B 1 71 ? -7.508 11.383 16.688 1 96.31 71 LYS B N 1
ATOM 3143 C CA . LYS B 1 71 ? -7.32 12.773 17.094 1 96.31 71 LYS B CA 1
ATOM 3144 C C . LYS B 1 71 ? -8.523 13.281 17.875 1 96.31 71 LYS B C 1
ATOM 3146 O O . LYS B 1 71 ? -8.367 13.883 18.938 1 96.31 71 LYS B O 1
ATOM 3151 N N . ASN B 1 72 ? -9.695 12.977 17.391 1 95.94 72 ASN B N 1
ATOM 3152 C CA . ASN B 1 72 ? -10.891 13.391 18.125 1 95.94 72 ASN B CA 1
ATOM 3153 C C . ASN B 1 72 ? -11.023 12.641 19.453 1 95.94 72 ASN B C 1
ATOM 3155 O O . ASN B 1 72 ? -11.414 13.227 20.469 1 95.94 72 ASN B O 1
ATOM 3159 N N . TRP B 1 73 ? -10.844 11.375 19.391 1 96.56 73 TRP B N 1
ATOM 3160 C CA . TRP B 1 73 ? -10.867 10.609 20.641 1 96.56 73 TRP B CA 1
ATOM 3161 C C . TRP B 1 73 ? -9.93 11.227 21.672 1 96.56 73 TRP B C 1
ATOM 3163 O O . TRP B 1 73 ? -10.289 11.352 22.844 1 96.56 73 TRP B O 1
ATOM 3173 N N . SER B 1 74 ? -8.766 11.625 21.219 1 98.06 74 SER B N 1
ATOM 3174 C CA . SER B 1 74 ? -7.77 12.219 22.094 1 98.06 74 SER B CA 1
ATOM 3175 C C . SER B 1 74 ? -8.266 13.539 22.688 1 98.06 74 SER B C 1
ATOM 3177 O O . SER B 1 74 ? -8.148 13.773 23.891 1 98.06 74 SER B O 1
ATOM 3179 N N . LEU B 1 75 ? -8.797 14.359 21.859 1 97.75 75 LEU B N 1
ATOM 3180 C CA . LEU B 1 75 ? -9.289 15.672 22.281 1 97.75 75 LEU B CA 1
ATOM 3181 C C . LEU B 1 75 ? -10.414 15.531 23.297 1 97.75 75 LEU B C 1
ATOM 3183 O O . LEU B 1 75 ? -10.562 16.375 24.188 1 97.75 75 LEU B O 1
ATOM 3187 N N . GLU B 1 76 ? -11.117 14.469 23.188 1 96.5 76 GLU B N 1
ATOM 3188 C CA . GLU B 1 76 ? -12.289 14.266 24.016 1 96.5 76 GLU B CA 1
ATOM 3189 C C . GLU B 1 76 ? -11.914 13.594 25.344 1 96.5 76 GLU B C 1
ATOM 3191 O O . GLU B 1 76 ? -12.578 13.797 26.359 1 96.5 76 GLU B O 1
ATOM 3196 N N . ASN B 1 77 ? -10.891 12.836 25.344 1 96.94 77 ASN B N 1
ATOM 3197 C CA . ASN B 1 77 ? -10.734 11.914 26.453 1 96.94 77 ASN B CA 1
ATOM 3198 C C . ASN B 1 77 ? -9.461 12.203 27.25 1 96.94 77 ASN B C 1
ATOM 3200 O O . ASN B 1 77 ? -9.336 11.797 28.406 1 96.94 77 ASN B O 1
ATOM 3204 N N . LEU B 1 78 ? -8.508 12.82 26.641 1 97.69 78 LEU B N 1
ATOM 3205 C CA . LEU B 1 78 ? -7.23 12.984 27.328 1 97.69 78 LEU B CA 1
ATOM 3206 C C . LEU B 1 78 ? -7.258 14.195 28.25 1 97.69 78 LEU B C 1
ATOM 3208 O O . LEU B 1 78 ? -7.855 15.219 27.922 1 97.69 78 LEU B O 1
ATOM 3212 N N . PRO B 1 79 ? -6.605 14.078 29.391 1 96.12 79 PRO B N 1
ATOM 3213 C CA . PRO B 1 79 ? -6.535 15.18 30.359 1 96.12 79 PRO B CA 1
ATOM 3214 C C . PRO B 1 79 ? -5.41 16.172 30.047 1 96.12 79 PRO B C 1
ATOM 3216 O O . PRO B 1 79 ? -4.379 16.156 30.719 1 96.12 79 PRO B O 1
ATOM 3219 N N . PHE B 1 80 ? -5.641 17.062 29.219 1 97.94 80 PHE B N 1
ATOM 3220 C CA . PHE B 1 80 ? -4.629 18.047 28.828 1 97.94 80 PHE B CA 1
ATOM 3221 C C . PHE B 1 80 ? -4.297 18.953 30 1 97.94 80 PHE B C 1
ATOM 3223 O O . PHE B 1 80 ? -5.195 19.469 30.672 1 97.94 80 PHE B O 1
ATOM 3230 N N . ARG B 1 81 ? -3.025 19.188 30.203 1 97.88 81 ARG B N 1
ATOM 3231 C CA . ARG B 1 81 ? -2.555 20.078 31.266 1 97.88 81 ARG B CA 1
ATOM 3232 C C . ARG B 1 81 ? -2.797 21.531 30.906 1 97.88 81 ARG B C 1
ATOM 3234 O O . ARG B 1 81 ? -3.027 22.359 31.797 1 97.88 81 ARG B O 1
ATOM 3241 N N . ASN B 1 82 ? -2.729 21.828 29.641 1 98.44 82 ASN B N 1
ATOM 3242 C CA . ASN B 1 82 ? -2.83 23.203 29.172 1 98.44 82 ASN B CA 1
ATOM 3243 C C . ASN B 1 82 ? -4.113 23.438 28.375 1 98.44 82 ASN B C 1
ATOM 3245 O O . ASN B 1 82 ? -4.723 22.484 27.891 1 98.44 82 ASN B O 1
ATOM 3249 N N . GLU B 1 83 ? -4.461 24.672 28.312 1 98.12 83 GLU B N 1
ATOM 3250 C CA . GLU B 1 83 ? -5.637 25.062 27.547 1 98.12 83 GLU B CA 1
ATOM 3251 C C . GLU B 1 83 ? -5.379 24.906 26.047 1 98.12 83 GLU B C 1
ATOM 3253 O O . GLU B 1 83 ? -6.262 24.469 25.297 1 98.12 83 GLU B O 1
ATOM 3258 N N . TRP B 1 84 ? -4.203 25.25 25.594 1 98.75 84 TRP B N 1
ATOM 3259 C CA . TRP B 1 84 ? -3.83 25.203 24.188 1 98.75 84 TRP B CA 1
ATOM 3260 C C . TRP B 1 84 ? -3.24 23.844 23.828 1 98.75 84 TRP B C 1
ATOM 3262 O O . TRP B 1 84 ? -2.438 23.281 24.578 1 98.75 84 TRP B O 1
ATOM 3272 N N . VAL B 1 85 ? -3.711 23.344 22.703 1 98.81 85 VAL B N 1
ATOM 3273 C CA . VAL B 1 85 ? -3.176 22.094 22.172 1 98.81 85 VAL B CA 1
ATOM 3274 C C . VAL B 1 85 ? -2.57 22.344 20.797 1 98.81 85 VAL B C 1
ATOM 3276 O O . VAL B 1 85 ? -3.082 23.156 20.016 1 98.81 85 VAL B O 1
ATOM 3279 N N . LEU B 1 86 ? -1.498 21.766 20.531 1 98.88 86 LEU B N 1
ATOM 3280 C CA . LEU B 1 86 ? -0.87 21.719 19.219 1 98.88 86 LEU B CA 1
ATOM 3281 C C . LEU B 1 86 ? -0.78 20.297 18.703 1 98.88 86 LEU B C 1
ATOM 3283 O O . LEU B 1 86 ? -0.119 19.453 19.297 1 98.88 86 LEU B O 1
ATOM 3287 N N . ILE B 1 87 ? -1.443 20 17.609 1 98.56 87 ILE B N 1
ATOM 3288 C CA . ILE B 1 87 ? -1.398 18.672 17.016 1 98.56 87 ILE B CA 1
ATOM 3289 C C . ILE B 1 87 ? -0.252 18.594 16 1 98.56 87 ILE B C 1
ATOM 3291 O O . ILE B 1 87 ? -0.181 19.391 15.07 1 98.56 87 ILE B O 1
ATOM 3295 N N . VAL B 1 88 ? 0.605 17.672 16.203 1 98.56 88 VAL B N 1
ATOM 3296 C CA . VAL B 1 88 ? 1.79 17.531 15.367 1 98.56 88 VAL B CA 1
ATOM 3297 C C . VAL B 1 88 ? 1.923 16.078 14.906 1 98.56 88 VAL B C 1
ATOM 3299 O O . VAL B 1 88 ? 2.004 15.164 15.727 1 98.56 88 VAL B O 1
ATOM 3302 N N . ASP B 1 89 ? 1.975 15.875 13.609 1 97.38 89 ASP B N 1
ATOM 3303 C CA . ASP B 1 89 ? 2.223 14.531 13.102 1 97.38 89 ASP B CA 1
ATOM 3304 C C . ASP B 1 89 ? 3.689 14.141 13.266 1 97.38 89 ASP B C 1
ATOM 3306 O O . ASP B 1 89 ? 4.562 15.008 13.352 1 97.38 89 ASP B O 1
ATOM 3310 N N . CYS B 1 90 ? 3.928 12.859 13.25 1 97.56 90 CYS B N 1
ATOM 3311 C CA . CYS B 1 90 ? 5.266 12.359 13.531 1 97.56 90 CYS B CA 1
ATOM 3312 C C . CYS B 1 90 ? 6.266 12.844 12.484 1 97.56 90 CYS B C 1
ATOM 3314 O O . CYS B 1 90 ? 7.457 12.953 12.766 1 97.56 90 CYS B O 1
ATOM 3316 N N . ASP B 1 91 ? 5.766 13.094 11.32 1 97 91 ASP B N 1
ATOM 3317 C CA . ASP B 1 91 ? 6.66 13.516 10.242 1 97 91 ASP B CA 1
ATOM 3318 C C . ASP B 1 91 ? 6.703 15.039 10.133 1 97 91 ASP B C 1
ATOM 3320 O O . ASP B 1 91 ? 7.109 15.578 9.102 1 97 91 ASP B O 1
ATOM 3324 N N . GLU B 1 92 ? 6.297 15.711 11.172 1 98 92 GLU B N 1
ATOM 3325 C CA . GLU B 1 92 ? 6.328 17.172 11.203 1 98 92 GLU B CA 1
ATOM 3326 C C . GLU B 1 92 ? 7.293 17.672 12.273 1 98 92 GLU B C 1
ATOM 3328 O O . GLU B 1 92 ? 7.613 16.953 13.219 1 98 92 GLU B O 1
ATOM 3333 N N . ARG B 1 93 ? 7.812 18.891 12.047 1 98.06 93 ARG B N 1
ATOM 3334 C CA . ARG B 1 93 ? 8.695 19.578 12.977 1 98.06 93 ARG B CA 1
ATOM 3335 C C . ARG B 1 93 ? 8.258 21.031 13.18 1 98.06 93 ARG B C 1
ATOM 3337 O O . ARG B 1 93 ? 7.926 21.719 12.219 1 98.06 93 ARG B O 1
ATOM 3344 N N . ILE B 1 94 ? 8.227 21.391 14.391 1 98.69 94 ILE B N 1
ATOM 3345 C CA . ILE B 1 94 ? 7.977 22.797 14.719 1 98.69 94 ILE B CA 1
ATOM 3346 C C . ILE B 1 94 ? 9.305 23.516 14.914 1 98.69 94 ILE B C 1
ATOM 3348 O O . ILE B 1 94 ? 10.117 23.125 15.75 1 98.69 94 ILE B O 1
ATOM 3352 N N . THR B 1 95 ? 9.5 24.562 14.164 1 98.06 95 THR B N 1
ATOM 3353 C CA . THR B 1 95 ? 10.773 25.266 14.195 1 98.06 95 THR B CA 1
ATOM 3354 C C . THR B 1 95 ? 10.867 26.156 15.43 1 98.06 95 THR B C 1
ATOM 3356 O O . THR B 1 95 ? 9.844 26.516 16.031 1 98.06 95 THR B O 1
ATOM 3359 N N . PRO B 1 96 ? 12.094 26.5 15.773 1 97.81 96 PRO B N 1
ATOM 3360 C CA . PRO B 1 96 ? 12.25 27.438 16.891 1 97.81 96 PRO B CA 1
ATOM 3361 C C . PRO B 1 96 ? 11.539 28.766 16.656 1 97.81 96 PRO B C 1
ATOM 3363 O O . PRO B 1 96 ? 10.953 29.328 17.594 1 97.81 96 PRO B O 1
ATOM 3366 N N . GLU B 1 97 ? 11.539 29.203 15.422 1 98.19 97 GLU B N 1
ATOM 3367 C CA . GLU B 1 97 ? 10.844 30.453 15.078 1 98.19 97 GLU B CA 1
ATOM 3368 C C . GLU B 1 97 ? 9.336 30.312 15.273 1 98.19 97 GLU B C 1
ATOM 3370 O O . GLU B 1 97 ? 8.68 31.219 15.773 1 98.19 97 GLU B O 1
ATOM 3375 N N . SER B 1 98 ? 8.836 29.188 14.914 1 98.44 98 SER B N 1
ATOM 3376 C CA . SER B 1 98 ? 7.414 28.922 15.102 1 98.44 98 SER B CA 1
ATOM 3377 C C . SER B 1 98 ? 7.047 28.875 16.578 1 98.44 98 SER B C 1
ATOM 3379 O O . SER B 1 98 ? 5.996 29.375 16.984 1 98.44 98 SER B O 1
ATOM 3381 N N . TRP B 1 99 ? 7.879 28.266 17.375 1 98.38 99 TRP B N 1
ATOM 3382 C CA . TRP B 1 99 ? 7.617 28.188 18.797 1 98.38 99 TRP B CA 1
ATOM 3383 C C . TRP B 1 99 ? 7.605 29.562 19.438 1 98.38 99 TRP B C 1
ATOM 3385 O O . TRP B 1 99 ? 6.785 29.844 20.312 1 98.38 99 TRP B O 1
ATOM 3395 N N . GLN B 1 100 ? 8.547 30.422 19.031 1 98.06 100 GLN B N 1
ATOM 3396 C CA . GLN B 1 100 ? 8.578 31.781 19.547 1 98.06 100 GLN B CA 1
ATOM 3397 C C . GLN B 1 100 ? 7.273 32.531 19.234 1 98.06 100 GLN B C 1
ATOM 3399 O O . GLN B 1 100 ? 6.719 33.219 20.094 1 98.06 100 GLN B O 1
ATOM 3404 N N . GLU B 1 101 ? 6.879 32.312 18.062 1 98.62 101 GLU B N 1
ATOM 3405 C CA . GLU B 1 101 ? 5.621 32.938 17.656 1 98.62 101 GLU B CA 1
ATOM 3406 C C . GLU B 1 101 ? 4.445 32.375 18.438 1 98.62 101 GLU B C 1
ATOM 3408 O O . GLU B 1 101 ? 3.57 33.094 18.891 1 98.62 101 GLU B O 1
ATOM 3413 N N . ILE B 1 102 ? 4.414 31.062 18.609 1 98.69 102 ILE B N 1
ATOM 3414 C CA . ILE B 1 102 ? 3.354 30.391 19.328 1 98.69 102 ILE B CA 1
ATOM 3415 C C . ILE B 1 102 ? 3.291 30.922 20.766 1 98.69 102 ILE B C 1
ATOM 3417 O O . ILE B 1 102 ? 2.211 31.25 21.266 1 98.69 102 ILE B O 1
ATOM 3421 N N . ALA B 1 103 ? 4.422 31.062 21.422 1 98.25 103 ALA B N 1
ATOM 3422 C CA . ALA B 1 103 ? 4.496 31.531 22.797 1 98.25 103 ALA B CA 1
ATOM 3423 C C . ALA B 1 103 ? 3.844 32.906 22.938 1 98.25 103 ALA B C 1
ATOM 3425 O O . ALA B 1 103 ? 3.221 33.188 23.969 1 98.25 103 ALA B O 1
ATOM 3426 N N . GLN B 1 104 ? 3.969 33.656 21.922 1 98.12 104 GLN B N 1
ATOM 3427 C CA . GLN B 1 104 ? 3.395 34.969 21.938 1 98.12 104 GLN B CA 1
ATOM 3428 C C . GLN B 1 104 ? 1.901 34.938 21.625 1 98.12 104 GLN B C 1
ATOM 3430 O O . GLN B 1 104 ? 1.102 35.594 22.312 1 98.12 104 GLN B O 1
ATOM 3435 N N . LYS B 1 105 ? 1.536 34.219 20.641 1 98.06 105 LYS B N 1
ATOM 3436 C CA . LYS B 1 105 ? 0.185 34.25 20.094 1 98.06 105 LYS B CA 1
ATOM 3437 C C . LYS B 1 105 ? -0.823 33.656 21.062 1 98.06 105 LYS B C 1
ATOM 3439 O O . LYS B 1 105 ? -1.977 34.094 21.125 1 98.06 105 LYS B O 1
ATOM 3444 N N . ILE B 1 106 ? -0.416 32.719 21.859 1 98 106 ILE B N 1
ATOM 3445 C CA . ILE B 1 106 ? -1.353 32.031 22.75 1 98 106 ILE B CA 1
ATOM 3446 C C . ILE B 1 106 ? -1.737 32.969 23.891 1 98 106 ILE B C 1
ATOM 3448 O O . ILE B 1 106 ? -2.668 32.688 24.656 1 98 106 ILE B O 1
ATOM 3452 N N . GLN B 1 107 ? -1.09 34.062 24.031 1 97.25 107 GLN B N 1
ATOM 3453 C CA . GLN B 1 107 ? -1.389 35.031 25.094 1 97.25 107 GLN B CA 1
ATOM 3454 C C . GLN B 1 107 ? -2.537 35.938 24.688 1 97.25 107 GLN B C 1
ATOM 3456 O O . GLN B 1 107 ? -3.096 36.656 25.531 1 97.25 107 GLN B O 1
ATOM 3461 N N . ASP B 1 108 ? -2.828 35.969 23.422 1 95.5 108 ASP B N 1
ATOM 3462 C CA . ASP B 1 108 ? -3.902 36.812 22.922 1 95.5 108 ASP B CA 1
ATOM 3463 C C . ASP B 1 108 ? -5.27 36.188 23.203 1 95.5 108 ASP B C 1
ATOM 3465 O O . ASP B 1 108 ? -5.625 35.156 22.625 1 95.5 108 ASP B O 1
ATOM 3469 N N . PRO B 1 109 ? -6.086 36.781 23.969 1 93.5 109 PRO B N 1
ATOM 3470 C CA . PRO B 1 109 ? -7.363 36.188 24.375 1 93.5 109 PRO B CA 1
ATOM 3471 C C . PRO B 1 109 ? -8.414 36.219 23.266 1 93.5 109 PRO B C 1
ATOM 3473 O O . PRO B 1 109 ? -9.453 35.562 23.359 1 93.5 109 PRO B O 1
ATOM 3476 N N . GLU B 1 110 ? -8.172 36.938 22.25 1 95.25 110 GLU B N 1
ATOM 3477 C CA . GLU B 1 110 ? -9.148 37.125 21.188 1 95.25 110 GLU B CA 1
ATOM 3478 C C . GLU B 1 110 ? -9.219 35.875 20.297 1 95.25 110 GLU B C 1
ATOM 3480 O O . GLU B 1 110 ? -10.234 35.656 19.641 1 95.25 110 GLU B O 1
ATOM 3485 N N . TYR B 1 111 ? -8.188 35.188 20.281 1 97.88 111 TYR B N 1
ATOM 3486 C CA . TYR B 1 111 ? -8.109 34.062 19.359 1 97.88 111 TYR B CA 1
ATOM 3487 C C . TYR B 1 111 ? -8.281 32.75 20.078 1 97.88 111 TYR B C 1
ATOM 3489 O O . TYR B 1 111 ? -7.777 32.562 21.188 1 97.88 111 TYR B O 1
ATOM 3497 N N . SER B 1 112 ? -8.945 31.797 19.406 1 98.31 112 SER B N 1
ATOM 3498 C CA . SER B 1 112 ? -9.164 30.469 19.953 1 98.31 112 SER B CA 1
ATOM 3499 C C . SER B 1 112 ? -8.422 29.406 19.141 1 98.31 112 SER B C 1
ATOM 3501 O O . SER B 1 112 ? -8.438 28.234 19.484 1 98.31 112 SER B O 1
ATOM 3503 N N . GLY B 1 113 ? -7.793 29.828 18.047 1 98.44 113 GLY B N 1
ATOM 3504 C CA . GLY B 1 113 ? -7.023 28.906 17.219 1 98.44 113 GLY B CA 1
ATOM 3505 C C . GLY B 1 113 ? -6.16 29.609 16.203 1 98.44 113 GLY B C 1
ATOM 3506 O O . GLY B 1 113 ? -6.379 30.781 15.891 1 98.44 113 GLY B O 1
ATOM 3507 N N . TYR B 1 114 ? -5.191 28.922 15.703 1 98.75 114 TYR B N 1
ATOM 3508 C CA . TYR B 1 114 ? -4.285 29.484 14.703 1 98.75 114 TYR B CA 1
ATOM 3509 C C . TYR B 1 114 ? -3.963 28.438 13.625 1 98.75 114 TYR B C 1
ATOM 3511 O O . TYR B 1 114 ? -3.75 27.266 13.938 1 98.75 114 TYR B O 1
ATOM 3519 N N . TYR B 1 115 ? -3.98 28.891 12.383 1 98.31 115 TYR B N 1
ATOM 3520 C CA . TYR B 1 115 ? -3.443 28.125 11.258 1 98.31 115 TYR B CA 1
ATOM 3521 C C . TYR B 1 115 ? -1.923 28.219 11.211 1 98.31 115 TYR B C 1
ATOM 3523 O O . TYR B 1 115 ? -1.354 29.281 11.469 1 98.31 115 TYR B O 1
ATOM 3531 N N . ILE B 1 116 ? -1.356 27.109 10.945 1 98.25 116 ILE B N 1
ATOM 3532 C CA . ILE B 1 116 ? 0.079 27.094 10.688 1 98.25 116 ILE B CA 1
ATOM 3533 C C . ILE B 1 116 ? 0.342 26.578 9.273 1 98.25 116 ILE B C 1
ATOM 3535 O O . ILE B 1 116 ? -0.305 25.641 8.812 1 98.25 116 ILE B O 1
ATOM 3539 N N . ASN B 1 117 ? 1.245 27.266 8.578 1 97.62 117 ASN B N 1
ATOM 3540 C CA . ASN B 1 117 ? 1.624 26.828 7.238 1 97.62 117 ASN B CA 1
ATOM 3541 C C . ASN B 1 117 ? 2.666 25.719 7.273 1 97.62 117 ASN B C 1
ATOM 3543 O O . ASN B 1 117 ? 3.418 25.594 8.242 1 97.62 117 ASN B O 1
ATOM 3547 N N . ARG B 1 118 ? 2.654 24.922 6.238 1 97.38 118 ARG B N 1
ATOM 3548 C CA . ARG B 1 118 ? 3.516 23.75 6.25 1 97.38 118 ARG B CA 1
ATOM 3549 C C . ARG B 1 118 ? 4.406 23.719 5.016 1 97.38 118 ARG B C 1
ATOM 3551 O O . ARG B 1 118 ? 3.926 23.859 3.891 1 97.38 118 ARG B O 1
ATOM 3558 N N . ARG B 1 119 ? 5.73 23.562 5.191 1 97.69 119 ARG B N 1
ATOM 3559 C CA . ARG B 1 119 ? 6.676 23.281 4.117 1 97.69 119 ARG B CA 1
ATOM 3560 C C . ARG B 1 119 ? 6.867 21.781 3.93 1 97.69 119 ARG B C 1
ATOM 3562 O O . ARG B 1 119 ? 7.418 21.109 4.805 1 97.69 119 ARG B O 1
ATOM 3569 N N . VAL B 1 120 ? 6.504 21.312 2.779 1 96.44 120 VAL B N 1
ATOM 3570 C CA . VAL B 1 120 ? 6.566 19.875 2.521 1 96.44 120 VAL B CA 1
ATOM 3571 C C . VAL B 1 120 ? 7.875 19.547 1.81 1 96.44 120 VAL B C 1
ATOM 3573 O O . VAL B 1 120 ? 8.188 20.109 0.763 1 96.44 120 VAL B O 1
ATOM 3576 N N . PHE B 1 121 ? 8.586 18.641 2.424 1 96.19 121 PHE B N 1
ATOM 3577 C CA . PHE B 1 121 ? 9.82 18.156 1.812 1 96.19 121 PHE B CA 1
ATOM 3578 C C . PHE B 1 121 ? 9.617 16.781 1.188 1 96.19 121 PHE B C 1
ATOM 3580 O O . PHE B 1 121 ? 8.922 15.938 1.751 1 96.19 121 PHE B O 1
ATOM 3587 N N . PHE B 1 122 ? 10.18 16.594 -0.034 1 94.75 122 PHE B N 1
ATOM 3588 C CA . PHE B 1 122 ? 10.109 15.359 -0.813 1 94.75 122 PHE B CA 1
ATOM 3589 C C . PHE B 1 122 ? 11.398 15.125 -1.579 1 94.75 122 PHE B C 1
ATOM 3591 O O . PHE B 1 122 ? 11.828 15.969 -2.371 1 94.75 122 PHE B O 1
ATOM 3598 N N . LEU B 1 123 ? 11.977 13.945 -1.257 1 92.88 123 LEU B N 1
ATOM 3599 C CA . LEU B 1 123 ? 13.273 13.594 -1.834 1 92.88 123 LEU B CA 1
ATOM 3600 C C . LEU B 1 123 ? 14.305 14.688 -1.563 1 92.88 123 LEU B C 1
ATOM 3602 O O . LEU B 1 123 ? 15 15.133 -2.48 1 92.88 123 LEU B O 1
ATOM 3606 N N . GLY B 1 124 ? 14.258 15.188 -0.335 1 90.56 124 GLY B N 1
ATOM 3607 C CA . GLY B 1 124 ? 15.258 16.125 0.156 1 90.56 124 GLY B CA 1
ATOM 3608 C C . GLY B 1 124 ? 15.016 17.547 -0.313 1 90.56 124 GLY B C 1
ATOM 3609 O O . GLY B 1 124 ? 15.828 18.438 -0.053 1 90.56 124 GLY B O 1
ATOM 3610 N N . LYS B 1 125 ? 13.945 17.75 -0.986 1 93.88 125 LYS B N 1
ATOM 3611 C CA . LYS B 1 125 ? 13.672 19.078 -1.552 1 93.88 125 LYS B CA 1
ATOM 3612 C C . LYS B 1 125 ? 12.336 19.609 -1.058 1 93.88 125 LYS B C 1
ATOM 3614 O O . LYS B 1 125 ? 11.359 18.875 -0.957 1 93.88 125 LYS B O 1
ATOM 3619 N N . TRP B 1 126 ? 12.344 20.938 -0.71 1 96 126 TRP B N 1
ATOM 3620 C CA . TRP B 1 126 ? 11.086 21.625 -0.433 1 96 126 TRP B CA 1
ATOM 3621 C C . TRP B 1 126 ? 10.25 21.75 -1.699 1 96 126 TRP B C 1
ATOM 3623 O O . TRP B 1 126 ? 10.656 22.406 -2.658 1 96 126 TRP B O 1
ATOM 3633 N N . ILE B 1 127 ? 9.133 21.141 -1.693 1 96.56 127 ILE B N 1
ATOM 3634 C CA . ILE B 1 127 ? 8.195 21.281 -2.803 1 96.56 127 ILE B CA 1
ATOM 3635 C C . ILE B 1 127 ? 7.387 22.578 -2.643 1 96.56 127 ILE B C 1
ATOM 3637 O O . ILE B 1 127 ? 6.277 22.562 -2.104 1 96.56 127 ILE B O 1
ATOM 3641 N N . ARG B 1 128 ? 7.863 23.547 -3.162 1 96.56 128 ARG B N 1
ATOM 3642 C CA . ARG B 1 128 ? 7.324 24.891 -2.963 1 96.56 128 ARG B CA 1
ATOM 3643 C C . ARG B 1 128 ? 6.238 25.203 -3.988 1 96.56 128 ARG B C 1
ATOM 3645 O O . ARG B 1 128 ? 5.277 25.906 -3.686 1 96.56 128 ARG B O 1
ATOM 3652 N N . HIS B 1 129 ? 6.375 24.656 -5.148 1 95.69 129 HIS B N 1
ATOM 3653 C CA . HIS B 1 129 ? 5.469 24.953 -6.258 1 95.69 129 HIS B CA 1
ATOM 3654 C C . HIS B 1 129 ? 4.457 23.828 -6.445 1 95.69 129 HIS B C 1
ATOM 3656 O O . HIS B 1 129 ? 4.305 22.969 -5.574 1 95.69 129 HIS B O 1
ATOM 3662 N N . GLY B 1 130 ? 3.561 23.953 -7.414 1 92.44 130 GLY B N 1
ATOM 3663 C CA . GLY B 1 130 ? 2.561 22.922 -7.676 1 92.44 130 GLY B CA 1
ATOM 3664 C C . GLY B 1 130 ? 1.318 23.062 -6.816 1 92.44 130 GLY B C 1
ATOM 3665 O O . GLY B 1 130 ? 0.571 22.109 -6.629 1 92.44 130 GLY B O 1
ATOM 3666 N N . GLY B 1 131 ? 1.224 24.203 -6.184 1 89.88 131 GLY B N 1
ATOM 3667 C CA . GLY B 1 131 ? 0.073 24.422 -5.324 1 89.88 131 GLY B CA 1
ATOM 3668 C C . GLY B 1 131 ? 0.23 23.828 -3.941 1 89.88 131 GLY B C 1
ATOM 3669 O O . GLY B 1 131 ? -0.75 23.672 -3.209 1 89.88 131 GLY B O 1
ATOM 3670 N N . LYS B 1 132 ? 1.442 23.484 -3.641 1 91.94 132 LYS B N 1
ATOM 3671 C CA . LYS B 1 132 ? 1.68 22.797 -2.373 1 91.94 132 LYS B CA 1
ATOM 3672 C C . LYS B 1 132 ? 2.008 23.781 -1.264 1 91.94 132 LYS B C 1
ATOM 3674 O O . LYS B 1 132 ? 2.057 23.422 -0.088 1 91.94 132 LYS B O 1
ATOM 3679 N N . TYR B 1 133 ? 2.195 25.047 -1.685 1 93.88 133 TYR B N 1
ATOM 3680 C CA . TYR B 1 133 ? 2.432 26.141 -0.742 1 93.88 133 TYR B CA 1
ATOM 3681 C C . TYR B 1 133 ? 1.661 27.391 -1.147 1 93.88 133 TYR B C 1
ATOM 3683 O O . TYR B 1 133 ? 1.719 27.812 -2.305 1 93.88 133 TYR B O 1
ATOM 3691 N N . PRO B 1 134 ? 0.887 27.938 -0.299 1 94.5 134 PRO B N 1
ATOM 3692 C CA . PRO B 1 134 ? 0.757 27.641 1.129 1 94.5 134 PRO B CA 1
ATOM 3693 C C . PRO B 1 134 ? -0.12 26.422 1.398 1 94.5 134 PRO B C 1
ATOM 3695 O O . PRO B 1 134 ? -0.909 26.016 0.538 1 94.5 134 PRO B O 1
ATOM 3698 N N . ASP B 1 135 ? 0.145 25.766 2.484 1 94.19 135 ASP B N 1
ATOM 3699 C CA . ASP B 1 135 ? -0.622 24.625 2.986 1 94.19 135 ASP B CA 1
ATOM 3700 C C . ASP B 1 135 ? -1.043 24.844 4.438 1 94.19 135 ASP B C 1
ATOM 3702 O O . ASP B 1 135 ? -0.447 24.281 5.355 1 94.19 135 ASP B O 1
ATOM 3706 N N . TRP B 1 136 ? -2.135 25.547 4.617 1 95.25 136 TRP B N 1
ATOM 3707 C CA . TRP B 1 136 ? -2.59 25.984 5.934 1 95.25 136 TRP B CA 1
ATOM 3708 C C . TRP B 1 136 ? -3.326 24.859 6.656 1 95.25 136 TRP B C 1
ATOM 3710 O O . TRP B 1 136 ? -4.207 24.219 6.082 1 95.25 136 TRP B O 1
ATOM 3720 N N . ASN B 1 137 ? -2.975 24.656 7.887 1 95.19 137 ASN B N 1
ATOM 3721 C CA . ASN B 1 137 ? -3.602 23.641 8.734 1 95.19 137 ASN B CA 1
ATOM 3722 C C . ASN B 1 137 ? -3.93 24.203 10.117 1 95.19 137 ASN B C 1
ATOM 3724 O O . ASN B 1 137 ? -3.064 24.781 10.781 1 95.19 137 ASN B O 1
ATOM 3728 N N . LEU B 1 138 ? -5.145 24.062 10.539 1 97.31 138 LEU B N 1
ATOM 3729 C CA . LEU B 1 138 ? -5.504 24.453 11.898 1 97.31 138 LEU B CA 1
ATOM 3730 C C . LEU B 1 138 ? -5.035 23.406 12.906 1 97.31 138 LEU B C 1
ATOM 3732 O O . LEU B 1 138 ? -5.699 22.391 13.109 1 97.31 138 LEU B O 1
ATOM 3736 N N . ARG B 1 139 ? -3.867 23.703 13.547 1 97.44 139 ARG B N 1
ATOM 3737 C CA . ARG B 1 139 ? -3.221 22.703 14.398 1 97.44 139 ARG B CA 1
ATOM 3738 C C . ARG B 1 139 ? -3.127 23.203 15.836 1 97.44 139 ARG B C 1
ATOM 3740 O O . ARG B 1 139 ? -2.965 22.406 16.766 1 97.44 139 ARG B O 1
ATOM 3747 N N . LEU B 1 140 ? -3.117 24.531 16 1 98.75 140 LEU B N 1
ATOM 3748 C CA . LEU B 1 140 ? -3.02 25.156 17.328 1 98.75 140 LEU B CA 1
ATOM 3749 C C . LEU B 1 140 ? -4.359 25.75 17.75 1 98.75 140 LEU B C 1
ATOM 3751 O O . LEU B 1 140 ? -4.871 26.656 17.094 1 98.75 140 LEU B O 1
ATOM 3755 N N . PHE B 1 141 ? -4.93 25.219 18.875 1 98.75 141 PHE B N 1
ATOM 3756 C CA . PHE B 1 141 ? -6.227 25.75 19.297 1 98.75 141 PHE B CA 1
ATOM 3757 C C . PHE B 1 141 ? -6.531 25.359 20.734 1 98.75 141 PHE B C 1
ATOM 3759 O O . PHE B 1 141 ? -5.832 24.547 21.328 1 98.75 141 PHE B O 1
ATOM 3766 N N . LYS B 1 142 ? -7.449 26.047 21.344 1 98.56 142 LYS B N 1
ATOM 3767 C CA . LYS B 1 142 ? -7.949 25.672 22.672 1 98.56 142 LYS B CA 1
ATOM 3768 C C . LYS B 1 142 ? -8.695 24.344 22.609 1 98.56 142 LYS B C 1
ATOM 3770 O O . LYS B 1 142 ? -9.727 24.234 21.938 1 98.56 142 LYS B O 1
ATOM 3775 N N . HIS B 1 143 ? -8.203 23.344 23.312 1 97.88 143 HIS B N 1
ATOM 3776 C CA . HIS B 1 143 ? -8.562 21.953 23.078 1 97.88 143 HIS B CA 1
ATOM 3777 C C . HIS B 1 143 ? -10.055 21.719 23.328 1 97.88 143 HIS B C 1
ATOM 3779 O O . HIS B 1 143 ? -10.656 20.828 22.719 1 97.88 143 HIS B O 1
ATOM 3785 N N . LYS B 1 144 ? -10.711 22.469 24.125 1 97.38 144 LYS B N 1
ATOM 3786 C CA . LYS B 1 144 ? -12.133 22.281 24.438 1 97.38 144 LYS B CA 1
ATOM 3787 C C . LYS B 1 144 ? -13.016 22.844 23.328 1 97.38 144 LYS B C 1
ATOM 3789 O O . LYS B 1 144 ? -14.195 22.516 23.25 1 97.38 144 LYS B O 1
ATOM 3794 N N . LEU B 1 145 ? -12.445 23.672 22.516 1 97.56 145 LEU B N 1
ATOM 3795 C CA . LEU B 1 145 ? -13.25 24.391 21.531 1 97.56 145 LEU B CA 1
ATOM 3796 C C . LEU B 1 145 ? -13.062 23.812 20.141 1 97.56 145 LEU B C 1
ATOM 3798 O O . LEU B 1 145 ? -13.773 24.188 19.203 1 97.56 145 LEU B O 1
ATOM 3802 N N . GLY B 1 146 ? -12.102 23.016 19.906 1 97.19 146 GLY B N 1
ATOM 3803 C CA . GLY B 1 146 ? -11.805 22.5 18.594 1 97.19 146 GLY B CA 1
ATOM 3804 C C . GLY B 1 146 ? -12.094 21.016 18.453 1 97.19 146 GLY B C 1
ATOM 3805 O O . GLY B 1 146 ? -11.805 20.234 19.359 1 97.19 146 GLY B O 1
ATOM 3806 N N . ARG B 1 147 ? -12.734 20.656 17.328 1 96.62 147 ARG B N 1
ATOM 3807 C CA . ARG B 1 147 ? -12.961 19.266 16.984 1 96.62 147 ARG B CA 1
ATOM 3808 C C . ARG B 1 147 ? -12.859 19.031 15.484 1 96.62 147 ARG B C 1
ATOM 3810 O O . ARG B 1 147 ? -13.188 19.922 14.688 1 96.62 147 ARG B O 1
ATOM 3817 N N . TYR B 1 148 ? -12.352 17.844 15.148 1 94.06 148 TYR B N 1
ATOM 3818 C CA . TYR B 1 148 ? -12.406 17.469 13.742 1 94.06 148 TYR B CA 1
ATOM 3819 C C . TYR B 1 148 ? -13.836 17.188 13.305 1 94.06 148 TYR B C 1
ATOM 3821 O O . TYR B 1 148 ? -14.609 16.578 14.039 1 94.06 148 TYR B O 1
ATOM 3829 N N . GLU B 1 149 ? -14.117 17.625 12.102 1 89.62 149 GLU B N 1
ATOM 3830 C CA . GLU B 1 149 ? -15.445 17.359 11.562 1 89.62 149 GLU B CA 1
ATOM 3831 C C . GLU B 1 149 ? -15.609 15.891 11.188 1 89.62 149 GLU B C 1
ATOM 3833 O O . GLU B 1 149 ? -14.641 15.234 10.797 1 89.62 149 GLU B O 1
ATOM 3838 N N . ASN B 1 150 ? -16.797 15.438 11.391 1 85 150 ASN B N 1
ATOM 3839 C CA . ASN B 1 150 ? -17.109 14.086 10.953 1 85 150 ASN B CA 1
ATOM 3840 C C . ASN B 1 150 ? -17.641 14.055 9.523 1 85 150 ASN B C 1
ATOM 3842 O O . ASN B 1 150 ? -18.734 14.539 9.258 1 85 150 ASN B O 1
ATOM 3846 N N . LEU B 1 151 ? -16.938 13.516 8.617 1 77.81 151 LEU B N 1
ATOM 3847 C CA . LEU B 1 151 ? -17.328 13.461 7.215 1 77.81 151 LEU B CA 1
ATOM 3848 C C . LEU B 1 151 ? -18.109 12.18 6.918 1 77.81 151 LEU B C 1
ATOM 3850 O O . LEU B 1 151 ? -18.453 11.914 5.766 1 77.81 151 LEU B O 1
ATOM 3854 N N . ASN B 1 152 ? -18.422 11.414 7.918 1 75.62 152 ASN B N 1
ATOM 3855 C CA . ASN B 1 152 ? -19.219 10.203 7.82 1 75.62 152 ASN B CA 1
ATOM 3856 C C . ASN B 1 152 ? -18.609 9.203 6.844 1 75.62 152 ASN B C 1
ATOM 3858 O O . ASN B 1 152 ? -19.297 8.688 5.957 1 75.62 152 ASN B O 1
ATOM 3862 N N . THR B 1 153 ? -17.422 9.07 6.848 1 68.94 153 THR B N 1
ATOM 3863 C CA . THR B 1 153 ? -16.719 8.148 5.969 1 68.94 153 THR B CA 1
ATOM 3864 C C . THR B 1 153 ? -16.094 7.004 6.766 1 68.94 153 THR B C 1
ATOM 3866 O O . THR B 1 153 ? -15.125 6.379 6.316 1 68.94 153 THR B O 1
ATOM 3869 N N . GLU B 1 154 ? -16.625 6.758 7.891 1 68.06 154 GLU B N 1
ATOM 3870 C CA . GLU B 1 154 ? -16.047 5.758 8.789 1 68.06 154 GLU B CA 1
ATOM 3871 C C . GLU B 1 154 ? -16.203 4.352 8.219 1 68.06 154 GLU B C 1
ATOM 3873 O O . GLU B 1 154 ? -15.477 3.436 8.594 1 68.06 154 GLU B O 1
ATOM 3878 N N . ASN B 1 155 ? -17.031 4.234 7.254 1 71.12 155 ASN B N 1
ATOM 3879 C CA . ASN B 1 155 ? -17.312 2.9 6.734 1 71.12 155 ASN B CA 1
ATOM 3880 C C . ASN B 1 155 ? -16.406 2.541 5.57 1 71.12 155 ASN B C 1
ATOM 3882 O O . ASN B 1 155 ? -16.484 1.441 5.023 1 71.12 155 ASN B O 1
ATOM 3886 N N . VAL B 1 156 ? -15.594 3.48 5.246 1 77.31 156 VAL B N 1
ATOM 3887 C CA . VAL B 1 156 ? -14.672 3.18 4.152 1 77.31 156 VAL B CA 1
ATOM 3888 C C . VAL B 1 156 ? -13.578 2.238 4.645 1 77.31 156 VAL B C 1
ATOM 3890 O O . VAL B 1 156 ? -12.906 2.521 5.637 1 77.31 156 VAL B O 1
ATOM 3893 N N . ARG B 1 157 ? -13.43 1.186 3.969 1 77.94 157 ARG B N 1
ATOM 3894 C CA . ARG B 1 157 ? -12.461 0.17 4.371 1 77.94 157 ARG B CA 1
ATOM 3895 C C . ARG B 1 157 ? -11.031 0.65 4.137 1 77.94 157 ARG B C 1
ATOM 3897 O O . ARG B 1 157 ? -10.773 1.383 3.18 1 77.94 157 ARG B O 1
ATOM 3904 N N . ASN B 1 158 ? -10.148 0.292 4.977 1 79.88 158 ASN B N 1
ATOM 3905 C CA . ASN B 1 158 ? -8.703 0.443 4.82 1 79.88 158 ASN B CA 1
ATOM 3906 C C . ASN B 1 158 ? -8.297 1.912 4.801 1 79.88 158 ASN B C 1
ATOM 3908 O O . ASN B 1 158 ? -7.441 2.312 4.008 1 79.88 158 ASN B O 1
ATOM 3912 N N . THR B 1 159 ? -8.945 2.781 5.57 1 80.69 159 THR B N 1
ATOM 3913 C CA . THR B 1 159 ? -8.594 4.199 5.566 1 80.69 159 THR B CA 1
ATOM 3914 C C . THR B 1 159 ? -7.75 4.547 6.789 1 80.69 159 THR B C 1
ATOM 3916 O O . THR B 1 159 ? -7.164 5.629 6.855 1 80.69 159 THR B O 1
ATOM 3919 N N . GLY B 1 160 ? -7.691 3.688 7.758 1 81.88 160 GLY B N 1
ATOM 3920 C CA . GLY B 1 160 ? -6.859 3.922 8.922 1 81.88 160 GLY B CA 1
ATOM 3921 C C . GLY B 1 160 ? -7.629 4.48 10.102 1 81.88 160 GLY B C 1
ATOM 3922 O O . GLY B 1 160 ? -8.852 4.594 10.055 1 81.88 160 GLY B O 1
ATOM 3923 N N . ASP B 1 161 ? -6.914 4.844 11.18 1 87.19 161 ASP B N 1
ATOM 3924 C CA . ASP B 1 161 ? -7.551 5.219 12.438 1 87.19 161 ASP B CA 1
ATOM 3925 C C . ASP B 1 161 ? -7.336 6.699 12.734 1 87.19 161 ASP B C 1
ATOM 3927 O O . ASP B 1 161 ? -7.613 7.16 13.852 1 87.19 161 ASP B O 1
ATOM 3931 N N . ASN B 1 162 ? -6.797 7.363 11.719 1 85.56 162 ASN B N 1
ATOM 3932 C CA . ASN B 1 162 ? -6.5 8.781 11.898 1 85.56 162 ASN B CA 1
ATOM 3933 C C . ASN B 1 162 ? -7.387 9.656 11.023 1 85.56 162 ASN B C 1
ATOM 3935 O O . ASN B 1 162 ? -7.82 9.227 9.953 1 85.56 162 ASN B O 1
ATOM 3939 N N . GLU B 1 163 ? -7.637 10.836 11.539 1 82.31 163 GLU B N 1
ATOM 3940 C CA . GLU B 1 163 ? -8.312 11.828 10.711 1 82.31 163 GLU B CA 1
ATOM 3941 C C . GLU B 1 163 ? -7.363 12.414 9.664 1 82.31 163 GLU B C 1
ATOM 3943 O O . GLU B 1 163 ? -6.316 12.969 10 1 82.31 163 GLU B O 1
ATOM 3948 N N . VAL B 1 164 ? -7.652 12.219 8.406 1 76.38 164 VAL B N 1
ATOM 3949 C CA . VAL B 1 164 ? -6.719 12.648 7.367 1 76.38 164 VAL B CA 1
ATOM 3950 C C . VAL B 1 164 ? -7.348 13.773 6.539 1 76.38 164 VAL B C 1
ATOM 3952 O O . VAL B 1 164 ? -6.668 14.727 6.164 1 76.38 164 VAL B O 1
ATOM 3955 N N . HIS B 1 165 ? -8.594 13.719 6.285 1 78.75 165 HIS B N 1
ATOM 3956 C CA . HIS B 1 165 ? -9.25 14.672 5.406 1 78.75 165 HIS B CA 1
ATOM 3957 C C . HIS B 1 165 ? -10.188 15.594 6.195 1 78.75 165 HIS B C 1
ATOM 3959 O O . HIS B 1 165 ? -10.688 16.578 5.66 1 78.75 165 HIS B O 1
ATOM 3965 N N . GLU B 1 166 ? -10.266 15.266 7.445 1 82 166 GLU B N 1
ATOM 3966 C CA . GLU B 1 166 ? -11.125 16.062 8.32 1 82 166 GLU B CA 1
ATOM 3967 C C . GLU B 1 166 ? -10.406 17.328 8.805 1 82 166 GLU B C 1
ATOM 3969 O O . GLU B 1 166 ? -9.203 17.281 9.094 1 82 166 GLU B O 1
ATOM 3974 N N . HIS B 1 167 ? -11.133 18.375 8.844 1 89.06 167 HIS B N 1
ATOM 3975 C CA . HIS B 1 167 ? -10.578 19.641 9.312 1 89.06 167 HIS B CA 1
ATOM 3976 C C . HIS B 1 167 ? -11.102 19.984 10.703 1 89.06 167 HIS B C 1
ATOM 3978 O O . HIS B 1 167 ? -12.195 19.562 11.086 1 89.06 167 HIS B O 1
ATOM 3984 N N . VAL B 1 168 ? -10.32 20.734 11.359 1 94.12 168 VAL B N 1
ATOM 3985 C CA . VAL B 1 168 ? -10.711 21.172 12.695 1 94.12 168 VAL B CA 1
ATOM 3986 C C . VAL B 1 168 ? -11.695 22.344 12.586 1 94.12 168 VAL B C 1
ATOM 3988 O O . VAL B 1 168 ? -11.484 23.266 11.797 1 94.12 168 VAL B O 1
ATOM 3991 N N . VAL B 1 169 ? -12.742 22.219 13.359 1 93.81 169 VAL B N 1
ATOM 3992 C CA . VAL B 1 169 ? -13.719 23.297 13.484 1 93.81 169 VAL B CA 1
ATOM 3993 C C . VAL B 1 169 ? -13.68 23.875 14.898 1 93.81 169 VAL B C 1
ATOM 3995 O O . VAL B 1 169 ? -13.664 23.125 15.883 1 93.81 169 VAL B O 1
ATOM 3998 N N . ILE B 1 170 ? -13.664 25.188 14.938 1 96.19 170 ILE B N 1
ATOM 3999 C CA . ILE B 1 170 ? -13.633 25.891 16.219 1 96.19 170 ILE B CA 1
ATOM 4000 C C . ILE B 1 170 ? -15.031 26.375 16.562 1 96.19 170 ILE B C 1
ATOM 4002 O O . ILE B 1 170 ? -15.672 27.062 15.766 1 96.19 170 ILE B O 1
ATOM 4006 N N . SER B 1 171 ? -15.508 26.078 17.781 1 94.75 171 SER B N 1
ATOM 4007 C CA . SER B 1 171 ? -16.891 26.359 18.172 1 94.75 171 SER B CA 1
ATOM 4008 C C . SER B 1 171 ? -17.062 27.828 18.531 1 94.75 171 SER B C 1
ATOM 4010 O O . SER B 1 171 ? -18.156 28.391 18.375 1 94.75 171 SER B O 1
ATOM 4012 N N . GLU B 1 172 ? -16.047 28.422 19.109 1 94.19 172 GLU B N 1
ATOM 4013 C CA . GLU B 1 172 ? -16.125 29.797 19.562 1 94.19 172 GLU B CA 1
ATOM 4014 C C . GLU B 1 172 ? -14.781 30.5 19.453 1 94.19 172 GLU B C 1
ATOM 4016 O O . GLU B 1 172 ? -13.734 29.891 19.641 1 94.19 172 GLU B O 1
ATOM 4021 N N . GLY B 1 173 ? -14.93 31.844 19.141 1 93.12 173 GLY B N 1
ATOM 4022 C CA . GLY B 1 173 ? -13.719 32.656 19.078 1 93.12 173 GLY B CA 1
ATOM 4023 C C . GLY B 1 173 ? -13.203 32.844 17.672 1 93.12 173 GLY B C 1
ATOM 4024 O O . GLY B 1 173 ? -13.75 32.281 16.719 1 93.12 173 GLY B O 1
ATOM 4025 N N . LYS B 1 174 ? -12.117 33.688 17.5 1 97.12 174 LYS B N 1
ATOM 4026 C CA . LYS B 1 174 ? -11.5 33.969 16.219 1 97.12 174 LYS B CA 1
ATOM 4027 C C . LYS B 1 174 ? -10.344 33 15.938 1 97.12 174 LYS B C 1
ATOM 4029 O O . LYS B 1 174 ? -9.766 32.438 16.859 1 97.12 174 LYS B O 1
ATOM 4034 N N . VAL B 1 175 ? -10.125 32.812 14.664 1 97.69 175 VAL B N 1
ATOM 4035 C CA . VAL B 1 175 ? -8.992 32.031 14.234 1 97.69 175 VAL B CA 1
ATOM 4036 C C . VAL B 1 175 ? -8 32.875 13.461 1 97.69 175 VAL B C 1
ATOM 4038 O O . VAL B 1 175 ? -8.406 33.75 12.664 1 97.69 175 VAL B O 1
ATOM 4041 N N . GLY B 1 176 ? -6.723 32.812 13.812 1 97.81 176 GLY B N 1
ATOM 4042 C CA . GLY B 1 176 ? -5.695 33.562 13.133 1 97.81 176 GLY B CA 1
ATOM 4043 C C . GLY B 1 176 ? -4.719 32.719 12.352 1 97.81 176 GLY B C 1
ATOM 4044 O O . GLY B 1 176 ? -4.957 31.516 12.156 1 97.81 176 GLY B O 1
ATOM 4045 N N . TYR B 1 177 ? -3.682 33.312 11.781 1 98.12 177 TYR B N 1
ATOM 4046 C CA . TYR B 1 177 ? -2.643 32.656 11.008 1 98.12 177 TYR B CA 1
ATOM 4047 C C . TYR B 1 177 ? -1.259 32.969 11.562 1 98.12 177 TYR B C 1
ATOM 4049 O O . TYR B 1 177 ? -0.941 34.125 11.844 1 98.12 177 TYR B O 1
ATOM 4057 N N . LEU B 1 178 ? -0.51 31.938 11.766 1 98.38 178 LEU B N 1
ATOM 4058 C CA . LEU B 1 178 ? 0.888 32.125 12.133 1 98.38 178 LEU B CA 1
ATOM 4059 C C . LEU B 1 178 ? 1.714 32.531 10.914 1 98.38 178 LEU B C 1
ATOM 4061 O O . LEU B 1 178 ? 1.37 32.219 9.781 1 98.38 178 LEU B O 1
ATOM 4065 N N . GLN B 1 179 ? 2.75 33.219 11.164 1 98.19 179 GLN B N 1
ATOM 4066 C CA . GLN B 1 179 ? 3.633 33.656 10.086 1 98.19 179 GLN B CA 1
ATOM 4067 C C . GLN B 1 179 ? 4.719 32.625 9.805 1 98.19 179 GLN B C 1
ATOM 4069 O O . GLN B 1 179 ? 5.113 32.438 8.648 1 98.19 179 GLN B O 1
ATOM 4074 N N . GLU B 1 180 ? 5.172 31.969 10.867 1 98.38 180 GLU B N 1
ATOM 4075 C CA . GLU B 1 180 ? 6.238 30.984 10.727 1 98.38 180 GLU B CA 1
ATOM 4076 C C . GLU B 1 180 ? 5.68 29.609 10.367 1 98.38 180 GLU B C 1
ATOM 4078 O O . GLU B 1 180 ? 4.586 29.234 10.805 1 98.38 180 GLU B O 1
ATOM 4083 N N . ASP B 1 181 ? 6.504 28.875 9.625 1 98 181 ASP B N 1
ATOM 4084 C CA . ASP B 1 181 ? 6.055 27.594 9.07 1 98 181 ASP B CA 1
ATOM 4085 C C . ASP B 1 181 ? 6.469 26.438 9.961 1 98 181 ASP B C 1
ATOM 4087 O O . ASP B 1 181 ? 7.367 26.578 10.797 1 98 181 ASP B O 1
ATOM 4091 N N . MET B 1 182 ? 5.742 25.359 9.836 1 98.19 182 MET B N 1
ATOM 4092 C CA . MET B 1 182 ? 6.254 24.078 10.289 1 98.19 182 MET B CA 1
ATOM 4093 C C . MET B 1 182 ? 6.809 23.266 9.117 1 98.19 182 MET B C 1
ATOM 4095 O O . MET B 1 182 ? 6.57 23.594 7.961 1 98.19 182 MET B O 1
ATOM 4099 N N . LEU B 1 183 ? 7.59 22.25 9.406 1 97.88 183 LEU B N 1
ATOM 4100 C CA . LEU B 1 183 ? 8.195 21.406 8.375 1 97.88 183 LEU B CA 1
ATOM 4101 C C . LEU B 1 183 ? 7.543 20.031 8.344 1 97.88 183 LEU B C 1
ATOM 4103 O O . LEU B 1 183 ? 7.254 19.453 9.391 1 97.88 183 LEU B O 1
ATOM 4107 N N . HIS B 1 184 ? 7.207 19.625 7.191 1 97.44 184 HIS B N 1
ATOM 4108 C CA . HIS B 1 184 ? 6.793 18.234 6.965 1 97.44 184 HIS B CA 1
ATOM 4109 C C . HIS B 1 184 ? 7.887 17.453 6.246 1 97.44 184 HIS B C 1
ATOM 4111 O O . HIS B 1 184 ? 8.117 17.641 5.051 1 97.44 184 HIS B O 1
ATOM 4117 N N . GLU B 1 185 ? 8.5 16.625 6.965 1 95.12 185 GLU B N 1
ATOM 4118 C CA . GLU B 1 185 ? 9.633 15.852 6.469 1 95.12 185 GLU B CA 1
ATOM 4119 C C . GLU B 1 185 ? 9.562 14.398 6.949 1 95.12 185 GLU B C 1
ATOM 4121 O O . GLU B 1 185 ? 9.992 14.086 8.062 1 95.12 185 GLU B O 1
ATOM 4126 N N . ASP B 1 186 ? 9.172 13.555 6.07 1 93.75 186 ASP B N 1
ATOM 4127 C CA . ASP B 1 186 ? 9.055 12.133 6.383 1 93.75 186 ASP B CA 1
ATOM 4128 C C . ASP B 1 186 ? 10.367 11.398 6.109 1 93.75 186 ASP B C 1
ATOM 4130 O O . ASP B 1 186 ? 10.883 11.445 4.996 1 93.75 186 ASP B O 1
ATOM 4134 N N . PHE B 1 187 ? 10.906 10.734 7.109 1 90.25 187 PHE B N 1
ATOM 4135 C CA . PHE B 1 187 ? 12.188 10.055 6.973 1 90.25 187 PHE B CA 1
ATOM 4136 C C . PHE B 1 187 ? 11.984 8.609 6.535 1 90.25 187 PHE B C 1
ATOM 4138 O O . PHE B 1 187 ? 12.953 7.914 6.219 1 90.25 187 PHE B O 1
ATOM 4145 N N . ARG B 1 188 ? 10.844 8.336 6.492 1 89.25 188 ARG B N 1
ATOM 4146 C CA . ARG B 1 188 ? 10.586 6.996 5.969 1 89.25 188 ARG B CA 1
ATOM 4147 C C . ARG B 1 188 ? 10.812 6.949 4.461 1 89.25 188 ARG B C 1
ATOM 4149 O O . ARG B 1 188 ? 11.141 7.965 3.846 1 89.25 188 ARG B O 1
ATOM 4156 N N . ASP B 1 189 ? 10.57 5.809 3.809 1 89.56 189 ASP B N 1
ATOM 4157 C CA . ASP B 1 189 ? 10.891 5.633 2.396 1 89.56 189 ASP B CA 1
ATOM 4158 C C . ASP B 1 189 ? 9.656 5.848 1.523 1 89.56 189 ASP B C 1
ATOM 4160 O O . ASP B 1 189 ? 8.594 6.223 2.025 1 89.56 189 ASP B O 1
ATOM 4164 N N . LEU B 1 190 ? 9.875 5.812 0.259 1 93.06 190 LEU B N 1
ATOM 4165 C CA . LEU B 1 190 ? 8.836 6.043 -0.737 1 93.06 190 LEU B CA 1
ATOM 4166 C C . LEU B 1 190 ? 7.738 4.992 -0.628 1 93.06 190 LEU B C 1
ATOM 4168 O O . LEU B 1 190 ? 6.586 5.254 -0.981 1 93.06 190 LEU B O 1
ATOM 4172 N N . PHE B 1 191 ? 8.055 3.854 -0.086 1 93.62 191 PHE B N 1
ATOM 4173 C CA . PHE B 1 191 ? 7.07 2.801 0.139 1 93.62 191 PHE B CA 1
ATOM 4174 C C . PHE B 1 191 ? 5.914 3.312 0.991 1 93.62 191 PHE B C 1
ATOM 4176 O O . PHE B 1 191 ? 4.746 3.098 0.658 1 93.62 191 PHE B O 1
ATOM 4183 N N . HIS B 1 192 ? 6.238 4.016 1.97 1 93.5 192 HIS B N 1
ATOM 4184 C CA . HIS B 1 192 ? 5.227 4.5 2.9 1 93.5 192 HIS B CA 1
ATOM 4185 C C . HIS B 1 192 ? 4.41 5.637 2.285 1 93.5 192 HIS B C 1
ATOM 4187 O O . HIS B 1 192 ? 3.219 5.77 2.564 1 93.5 192 HIS B O 1
ATOM 4193 N N . TRP B 1 193 ? 5.039 6.445 1.487 1 94.31 193 TRP B N 1
ATOM 4194 C CA . TRP B 1 193 ? 4.32 7.492 0.77 1 94.31 193 TRP B CA 1
ATOM 4195 C C . TRP B 1 193 ? 3.252 6.895 -0.137 1 94.31 193 TRP B C 1
ATOM 4197 O O . TRP B 1 193 ? 2.102 7.344 -0.129 1 94.31 193 TRP B O 1
ATOM 4207 N N . ILE B 1 194 ? 3.613 5.887 -0.867 1 95.62 194 ILE B N 1
ATOM 4208 C CA . ILE B 1 194 ? 2.699 5.23 -1.797 1 95.62 194 ILE B CA 1
ATOM 4209 C C . ILE B 1 194 ? 1.598 4.516 -1.02 1 95.62 194 ILE B C 1
ATOM 4211 O O . ILE B 1 194 ? 0.43 4.543 -1.416 1 95.62 194 ILE B O 1
ATOM 4215 N N . GLU B 1 195 ? 1.97 3.887 0.043 1 94.56 195 GLU B N 1
ATOM 4216 C CA . GLU B 1 195 ? 1.003 3.193 0.888 1 94.56 195 GLU B CA 1
ATOM 4217 C C . GLU B 1 195 ? -0.071 4.152 1.398 1 94.56 195 GLU B C 1
ATOM 4219 O O . GLU B 1 195 ? -1.26 3.826 1.378 1 94.56 195 GLU B O 1
ATOM 4224 N N . ARG B 1 196 ? 0.349 5.289 1.893 1 93.25 196 ARG B N 1
ATOM 4225 C CA . ARG B 1 196 ? -0.58 6.297 2.396 1 93.25 196 ARG B CA 1
ATOM 4226 C C . ARG B 1 196 ? -1.536 6.758 1.303 1 93.25 196 ARG B C 1
ATOM 4228 O O . ARG B 1 196 ? -2.742 6.875 1.532 1 93.25 196 ARG B O 1
ATOM 4235 N N . HIS B 1 197 ? -1.038 6.977 0.156 1 94.44 197 HIS B N 1
ATOM 4236 C CA . HIS B 1 197 ? -1.873 7.469 -0.934 1 94.44 197 HIS B CA 1
ATOM 4237 C C . HIS B 1 197 ? -2.803 6.375 -1.452 1 94.44 197 HIS B C 1
ATOM 4239 O O . HIS B 1 197 ? -3.865 6.672 -2.004 1 94.44 197 HIS B O 1
ATOM 4245 N N . ASN B 1 198 ? -2.383 5.129 -1.305 1 94.81 198 ASN B N 1
ATOM 4246 C CA . ASN B 1 198 ? -3.297 4.027 -1.598 1 94.81 198 ASN B CA 1
ATOM 4247 C C . ASN B 1 198 ? -4.523 4.062 -0.691 1 94.81 198 ASN B C 1
ATOM 4249 O O . ASN B 1 198 ? -5.652 3.9 -1.16 1 94.81 198 ASN B O 1
ATOM 4253 N N . ARG B 1 199 ? -4.316 4.344 0.532 1 92.06 199 ARG B N 1
ATOM 4254 C CA . ARG B 1 199 ? -5.418 4.469 1.483 1 92.06 199 ARG B CA 1
ATOM 4255 C C . ARG B 1 199 ? -6.289 5.676 1.162 1 92.06 199 ARG B C 1
ATOM 4257 O O . ARG B 1 199 ? -7.516 5.582 1.161 1 92.06 199 ARG B O 1
ATOM 4264 N N . TYR B 1 200 ? -5.578 6.77 0.862 1 91.25 200 TYR B N 1
ATOM 4265 C CA . TYR B 1 200 ? -6.293 8.008 0.571 1 91.25 200 TYR B CA 1
ATOM 4266 C C . TYR B 1 200 ? -7.156 7.859 -0.676 1 91.25 200 TYR B C 1
ATOM 4268 O O . TYR B 1 200 ? -8.234 8.453 -0.766 1 91.25 200 TYR B O 1
ATOM 4276 N N . SER B 1 201 ? -6.691 7.102 -1.587 1 92.5 201 SER B N 1
ATOM 4277 C CA . SER B 1 201 ? -7.438 6.945 -2.832 1 92.5 201 SER B CA 1
ATOM 4278 C C . SER B 1 201 ? -8.742 6.184 -2.605 1 92.5 201 SER B C 1
ATOM 4280 O O . SER B 1 201 ? -9.719 6.395 -3.322 1 92.5 201 SER B O 1
ATOM 4282 N N . ASN B 1 202 ? -8.758 5.27 -1.618 1 90.69 202 ASN B N 1
ATOM 4283 C CA . ASN B 1 202 ? -10.008 4.617 -1.25 1 90.69 202 ASN B CA 1
ATOM 4284 C C . ASN B 1 202 ? -11.047 5.629 -0.771 1 90.69 202 ASN B C 1
ATOM 4286 O O . ASN B 1 202 ? -12.211 5.574 -1.174 1 90.69 202 ASN B O 1
ATOM 4290 N N . TRP B 1 203 ? -10.539 6.445 0.076 1 86.25 203 TRP B N 1
ATOM 4291 C CA . TRP B 1 203 ? -11.406 7.477 0.637 1 86.25 203 TRP B CA 1
ATOM 4292 C C . TRP B 1 203 ? -11.961 8.383 -0.46 1 86.25 203 TRP B C 1
ATOM 4294 O O . TRP B 1 203 ? -13.164 8.641 -0.519 1 86.25 203 TRP B O 1
ATOM 4304 N N . GLU B 1 204 ? -11.117 8.875 -1.302 1 87.56 204 GLU B N 1
ATOM 4305 C CA . GLU B 1 204 ? -11.516 9.789 -2.369 1 87.56 204 GLU B CA 1
ATOM 4306 C C . GLU B 1 204 ? -12.492 9.125 -3.334 1 87.56 204 GLU B C 1
ATOM 4308 O O . GLU B 1 204 ? -13.438 9.758 -3.801 1 87.56 204 GLU B O 1
ATOM 4313 N N . ALA B 1 205 ? -12.227 7.91 -3.66 1 89.31 205 ALA B N 1
ATOM 4314 C CA . ALA B 1 205 ? -13.125 7.172 -4.547 1 89.31 205 ALA B CA 1
ATOM 4315 C C . ALA B 1 205 ? -14.523 7.078 -3.955 1 89.31 205 ALA B C 1
ATOM 4317 O O . ALA B 1 205 ? -15.523 7.227 -4.672 1 89.31 205 ALA B O 1
ATOM 4318 N N . ARG B 1 206 ? -14.594 6.859 -2.682 1 86.56 206 ARG B N 1
ATOM 4319 C CA . ARG B 1 206 ? -15.883 6.773 -2.006 1 86.56 206 ARG B CA 1
ATOM 4320 C C . ARG B 1 206 ? -16.594 8.117 -2.027 1 86.56 206 ARG B C 1
ATOM 4322 O O . ARG B 1 206 ? -17.812 8.18 -2.252 1 86.56 206 ARG B O 1
ATOM 4329 N N . VAL B 1 207 ? -15.875 9.109 -1.765 1 83.38 207 VAL B N 1
ATOM 4330 C CA . VAL B 1 207 ? -16.438 10.453 -1.806 1 83.38 207 VAL B CA 1
ATOM 4331 C C . VAL B 1 207 ? -17.031 10.727 -3.191 1 83.38 207 VAL B C 1
ATOM 4333 O O . VAL B 1 207 ? -18.156 11.211 -3.314 1 83.38 207 VAL B O 1
ATOM 4336 N N . TYR B 1 208 ? -16.203 10.438 -4.227 1 83.81 208 TYR B N 1
ATOM 4337 C CA . TYR B 1 208 ? -16.672 10.602 -5.598 1 83.81 208 TYR B CA 1
ATOM 4338 C C . TYR B 1 208 ? -17.922 9.766 -5.852 1 83.81 208 TYR B C 1
ATOM 4340 O O . TYR B 1 208 ? -18.859 10.227 -6.504 1 83.81 208 TYR B O 1
ATOM 4348 N N . TYR B 1 209 ? -17.906 8.555 -5.363 1 86 209 TYR B N 1
ATOM 4349 C CA . TYR B 1 209 ? -19.047 7.656 -5.523 1 86 209 TYR B CA 1
ATOM 4350 C C . TYR B 1 209 ? -20.297 8.25 -4.898 1 86 209 TYR B C 1
ATOM 4352 O O . TYR B 1 209 ? -21.375 8.234 -5.508 1 86 209 TYR B O 1
ATOM 4360 N N . ASN B 1 210 ? -20.156 8.797 -3.715 1 82.12 210 ASN B N 1
ATOM 4361 C CA . ASN B 1 210 ? -21.281 9.406 -3.016 1 82.12 210 ASN B CA 1
ATOM 4362 C C . ASN B 1 210 ? -21.828 10.609 -3.777 1 82.12 210 ASN B C 1
ATOM 4364 O O . ASN B 1 210 ? -23.047 10.82 -3.826 1 82.12 210 ASN B O 1
ATOM 4368 N N . ILE B 1 211 ? -20.969 11.359 -4.312 1 78.19 211 ILE B N 1
ATOM 4369 C CA . ILE B 1 211 ? -21.359 12.523 -5.094 1 78.19 211 ILE B CA 1
ATOM 4370 C C . ILE B 1 211 ? -22.156 12.078 -6.324 1 78.19 211 ILE B C 1
ATOM 4372 O O . ILE B 1 211 ? -23.203 12.641 -6.629 1 78.19 211 ILE B O 1
ATOM 4376 N N . LEU B 1 212 ? -21.688 11.07 -6.965 1 81.38 212 LEU B N 1
ATOM 4377 C CA . LEU B 1 212 ? -22.281 10.609 -8.211 1 81.38 212 LEU B CA 1
ATOM 4378 C C . LEU B 1 212 ? -23.625 9.914 -7.949 1 81.38 212 LEU B C 1
ATOM 4380 O O . LEU B 1 212 ? -24.516 9.945 -8.789 1 81.38 212 LEU B O 1
ATOM 4384 N N . THR B 1 213 ? -23.75 9.32 -6.766 1 80 213 THR B N 1
ATOM 4385 C CA . THR B 1 213 ? -24.969 8.594 -6.449 1 80 213 THR B CA 1
ATOM 4386 C C . THR B 1 213 ? -25.938 9.484 -5.688 1 80 213 THR B C 1
ATOM 4388 O O . THR B 1 213 ? -27.047 9.062 -5.348 1 80 213 THR B O 1
ATOM 4391 N N . GLY B 1 214 ? -25.625 10.719 -5.52 1 69.94 214 GLY B N 1
ATOM 4392 C CA . GLY B 1 214 ? -26.5 11.695 -4.887 1 69.94 214 GLY B CA 1
ATOM 4393 C C . GLY B 1 214 ? -26.578 11.531 -3.381 1 69.94 214 GLY B C 1
ATOM 4394 O O . GLY B 1 214 ? -27.547 11.969 -2.758 1 69.94 214 GLY B O 1
ATOM 4395 N N . GLN B 1 215 ? -25.859 10.695 -2.824 1 60.91 215 GLN B N 1
ATOM 4396 C CA . GLN B 1 215 ? -25.906 10.469 -1.384 1 60.91 215 GLN B CA 1
ATOM 4397 C C . GLN B 1 215 ? -25.281 11.625 -0.621 1 60.91 215 GLN B C 1
ATOM 4399 O O . GLN B 1 215 ? -25.562 11.828 0.563 1 60.91 215 GLN B O 1
ATOM 4404 N N . ASP B 1 216 ? -24.422 12.352 -1.187 1 55.34 216 ASP B N 1
ATOM 4405 C CA . ASP B 1 216 ? -23.766 13.461 -0.511 1 55.34 216 ASP B CA 1
ATOM 4406 C C . ASP B 1 216 ? -24.719 14.633 -0.307 1 55.34 216 ASP B C 1
ATOM 4408 O O . ASP B 1 216 ? -24.516 15.469 0.577 1 55.34 216 ASP B O 1
ATOM 4412 N N . ASP B 1 217 ? -25.719 14.883 -1.137 1 49.38 217 ASP B N 1
ATOM 4413 C CA . ASP B 1 217 ? -26.469 16.125 -1.249 1 49.38 217 ASP B CA 1
ATOM 4414 C C . ASP B 1 217 ? -27.406 16.297 -0.056 1 49.38 217 ASP B C 1
ATOM 4416 O O . ASP B 1 217 ? -28.031 17.359 0.104 1 49.38 217 ASP B O 1
ATOM 4420 N N . SER B 1 218 ? -27.844 15.32 0.577 1 45.16 218 SER B N 1
ATOM 4421 C CA . SER B 1 218 ? -28.922 15.758 1.459 1 45.16 218 SER B CA 1
ATOM 4422 C C . SER B 1 218 ? -28.406 16.734 2.514 1 45.16 218 SER B C 1
ATOM 4424 O O . SER B 1 218 ? -29.141 17.609 2.975 1 45.16 218 SER B O 1
ATOM 4426 N N . LYS B 1 219 ? -27.25 16.531 3.113 1 43.75 219 LYS B N 1
ATOM 4427 C CA . LYS B 1 219 ? -26.922 17.438 4.207 1 43.75 219 LYS B CA 1
ATOM 4428 C C . LYS B 1 219 ? -25.828 18.422 3.783 1 43.75 219 LYS B C 1
ATOM 4430 O O . LYS B 1 219 ? -25.25 19.125 4.621 1 43.75 219 LYS B O 1
ATOM 4435 N N . THR B 1 220 ? -25.219 18.203 2.621 1 43.75 220 THR B N 1
ATOM 4436 C CA . THR B 1 220 ? -24.094 19.094 2.354 1 43.75 220 THR B CA 1
ATOM 4437 C C . THR B 1 220 ? -24.562 20.359 1.647 1 43.75 220 THR B C 1
ATOM 4439 O O . THR B 1 220 ? -25.609 20.359 0.997 1 43.75 220 THR B O 1
ATOM 4442 N N . ILE B 1 221 ? -24.062 21.469 1.877 1 43.75 221 ILE B N 1
ATOM 4443 C CA . ILE B 1 221 ? -24.266 22.766 1.239 1 43.75 221 ILE B CA 1
ATOM 4444 C C . ILE B 1 221 ? -24.172 22.609 -0.277 1 43.75 221 ILE B C 1
ATOM 4446 O O . ILE B 1 221 ? -23.297 21.906 -0.783 1 43.75 221 ILE B O 1
ATOM 4450 N N . GLY B 1 222 ? -25.203 22.75 -1.041 1 45.06 222 GLY B N 1
ATOM 4451 C CA . GLY B 1 222 ? -25.344 22.719 -2.488 1 45.06 222 GLY B CA 1
ATOM 4452 C C . GLY B 1 222 ? -24.094 23.172 -3.219 1 45.06 222 GLY B C 1
ATOM 4453 O O . GLY B 1 222 ? -23.297 23.953 -2.686 1 45.06 222 GLY B O 1
ATOM 4454 N N . ALA B 1 223 ? -23.469 22.453 -4.191 1 48.38 223 ALA B N 1
ATOM 4455 C CA . ALA B 1 223 ? -22.406 22.812 -5.113 1 48.38 223 ALA B CA 1
ATOM 4456 C C . ALA B 1 223 ? -22.812 23.984 -6 1 48.38 223 ALA B C 1
ATOM 4458 O O . ALA B 1 223 ? -23.859 23.922 -6.66 1 48.38 223 ALA B O 1
ATOM 4459 N N . ASP B 1 224 ? -22.375 25.25 -5.652 1 41.69 224 ASP B N 1
ATOM 4460 C CA . ASP B 1 224 ? -22.641 26.453 -6.449 1 41.69 224 ASP B CA 1
ATOM 4461 C C . ASP B 1 224 ? -21.344 27.109 -6.895 1 41.69 224 ASP B C 1
ATOM 4463 O O . ASP B 1 224 ? -20.531 27.531 -6.062 1 41.69 224 ASP B O 1
ATOM 4467 N N . LEU B 1 225 ? -20.953 27.125 -8.141 1 48.22 225 LEU B N 1
ATOM 4468 C CA . LEU B 1 225 ? -19.781 27.766 -8.727 1 48.22 225 LEU B CA 1
ATOM 4469 C C . LEU B 1 225 ? -19.641 29.203 -8.242 1 48.22 225 LEU B C 1
ATOM 4471 O O . LEU B 1 225 ? -18.531 29.688 -8.047 1 48.22 225 LEU B O 1
ATOM 4475 N N . PHE B 1 226 ? -20.703 29.812 -8.109 1 48.81 226 PHE B N 1
ATOM 4476 C CA . PHE B 1 226 ? -20.734 31.219 -7.723 1 48.81 226 PHE B CA 1
ATOM 4477 C C . PHE B 1 226 ? -20.969 31.359 -6.223 1 48.81 226 PHE B C 1
ATOM 4479 O O . PHE B 1 226 ? -21.266 32.438 -5.738 1 48.81 226 PHE B O 1
ATOM 4486 N N . GLY B 1 227 ? -20.812 30.219 -5.551 1 48.12 227 GLY B N 1
ATOM 4487 C CA . GLY B 1 227 ? -21.047 30.281 -4.113 1 48.12 227 GLY B CA 1
ATOM 4488 C C . GLY B 1 227 ? -19.766 30.484 -3.316 1 48.12 227 GLY B C 1
ATOM 4489 O O . GLY B 1 227 ? -18.781 31 -3.834 1 48.12 227 GLY B O 1
ATOM 4490 N N . ASP B 1 228 ? -19.844 30.203 -2.02 1 49 228 ASP B N 1
ATOM 4491 C CA . ASP B 1 228 ? -18.703 30.375 -1.111 1 49 228 ASP B CA 1
ATOM 4492 C C . ASP B 1 228 ? -17.578 29.406 -1.453 1 49 228 ASP B C 1
ATOM 4494 O O . ASP B 1 228 ? -17.734 28.547 -2.33 1 49 228 ASP B O 1
ATOM 4498 N N . ALA B 1 229 ? -16.344 29.641 -0.849 1 51.03 229 ALA B N 1
ATOM 4499 C CA . ALA B 1 229 ? -15.125 28.906 -1.142 1 51.03 229 ALA B CA 1
ATOM 4500 C C . ALA B 1 229 ? -15.359 27.406 -1.065 1 51.03 229 ALA B C 1
ATOM 4502 O O . ALA B 1 229 ? -14.859 26.641 -1.906 1 51.03 229 ALA B O 1
ATOM 4503 N N . VAL B 1 230 ? -16.125 27.031 -0.153 1 51.78 230 VAL B N 1
ATOM 4504 C CA . VAL B 1 230 ? -16.391 25.609 0.073 1 51.78 230 VAL B CA 1
ATOM 4505 C C . VAL B 1 230 ? -17.297 25.078 -1.037 1 51.78 230 VAL B C 1
ATOM 4507 O O . VAL B 1 230 ? -17.078 23.969 -1.541 1 51.78 230 VAL B O 1
ATOM 4510 N N . GLN B 1 231 ? -18.328 25.906 -1.371 1 48.66 231 GLN B N 1
ATOM 4511 C CA . GLN B 1 231 ? -19.266 25.531 -2.422 1 48.66 231 GLN B CA 1
ATOM 4512 C C . GLN B 1 231 ? -18.562 25.391 -3.768 1 48.66 231 GLN B C 1
ATOM 4514 O O . GLN B 1 231 ? -18.859 24.484 -4.543 1 48.66 231 GLN B O 1
ATOM 4519 N N . ARG B 1 232 ? -17.703 26.344 -3.932 1 48.84 232 ARG B N 1
ATOM 4520 C CA . ARG B 1 232 ? -16.938 26.312 -5.176 1 48.84 232 ARG B CA 1
ATOM 4521 C C . ARG B 1 232 ? -16.062 25.062 -5.25 1 48.84 232 ARG B C 1
ATOM 4523 O O . ARG B 1 232 ? -15.977 24.422 -6.297 1 48.84 232 ARG B O 1
ATOM 4530 N N . LYS B 1 233 ? -15.516 24.797 -4.133 1 59.88 233 LYS B N 1
ATOM 4531 C CA . LYS B 1 233 ? -14.68 23.609 -4.082 1 59.88 233 LYS B CA 1
ATOM 4532 C C . LYS B 1 233 ? -15.484 22.344 -4.375 1 59.88 233 LYS B C 1
ATOM 4534 O O . LYS B 1 233 ? -15.031 21.469 -5.105 1 59.88 233 LYS B O 1
ATOM 4539 N N . ARG B 1 234 ? -16.656 22.391 -3.838 1 58.62 234 ARG B N 1
ATOM 4540 C CA . ARG B 1 234 ? -17.516 21.25 -4.051 1 58.62 234 ARG B CA 1
ATOM 4541 C C . ARG B 1 234 ? -17.984 21.172 -5.504 1 58.62 234 ARG B C 1
ATOM 4543 O O . ARG B 1 234 ? -18.016 20.078 -6.09 1 58.62 234 ARG B O 1
ATOM 4550 N N . PHE B 1 235 ? -18.344 22.359 -5.988 1 52.94 235 PHE B N 1
ATOM 4551 C CA . PHE B 1 235 ? -18.75 22.422 -7.387 1 52.94 235 PHE B CA 1
ATOM 4552 C C . PHE B 1 235 ? -17.625 21.938 -8.297 1 52.94 235 PHE B C 1
ATOM 4554 O O . PHE B 1 235 ? -17.859 21.141 -9.203 1 52.94 235 PHE B O 1
ATOM 4561 N N . LEU B 1 236 ? -16.469 22.391 -7.98 1 60.72 236 LEU B N 1
ATOM 4562 C CA . LEU B 1 236 ? -15.32 22.016 -8.797 1 60.72 236 LEU B CA 1
ATOM 4563 C C . LEU B 1 236 ? -15.039 20.516 -8.695 1 60.72 236 LEU B C 1
ATOM 4565 O O . LEU B 1 236 ? -14.641 19.891 -9.672 1 60.72 236 LEU B O 1
ATOM 4569 N N . LYS B 1 237 ? -15.375 20.078 -7.523 1 65.19 237 LYS B N 1
ATOM 4570 C CA . LYS B 1 237 ? -15.219 18.625 -7.355 1 65.19 237 LYS B CA 1
ATOM 4571 C C . LYS B 1 237 ? -16.219 17.859 -8.211 1 65.19 237 LYS B C 1
ATOM 4573 O O . LYS B 1 237 ? -15.891 16.828 -8.797 1 65.19 237 LYS B O 1
ATOM 4578 N N . THR B 1 238 ? -17.406 18.438 -8.289 1 64.75 238 THR B N 1
ATOM 4579 C CA . THR B 1 238 ? -18.453 17.781 -9.078 1 64.75 238 THR B CA 1
ATOM 4580 C C . THR B 1 238 ? -18.078 17.781 -10.555 1 64.75 238 THR B C 1
ATOM 4582 O O . THR B 1 238 ? -18.359 16.812 -11.266 1 64.75 238 THR B O 1
ATOM 4585 N N . ILE B 1 239 ? -17.422 18.844 -10.906 1 65.81 239 ILE B N 1
ATOM 4586 C CA . ILE B 1 239 ? -16.984 18.906 -12.297 1 65.81 239 ILE B CA 1
ATOM 4587 C C . ILE B 1 239 ? -15.781 18 -12.5 1 65.81 239 ILE B C 1
ATOM 4589 O O . ILE B 1 239 ? -15.703 17.281 -13.5 1 65.81 239 ILE B O 1
ATOM 4593 N N . TRP B 1 240 ? -14.969 18.031 -11.602 1 72.31 240 TRP B N 1
ATOM 4594 C CA . TRP B 1 240 ? -13.742 17.25 -11.703 1 72.31 240 TRP B CA 1
ATOM 4595 C C . TRP B 1 240 ? -14.055 15.758 -11.844 1 72.31 240 TRP B C 1
ATOM 4597 O O . TRP B 1 240 ? -13.438 15.062 -12.648 1 72.31 240 TRP B O 1
ATOM 4607 N N . VAL B 1 241 ? -15 15.414 -11.156 1 72.12 241 VAL B N 1
ATOM 4608 C CA . VAL B 1 241 ? -15.328 13.992 -11.117 1 72.12 241 VAL B CA 1
ATOM 4609 C C . VAL B 1 241 ? -15.766 13.531 -12.5 1 72.12 241 VAL B C 1
ATOM 4611 O O . VAL B 1 241 ? -15.57 12.367 -12.867 1 72.12 241 VAL B O 1
ATOM 4614 N N . ARG B 1 242 ? -16.219 14.453 -13.289 1 71.12 242 ARG B N 1
ATOM 4615 C CA . ARG B 1 242 ? -16.797 14.062 -14.57 1 71.12 242 ARG B CA 1
ATOM 4616 C C . ARG B 1 242 ? -15.797 14.281 -15.711 1 71.12 242 ARG B C 1
ATOM 4618 O O . ARG B 1 242 ? -16.062 13.875 -16.844 1 71.12 242 ARG B O 1
ATOM 4625 N N . LEU B 1 243 ? -14.688 14.883 -15.422 1 74.88 243 LEU B N 1
ATOM 4626 C CA . LEU B 1 243 ? -13.711 15.211 -16.453 1 74.88 243 LEU B CA 1
ATOM 4627 C C . LEU B 1 243 ? -12.969 13.961 -16.906 1 74.88 243 LEU B C 1
ATOM 4629 O O . LEU B 1 243 ? -12.641 13.094 -16.094 1 74.88 243 LEU B O 1
ATOM 4633 N N . PRO B 1 244 ? -12.75 13.914 -18.297 1 77.12 244 PRO B N 1
ATOM 4634 C CA . PRO B 1 244 ? -11.898 12.828 -18.781 1 77.12 244 PRO B CA 1
ATOM 4635 C C . PRO B 1 244 ? -10.406 13.109 -18.609 1 77.12 244 PRO B C 1
ATOM 4637 O O . PRO B 1 244 ? -10.023 14.242 -18.312 1 77.12 244 PRO B O 1
ATOM 4640 N N . PHE B 1 245 ? -9.523 12.195 -18.625 1 86.25 245 PHE B N 1
ATOM 4641 C CA . PHE B 1 245 ? -8.07 12.281 -18.594 1 86.25 245 PHE B CA 1
ATOM 4642 C C . PHE B 1 245 ? -7.602 13 -17.328 1 86.25 245 PHE B C 1
ATOM 4644 O O . PHE B 1 245 ? -6.691 13.828 -17.391 1 86.25 245 PHE B O 1
ATOM 4651 N N . LYS B 1 246 ? -8.25 12.773 -16.219 1 89.25 246 LYS B N 1
ATOM 4652 C CA . LYS B 1 246 ? -7.988 13.477 -14.969 1 89.25 246 LYS B CA 1
ATOM 4653 C C . LYS B 1 246 ? -6.535 13.305 -14.539 1 89.25 246 LYS B C 1
ATOM 4655 O O . LYS B 1 246 ? -5.891 14.266 -14.117 1 89.25 246 LYS B O 1
ATOM 4660 N N . PRO B 1 247 ? -6.016 12.094 -14.734 1 90.88 247 PRO B N 1
ATOM 4661 C CA . PRO B 1 247 ? -4.625 11.945 -14.305 1 90.88 247 PRO B CA 1
ATOM 4662 C C . PRO B 1 247 ? -3.664 12.836 -15.086 1 90.88 247 PRO B C 1
ATOM 4664 O O . PRO B 1 247 ? -2.795 13.484 -14.492 1 90.88 247 PRO B O 1
ATOM 4667 N N . LEU B 1 248 ? -3.83 12.938 -16.344 1 90.06 248 LEU B N 1
ATOM 4668 C CA . LEU B 1 248 ? -2.99 13.805 -17.156 1 90.06 248 LEU B CA 1
ATOM 4669 C C . LEU B 1 248 ? -3.217 15.273 -16.812 1 90.06 248 LEU B C 1
ATOM 4671 O O . LEU B 1 248 ? -2.264 16.047 -16.719 1 90.06 248 LEU B O 1
ATOM 4675 N N . LEU B 1 249 ? -4.445 15.672 -16.672 1 91.06 249 LEU B N 1
ATOM 4676 C CA . LEU B 1 249 ? -4.793 17.047 -16.328 1 91.06 249 LEU B CA 1
ATOM 4677 C C . LEU B 1 249 ? -4.191 17.453 -14.992 1 91.06 249 LEU B C 1
ATOM 4679 O O . LEU B 1 249 ? -3.717 18.578 -14.828 1 91.06 249 LEU B O 1
ATOM 4683 N N . ARG B 1 250 ? -4.211 16.531 -14.086 1 91.75 250 ARG B N 1
ATOM 4684 C CA . ARG B 1 250 ? -3.621 16.797 -12.773 1 91.75 250 ARG B CA 1
ATOM 4685 C C . ARG B 1 250 ? -2.121 17.047 -12.891 1 91.75 250 ARG B C 1
ATOM 4687 O O . ARG B 1 250 ? -1.581 17.922 -12.219 1 91.75 250 ARG B O 1
ATOM 4694 N N . PHE B 1 251 ? -1.5 16.266 -13.719 1 94.38 251 PHE B N 1
ATOM 4695 C CA . PHE B 1 251 ? -0.07 16.469 -13.922 1 94.38 251 PHE B CA 1
ATOM 4696 C C . PHE B 1 251 ? 0.202 17.812 -14.578 1 94.38 251 PHE B C 1
ATOM 4698 O O . PHE B 1 251 ? 1.092 18.547 -14.148 1 94.38 251 PHE B O 1
ATOM 4705 N N . ILE B 1 252 ? -0.557 18.125 -15.57 1 94.12 252 ILE B N 1
ATOM 4706 C CA . ILE B 1 252 ? -0.369 19.391 -16.281 1 94.12 252 ILE B CA 1
ATOM 4707 C C . ILE B 1 252 ? -0.618 20.562 -15.344 1 94.12 252 ILE B C 1
ATOM 4709 O O . ILE B 1 252 ? 0.157 21.516 -15.312 1 94.12 252 ILE B O 1
ATOM 4713 N N . LEU B 1 253 ? -1.592 20.516 -14.562 1 92.94 253 LEU B N 1
ATOM 4714 C CA . LEU B 1 253 ? -1.903 21.562 -13.594 1 92.94 253 LEU B CA 1
ATOM 4715 C C . LEU B 1 253 ? -0.774 21.719 -12.578 1 92.94 253 LEU B C 1
ATOM 4717 O O . LEU B 1 253 ? -0.262 22.812 -12.383 1 92.94 253 LEU B O 1
ATOM 4721 N N . PHE B 1 254 ? -0.327 20.641 -12.016 1 93.69 254 PHE B N 1
ATOM 4722 C CA . PHE B 1 254 ? 0.703 20.656 -10.984 1 93.69 254 PHE B CA 1
ATOM 4723 C C . PHE B 1 254 ? 2.047 21.078 -11.57 1 93.69 254 PHE B C 1
ATOM 4725 O O . PHE B 1 254 ? 2.699 21.984 -11.047 1 93.69 254 PHE B O 1
ATOM 4732 N N . TYR B 1 255 ? 2.463 20.484 -12.641 1 95.44 255 TYR B N 1
ATOM 4733 C CA . TYR B 1 255 ? 3.84 20.562 -13.117 1 95.44 255 TYR B CA 1
ATOM 4734 C C . TYR B 1 255 ? 4.027 21.781 -14.023 1 95.44 255 TYR B C 1
ATOM 4736 O O . TYR B 1 255 ? 5.074 22.438 -13.984 1 95.44 255 TYR B O 1
ATOM 4744 N N . ILE B 1 256 ? 3.029 22.094 -14.836 1 95.88 256 ILE B N 1
ATOM 4745 C CA . ILE B 1 256 ? 3.193 23.156 -15.82 1 95.88 256 ILE B CA 1
ATOM 4746 C C . ILE B 1 256 ? 2.504 24.422 -15.328 1 95.88 256 ILE B C 1
ATOM 4748 O O . ILE B 1 256 ? 3.15 25.469 -15.141 1 95.88 256 ILE B O 1
ATOM 4752 N N . ILE B 1 257 ? 1.255 24.422 -14.93 1 95.38 257 ILE B N 1
ATOM 4753 C CA . ILE B 1 257 ? 0.459 25.594 -14.617 1 95.38 257 ILE B CA 1
ATOM 4754 C C . ILE B 1 257 ? 0.881 26.156 -13.258 1 95.38 257 ILE B C 1
ATOM 4756 O O . ILE B 1 257 ? 1.105 27.359 -13.125 1 95.38 257 ILE B O 1
ATOM 4760 N N . GLN B 1 258 ? 1.085 25.266 -12.336 1 96 258 GLN B N 1
ATOM 4761 C CA . GLN B 1 258 ? 1.445 25.703 -10.992 1 96 258 GLN B CA 1
ATOM 4762 C C . GLN B 1 258 ? 2.955 25.656 -10.781 1 96 258 GLN B C 1
ATOM 4764 O O . GLN B 1 258 ? 3.432 25.656 -9.648 1 96 258 GLN B O 1
ATOM 4769 N N . LEU B 1 259 ? 3.641 25.453 -11.852 1 96.38 259 LEU B N 1
ATOM 4770 C CA . LEU B 1 259 ? 5.082 25.641 -11.938 1 96.38 259 LEU B CA 1
ATOM 4771 C C . LEU B 1 259 ? 5.82 24.594 -11.109 1 96.38 259 LEU B C 1
ATOM 4773 O O . LEU B 1 259 ? 6.844 24.891 -10.484 1 96.38 259 LEU B O 1
ATOM 4777 N N . GLY B 1 260 ? 5.328 23.406 -11.023 1 95.25 260 GLY B N 1
ATOM 4778 C CA . GLY B 1 260 ? 5.984 22.344 -10.305 1 95.25 260 GLY B CA 1
ATOM 4779 C C . GLY B 1 260 ? 7.359 22 -10.852 1 95.25 260 GLY B C 1
ATOM 4780 O O . GLY B 1 260 ? 8.211 21.484 -10.125 1 95.25 260 GLY B O 1
ATOM 4781 N N . PHE B 1 261 ? 7.578 22.344 -12.148 1 96.31 261 PHE B N 1
ATOM 4782 C CA . PHE B 1 261 ? 8.852 22.016 -12.781 1 96.31 261 PHE B CA 1
ATOM 4783 C C . PHE B 1 261 ? 9.984 22.812 -12.148 1 96.31 261 PHE B C 1
ATOM 4785 O O . PHE B 1 261 ? 11.156 22.453 -12.258 1 96.31 261 PHE B O 1
ATOM 4792 N N . LEU B 1 262 ? 9.734 23.891 -11.367 1 96.75 262 LEU B N 1
ATOM 4793 C CA . LEU B 1 262 ? 10.758 24.703 -10.719 1 96.75 262 LEU B CA 1
ATOM 4794 C C . LEU B 1 262 ? 11.359 23.969 -9.523 1 96.75 262 LEU B C 1
ATOM 4796 O O . LEU B 1 262 ? 12.422 24.359 -9.031 1 96.75 262 LEU B O 1
ATOM 4800 N N . ASP B 1 263 ? 10.719 22.922 -9.094 1 96.56 263 ASP B N 1
ATOM 4801 C CA . ASP B 1 263 ? 11.242 22.156 -7.969 1 96.56 263 ASP B CA 1
ATOM 4802 C C . ASP B 1 263 ? 12.164 21.031 -8.445 1 96.56 263 ASP B C 1
ATOM 4804 O O . ASP B 1 263 ? 12.523 20.156 -7.672 1 96.56 263 ASP B O 1
ATOM 4808 N N . GLY B 1 264 ? 12.477 21.016 -9.75 1 95.25 264 GLY B N 1
ATOM 4809 C CA . GLY B 1 264 ? 13.461 20.094 -10.289 1 95.25 264 GLY B CA 1
ATOM 4810 C C . GLY B 1 264 ? 12.945 18.672 -10.422 1 95.25 264 GLY B C 1
ATOM 4811 O O . GLY B 1 264 ? 11.773 18.469 -10.758 1 95.25 264 GLY B O 1
ATOM 4812 N N . ARG B 1 265 ? 13.852 17.734 -10.227 1 94.12 265 ARG B N 1
ATOM 4813 C CA . ARG B 1 265 ? 13.523 16.328 -10.375 1 94.12 265 ARG B CA 1
ATOM 4814 C C . ARG B 1 265 ? 12.5 15.883 -9.328 1 94.12 265 ARG B C 1
ATOM 4816 O O . ARG B 1 265 ? 11.617 15.078 -9.617 1 94.12 265 ARG B O 1
ATOM 4823 N N . ALA B 1 266 ? 12.672 16.453 -8.164 1 94.88 266 ALA B N 1
ATOM 4824 C CA . ALA B 1 266 ? 11.719 16.141 -7.102 1 94.88 266 ALA B CA 1
ATOM 4825 C C . ALA B 1 266 ? 10.305 16.562 -7.492 1 94.88 266 ALA B C 1
ATOM 4827 O O . ALA B 1 266 ? 9.344 15.82 -7.254 1 94.88 266 ALA B O 1
ATOM 4828 N N . GLY B 1 267 ? 10.242 17.719 -8.109 1 95.75 267 GLY B N 1
ATOM 4829 C CA . GLY B 1 267 ? 8.945 18.188 -8.57 1 95.75 267 GLY B CA 1
ATOM 4830 C C . GLY B 1 267 ? 8.352 17.297 -9.648 1 95.75 267 GLY B C 1
ATOM 4831 O O . GLY B 1 267 ? 7.141 17.062 -9.656 1 95.75 267 GLY B O 1
ATOM 4832 N N . TYR B 1 268 ? 9.172 16.828 -10.562 1 96.12 268 TYR B N 1
ATOM 4833 C CA . TYR B 1 268 ? 8.703 15.961 -11.633 1 96.12 268 TYR B CA 1
ATOM 4834 C C . TYR B 1 268 ? 8.172 14.648 -11.078 1 96.12 268 TYR B C 1
ATOM 4836 O O . TYR B 1 268 ? 7.078 14.211 -11.445 1 96.12 268 TYR B O 1
ATOM 4844 N N . ILE B 1 269 ? 8.961 14.047 -10.188 1 95.25 269 ILE B N 1
ATOM 4845 C CA . ILE B 1 269 ? 8.586 12.766 -9.602 1 95.25 269 ILE B CA 1
ATOM 4846 C C . ILE B 1 269 ? 7.293 12.922 -8.797 1 95.25 269 ILE B C 1
ATOM 4848 O O . ILE B 1 269 ? 6.375 12.109 -8.922 1 95.25 269 ILE B O 1
ATOM 4852 N N . TYR B 1 270 ? 7.254 13.961 -8.008 1 95.69 270 TYR B N 1
ATOM 4853 C CA . TYR B 1 270 ? 6.07 14.242 -7.203 1 95.69 270 TYR B CA 1
ATOM 4854 C C . TYR B 1 270 ? 4.832 14.383 -8.078 1 95.69 270 TYR B C 1
ATOM 4856 O O . TYR B 1 270 ? 3.785 13.805 -7.789 1 95.69 270 TYR B O 1
ATOM 4864 N N . GLY B 1 271 ? 4.977 15.18 -9.133 1 95.62 271 GLY B N 1
ATOM 4865 C CA . GLY B 1 271 ? 3.857 15.391 -10.031 1 95.62 271 GLY B CA 1
ATOM 4866 C C . GLY B 1 271 ? 3.379 14.117 -10.703 1 95.62 271 GLY B C 1
ATOM 4867 O O . GLY B 1 271 ? 2.174 13.898 -10.844 1 95.62 271 GLY B O 1
ATOM 4868 N N . ARG B 1 272 ? 4.273 13.281 -11.133 1 95.38 272 ARG B N 1
ATOM 4869 C CA . ARG B 1 272 ? 3.92 12.016 -11.75 1 95.38 272 ARG B CA 1
ATOM 4870 C C . ARG B 1 272 ? 3.207 11.102 -10.758 1 95.38 272 ARG B C 1
ATOM 4872 O O . ARG B 1 272 ? 2.256 10.406 -11.125 1 95.38 272 ARG B O 1
ATOM 4879 N N . LEU B 1 273 ? 3.652 11.078 -9.57 1 95.75 273 LEU B N 1
ATOM 4880 C CA . LEU B 1 273 ? 3.033 10.258 -8.539 1 95.75 273 LEU B CA 1
ATOM 4881 C C . LEU B 1 273 ? 1.626 10.75 -8.227 1 95.75 273 LEU B C 1
ATOM 4883 O O . LEU B 1 273 ? 0.723 9.945 -7.977 1 95.75 273 LEU B O 1
ATOM 4887 N N . LEU B 1 274 ? 1.47 12.039 -8.258 1 94.62 274 LEU B N 1
ATOM 4888 C CA . LEU B 1 274 ? 0.137 12.594 -8.047 1 94.62 274 LEU B CA 1
ATOM 4889 C C . LEU B 1 274 ? -0.804 12.195 -9.172 1 94.62 274 LEU B C 1
ATOM 4891 O O . LEU B 1 274 ? -1.988 11.945 -8.945 1 94.62 274 LEU B O 1
ATOM 4895 N N . SER B 1 275 ? -0.257 12.227 -10.352 1 94.75 275 SER B N 1
ATOM 4896 C CA . SER B 1 275 ? -1.032 11.773 -11.5 1 94.75 275 SER B CA 1
ATOM 4897 C C . SER B 1 275 ? -1.474 10.328 -11.328 1 94.75 275 SER B C 1
ATOM 4899 O O . SER B 1 275 ? -2.617 9.977 -11.633 1 94.75 275 SER B O 1
ATOM 4901 N N . GLN B 1 276 ? -0.575 9.516 -10.898 1 95.5 276 GLN B N 1
ATOM 4902 C CA . GLN B 1 276 ? -0.896 8.109 -10.641 1 95.5 276 GLN B CA 1
ATOM 4903 C C . GLN B 1 276 ? -1.973 7.984 -9.57 1 95.5 276 GLN B C 1
ATOM 4905 O O . GLN B 1 276 ? -2.873 7.152 -9.68 1 95.5 276 GLN B O 1
ATOM 4910 N N . TYR B 1 277 ? -1.775 8.797 -8.547 1 94.44 277 TYR B N 1
ATOM 4911 C CA . TYR B 1 277 ? -2.76 8.836 -7.473 1 94.44 277 TYR B CA 1
ATOM 4912 C C . TYR B 1 277 ? -4.156 9.117 -8.023 1 94.44 277 TYR B C 1
ATOM 4914 O O . TYR B 1 277 ? -5.113 8.414 -7.68 1 94.44 277 TYR B O 1
ATOM 4922 N N . GLU B 1 278 ? -4.266 10.047 -8.867 1 93.19 278 GLU B N 1
ATOM 4923 C CA . GLU B 1 278 ? -5.539 10.406 -9.477 1 93.19 278 GLU B CA 1
ATOM 4924 C C . GLU B 1 278 ? -6.102 9.25 -10.305 1 93.19 278 GLU B C 1
ATOM 4926 O O . GLU B 1 278 ? -7.312 9.016 -10.312 1 93.19 278 GLU B O 1
ATOM 4931 N N . TYR B 1 279 ? -5.254 8.617 -11.008 1 94.69 279 TYR B N 1
ATOM 4932 C CA . TYR B 1 279 ? -5.691 7.469 -11.797 1 94.69 279 TYR B CA 1
ATOM 4933 C C . TYR B 1 279 ? -6.262 6.379 -10.898 1 94.69 279 TYR B C 1
ATOM 4935 O O . TYR B 1 279 ? -7.301 5.785 -11.211 1 94.69 279 TYR B O 1
ATOM 4943 N N . GLN B 1 280 ? -5.609 6.078 -9.797 1 95.38 280 GLN B N 1
ATOM 4944 C CA . GLN B 1 280 ? -6.047 5.047 -8.867 1 95.38 280 GLN B CA 1
ATOM 4945 C C . GLN B 1 280 ? -7.418 5.379 -8.281 1 95.38 280 GLN B C 1
ATOM 4947 O O . GLN B 1 280 ? -8.25 4.488 -8.094 1 95.38 280 GLN B O 1
ATOM 4952 N N . ILE B 1 281 ? -7.648 6.652 -8 1 93.25 281 ILE B N 1
ATOM 4953 C CA . ILE B 1 281 ? -8.961 7.074 -7.539 1 93.25 281 ILE B CA 1
ATOM 4954 C C . ILE B 1 281 ? -10.023 6.699 -8.57 1 93.25 281 ILE B C 1
ATOM 4956 O O . ILE B 1 281 ? -11.055 6.125 -8.227 1 93.25 281 ILE B O 1
ATOM 4960 N N . GLY B 1 282 ? -9.742 7.027 -9.812 1 92.62 282 GLY B N 1
ATOM 4961 C CA . GLY B 1 282 ? -10.68 6.738 -10.883 1 92.62 282 GLY B CA 1
ATOM 4962 C C . GLY B 1 282 ? -10.977 5.258 -11.039 1 92.62 282 GLY B C 1
ATOM 4963 O O . GLY B 1 282 ? -12.125 4.863 -11.242 1 92.62 282 GLY B O 1
ATOM 4964 N N . VAL B 1 283 ? -9.969 4.453 -10.977 1 94 283 VAL B N 1
ATOM 4965 C CA . VAL B 1 283 ? -10.141 3.014 -11.156 1 94 283 VAL B CA 1
ATOM 4966 C C . VAL B 1 283 ? -10.906 2.43 -9.969 1 94 283 VAL B C 1
ATOM 4968 O O . VAL B 1 283 ? -11.75 1.548 -10.141 1 94 283 VAL B O 1
ATOM 4971 N N . LYS B 1 284 ? -10.578 2.83 -8.758 1 93.56 284 LYS B N 1
ATOM 4972 C CA . LYS B 1 284 ? -11.289 2.373 -7.57 1 93.56 284 LYS B CA 1
ATOM 4973 C C . LYS B 1 284 ? -12.758 2.791 -7.613 1 93.56 284 LYS B C 1
ATOM 4975 O O . LYS B 1 284 ? -13.633 2.061 -7.141 1 93.56 284 LYS B O 1
ATOM 4980 N N . LEU B 1 285 ? -12.984 4.004 -8.156 1 91.06 285 LEU B N 1
ATOM 4981 C CA . LEU B 1 285 ? -14.367 4.43 -8.367 1 91.06 285 LEU B CA 1
ATOM 4982 C C . LEU B 1 285 ? -15.086 3.49 -9.328 1 91.06 285 LEU B C 1
ATOM 4984 O O . LEU B 1 285 ? -16.234 3.109 -9.086 1 91.06 285 LEU B O 1
ATOM 4988 N N . TYR B 1 286 ? -14.406 3.156 -10.422 1 91.12 286 TYR B N 1
ATOM 4989 C CA . TYR B 1 286 ? -14.961 2.209 -11.383 1 91.12 286 TYR B CA 1
ATOM 4990 C C . TYR B 1 286 ? -15.266 0.873 -10.711 1 91.12 286 TYR B C 1
ATOM 4992 O O . TYR B 1 286 ? -16.328 0.282 -10.945 1 91.12 286 TYR B O 1
ATOM 5000 N N . GLU B 1 287 ? -14.367 0.394 -9.891 1 91.44 287 GLU B N 1
ATOM 5001 C CA . GLU B 1 287 ? -14.562 -0.846 -9.148 1 91.44 287 GLU B CA 1
ATOM 5002 C C . GLU B 1 287 ? -15.789 -0.766 -8.25 1 91.44 287 GLU B C 1
ATOM 5004 O O . GLU B 1 287 ? -16.578 -1.709 -8.188 1 91.44 287 GLU B O 1
ATOM 5009 N N . LEU B 1 288 ? -15.945 0.34 -7.574 1 88.44 288 LEU B N 1
ATOM 5010 C CA . LEU B 1 288 ? -17.094 0.548 -6.691 1 88.44 288 LEU B CA 1
ATOM 5011 C C . LEU B 1 288 ? -18.391 0.529 -7.48 1 88.44 288 LEU B C 1
ATOM 5013 O 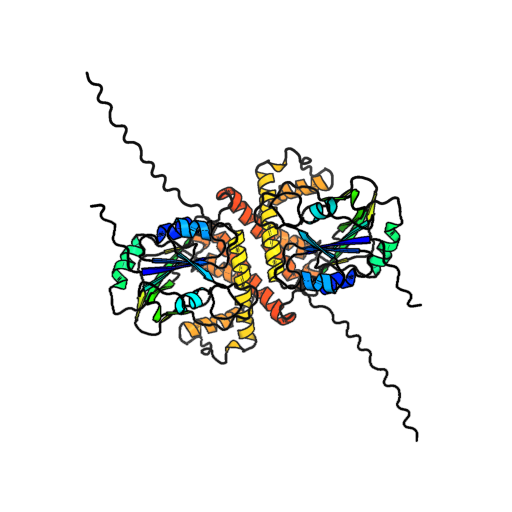O . LEU B 1 288 ? -19.359 -0.108 -7.066 1 88.44 288 LEU B O 1
ATOM 5017 N N . ARG B 1 289 ? -18.391 1.123 -8.57 1 88.75 289 ARG B N 1
ATOM 5018 C CA . ARG B 1 289 ? -19.609 1.284 -9.359 1 88.75 289 ARG B CA 1
ATOM 5019 C C . ARG B 1 289 ? -19.969 -0.016 -10.07 1 88.75 289 ARG B C 1
ATOM 5021 O O . ARG B 1 289 ? -21.156 -0.371 -10.148 1 88.75 289 ARG B O 1
ATOM 5028 N N . GLN B 1 290 ? -19 -0.726 -10.531 1 87.94 290 GLN B N 1
ATOM 5029 C CA . GLN B 1 290 ? -19.266 -1.86 -11.406 1 87.94 290 GLN B CA 1
ATOM 5030 C C . GLN B 1 290 ? -19.219 -3.176 -10.633 1 87.94 290 GLN B C 1
ATOM 5032 O O . GLN B 1 290 ? -19.906 -4.137 -10.992 1 87.94 290 GLN B O 1
ATOM 5037 N N . PHE B 1 291 ? -18.453 -3.199 -9.547 1 86.12 291 PHE B N 1
ATOM 5038 C CA . PHE B 1 291 ? -18.219 -4.492 -8.914 1 86.12 291 PHE B CA 1
ATOM 5039 C C . PHE B 1 291 ? -18.484 -4.41 -7.414 1 86.12 291 PHE B C 1
ATOM 5041 O O . PHE B 1 291 ? -18.062 -5.285 -6.656 1 86.12 291 PHE B O 1
ATOM 5048 N N . GLY B 1 292 ? -19.078 -3.314 -6.91 1 81.38 292 GLY B N 1
ATOM 5049 C CA . GLY B 1 292 ? -19.438 -3.186 -5.508 1 81.38 292 GLY B CA 1
ATOM 5050 C C . GLY B 1 292 ? -18.234 -3.133 -4.578 1 81.38 292 GLY B C 1
ATOM 5051 O O . GLY B 1 292 ? -18.344 -3.51 -3.41 1 81.38 292 GLY B O 1
ATOM 5052 N N . GLY B 1 293 ? -17.109 -2.828 -5.172 1 80.56 293 GLY B N 1
ATOM 5053 C CA . GLY B 1 293 ? -15.914 -2.664 -4.352 1 80.56 293 GLY B CA 1
ATOM 5054 C C . GLY B 1 293 ? -15.078 -3.926 -4.254 1 80.56 293 GLY B C 1
ATOM 5055 O O . GLY B 1 293 ? -14.281 -4.078 -3.328 1 80.56 293 GLY B O 1
ATOM 5056 N N . GLN B 1 294 ? -15.344 -4.891 -5.102 1 82.44 294 GLN B N 1
ATOM 5057 C CA . GLN B 1 294 ? -14.547 -6.105 -5.195 1 82.44 294 GLN B CA 1
ATOM 5058 C C . GLN B 1 294 ? -13.891 -6.227 -6.57 1 82.44 294 GLN B C 1
ATOM 5060 O O . GLN B 1 294 ? -14.492 -5.887 -7.586 1 82.44 294 GLN B O 1
ATOM 5065 N N . LEU B 1 295 ? -12.641 -6.656 -6.551 1 81.62 295 LEU B N 1
ATOM 5066 C CA . LEU B 1 295 ? -11.891 -6.781 -7.797 1 81.62 295 LEU B CA 1
ATOM 5067 C C . LEU B 1 295 ? -12.562 -7.777 -8.734 1 81.62 295 LEU B C 1
ATOM 5069 O O . LEU B 1 295 ? -12.695 -7.516 -9.938 1 81.62 295 LEU B O 1
ATOM 5073 N N . ASN B 1 296 ? -12.906 -9 -8.102 1 82.75 296 ASN B N 1
ATOM 5074 C CA . ASN B 1 296 ? -13.641 -10.031 -8.82 1 82.75 296 ASN B CA 1
ATOM 5075 C C . ASN B 1 296 ? -14.859 -10.508 -8.031 1 82.75 296 ASN B C 1
ATOM 5077 O O . ASN B 1 296 ? -14.867 -10.43 -6.801 1 82.75 296 ASN B O 1
ATOM 5081 N N . VAL B 1 297 ? -15.945 -10.766 -8.758 1 72.94 297 VAL B N 1
ATOM 5082 C CA . VAL B 1 297 ? -17.156 -11.219 -8.078 1 72.94 297 VAL B CA 1
ATOM 5083 C C . VAL B 1 297 ? -17.406 -12.688 -8.398 1 72.94 297 VAL B C 1
ATOM 5085 O O . VAL B 1 297 ? -17.203 -13.125 -9.531 1 72.94 297 VAL B O 1
ATOM 5088 N N . ALA B 1 298 ? -17.625 -13.477 -7.301 1 66.19 298 ALA B N 1
ATOM 5089 C CA . ALA B 1 298 ? -17.938 -14.891 -7.488 1 66.19 298 ALA B CA 1
ATOM 5090 C C . ALA B 1 298 ? -19.188 -15.062 -8.336 1 66.19 298 ALA B C 1
ATOM 5092 O O . ALA B 1 298 ? -20.172 -14.336 -8.164 1 66.19 298 ALA B O 1
ATOM 5093 N N . LYS B 1 299 ? -19.094 -15.641 -9.531 1 58.03 299 LYS B N 1
ATOM 5094 C CA . LYS B 1 299 ? -20.266 -15.953 -10.336 1 58.03 299 LYS B CA 1
ATOM 5095 C C . LYS B 1 299 ? -21.203 -16.891 -9.594 1 58.03 299 LYS B C 1
ATOM 5097 O O . LYS B 1 299 ? -20.781 -17.938 -9.086 1 58.03 299 LYS B O 1
ATOM 5102 N N . THR B 1 300 ? -22.109 -16.344 -8.875 1 48.44 300 THR B N 1
ATOM 5103 C CA . THR B 1 300 ? -23.141 -17.203 -8.305 1 48.44 300 THR B CA 1
ATOM 5104 C C . THR B 1 300 ? -23.672 -18.172 -9.352 1 48.44 300 THR B C 1
ATOM 5106 O O . THR B 1 300 ? -24.172 -17.75 -10.398 1 48.44 300 THR B O 1
ATOM 5109 N N . THR B 1 301 ? -23.078 -19.281 -9.422 1 41.59 301 THR B N 1
ATOM 5110 C CA . THR B 1 301 ? -23.828 -20.281 -10.18 1 41.59 301 THR B CA 1
ATOM 5111 C C . THR B 1 301 ? -25.297 -20.281 -9.781 1 41.59 301 THR B C 1
ATOM 5113 O O . THR B 1 301 ? -25.625 -20.625 -8.641 1 41.59 301 THR B O 1
ATOM 5116 N N . THR B 1 302 ? -26.047 -19.375 -10.195 1 37.41 302 THR B N 1
ATOM 5117 C CA . THR B 1 302 ? -27.484 -19.562 -10.07 1 37.41 302 THR B CA 1
ATOM 5118 C C . THR B 1 302 ? -27.891 -20.953 -10.586 1 37.41 302 THR B C 1
ATOM 5120 O O . THR B 1 302 ? -27.812 -21.219 -11.789 1 37.41 302 THR B O 1
ATOM 5123 N N . ASN B 1 303 ? -27.578 -22 -9.93 1 37.06 303 ASN B N 1
ATOM 5124 C CA . ASN B 1 303 ? -28.453 -23.141 -10.195 1 37.06 303 ASN B CA 1
ATOM 5125 C C . ASN B 1 303 ? -29.922 -22.734 -10.18 1 37.06 303 ASN B C 1
ATOM 5127 O O . ASN B 1 303 ? -30.484 -22.453 -9.117 1 37.06 303 ASN B O 1
ATOM 5131 N N . THR B 1 304 ? -30.328 -22 -11.062 1 36.16 304 THR B N 1
ATOM 5132 C CA . THR B 1 304 ? -31.781 -21.953 -11.281 1 36.16 304 THR B CA 1
ATOM 5133 C C . THR B 1 304 ? -32.344 -23.375 -11.422 1 36.16 304 THR B C 1
ATOM 5135 O O . THR B 1 304 ? -32.125 -24.031 -12.445 1 36.16 304 THR B O 1
ATOM 5138 N N . VAL B 1 305 ? -32.219 -24.219 -10.438 1 37.5 305 VAL B N 1
ATOM 5139 C CA . VAL B 1 305 ? -33.156 -25.344 -10.398 1 37.5 305 VAL B CA 1
ATOM 5140 C C . VAL B 1 305 ? -34.562 -24.828 -10.602 1 37.5 305 VAL B C 1
ATOM 5142 O O . VAL B 1 305 ? -35.125 -24.125 -9.742 1 37.5 305 VAL B O 1
ATOM 5145 N N . THR B 1 306 ? -34.938 -24.578 -11.828 1 35.84 306 THR B N 1
ATOM 5146 C CA . THR B 1 306 ? -36.344 -24.484 -12.125 1 35.84 306 THR B CA 1
ATOM 5147 C C . THR B 1 306 ? -37.125 -25.672 -11.539 1 35.84 306 THR B C 1
ATOM 5149 O O . THR B 1 306 ? -36.844 -26.828 -11.883 1 35.84 306 THR B O 1
ATOM 5152 N N . PRO B 1 307 ? -37.625 -25.547 -10.352 1 38 307 PRO B N 1
ATOM 5153 C CA . PRO B 1 307 ? -38.5 -26.625 -9.922 1 38 307 PRO B CA 1
ATOM 5154 C C . PRO B 1 307 ? -39.406 -27.156 -11.047 1 38 307 PRO B C 1
ATOM 5156 O O . PRO B 1 307 ? -40 -26.359 -11.766 1 38 307 PRO B O 1
ATOM 5159 N N . GLN B 1 308 ? -38.938 -28.172 -11.633 1 36.03 308 GLN B N 1
ATOM 5160 C CA . GLN B 1 308 ? -39.875 -28.828 -12.516 1 36.03 308 GLN B CA 1
ATOM 5161 C C . GLN B 1 308 ? -41.25 -28.922 -11.867 1 36.03 308 GLN B C 1
ATOM 5163 O O . GLN B 1 308 ? -41.406 -29.453 -10.766 1 36.03 308 GLN B O 1
ATOM 5168 N N . SER B 1 309 ? -42.031 -27.891 -12.055 1 37.06 309 SER B N 1
ATOM 5169 C CA . SER B 1 309 ? -43.438 -27.984 -11.734 1 37.06 309 SER B CA 1
ATOM 5170 C C . SER B 1 309 ? -44 -29.359 -12.102 1 37.06 309 SER B C 1
ATOM 5172 O O . SER B 1 309 ? -43.906 -29.781 -13.25 1 37.06 309 SER B O 1
ATOM 5174 N N . VAL B 1 310 ? -43.969 -30.312 -11.148 1 41.22 310 VAL B N 1
ATOM 5175 C CA . VAL B 1 310 ? -44.719 -31.562 -11.297 1 41.22 310 VAL B CA 1
ATOM 5176 C C . VAL B 1 310 ? -46.125 -31.25 -11.797 1 41.22 310 VAL B C 1
ATOM 5178 O O . VAL B 1 310 ? -46.844 -30.406 -11.227 1 41.22 310 VAL B O 1
ATOM 5181 N N . PRO B 1 311 ? -46.406 -31.609 -13 1 41.28 311 PRO B N 1
ATOM 5182 C CA . PRO B 1 311 ? -47.781 -31.453 -13.508 1 41.28 311 PRO B CA 1
ATOM 5183 C C . PRO B 1 311 ? -48.812 -32.031 -12.57 1 41.28 311 PRO B C 1
ATOM 5185 O O . PRO B 1 311 ? -48.656 -33.156 -12.086 1 41.28 311 PRO B O 1
ATOM 5188 N N . GLN B 1 312 ? -49.375 -31.188 -11.703 1 33.97 312 GLN B N 1
ATOM 5189 C CA . GLN B 1 312 ? -50.562 -31.625 -10.992 1 33.97 312 GLN B CA 1
ATOM 5190 C C . GLN B 1 312 ? -51.594 -32.25 -11.945 1 33.97 312 GLN B C 1
ATOM 5192 O O . GLN B 1 312 ? -52.062 -31.578 -12.875 1 33.97 312 GLN B O 1
ATOM 5197 N N . THR B 1 313 ? -51.438 -33.531 -12.211 1 33.69 313 THR B N 1
ATOM 5198 C CA . THR B 1 313 ? -52.562 -34.281 -12.797 1 33.69 313 THR B CA 1
ATOM 5199 C C . THR B 1 313 ? -53.875 -34 -12.062 1 33.69 313 THR B C 1
ATOM 5201 O O . THR B 1 313 ? -53.969 -34.25 -10.859 1 33.69 313 THR B O 1
ATOM 5204 N N . VAL B 1 314 ? -54.656 -33.094 -12.508 1 32.16 314 VAL B N 1
ATOM 5205 C CA . VAL B 1 314 ? -56.062 -32.906 -12.164 1 32.16 314 VAL B CA 1
ATOM 5206 C C . VAL B 1 314 ? -56.812 -34.219 -12.25 1 32.16 314 VAL B C 1
ATOM 5208 O O . VAL B 1 314 ? -56.875 -34.844 -13.312 1 32.16 314 VAL B O 1
ATOM 5211 N N . GLU B 1 315 ? -56.75 -35.062 -11.25 1 25.41 315 GLU B N 1
ATOM 5212 C CA . GLU B 1 315 ? -57.75 -36.125 -11.195 1 25.41 315 GLU B CA 1
ATOM 5213 C C . GLU B 1 315 ? -59.156 -35.562 -11.406 1 25.41 315 GLU B C 1
ATOM 5215 O O . GLU B 1 315 ? -59.594 -34.656 -10.664 1 25.41 315 GLU B O 1
ATOM 5220 N N . LYS B 1 316 ? -59.531 -35.656 -12.742 1 20.77 316 LYS B N 1
ATOM 5221 C CA . LYS B 1 316 ? -60.875 -36.156 -12.945 1 20.77 316 LYS B CA 1
ATOM 5222 C C . LYS B 1 316 ? -60.906 -37.688 -12.766 1 20.77 316 LYS B C 1
ATOM 5224 O O . LYS B 1 316 ? -60.031 -38.406 -13.273 1 20.77 316 LYS B O 1
#

InterPro domains:
  IPR001173 Glycosyltransferase 2-like [PF00535] (11-152)
  IPR029044 Nucleotide-diphospho-sugar transferases [G3DSA:3.90.550.10] (2-208)
  IPR029044 Nucleotide-diphospho-sugar transferases [SSF53448] (10-156)

Solvent-accessible surface area (backbone atoms only — not comparable to full-atom values): 34215 Å² total; per-residue (Å²): 127,81,77,71,76,78,54,39,75,30,24,34,40,27,61,43,61,60,38,53,74,24,35,62,62,22,51,61,38,51,60,57,38,60,35,47,39,34,40,28,53,76,47,88,55,55,30,64,60,53,41,46,74,71,69,30,48,79,42,80,49,82,79,82,69,49,83,63,37,51,63,48,43,43,59,71,66,54,86,67,89,35,63,35,29,34,58,44,52,42,36,29,33,50,37,72,67,29,51,56,49,48,63,54,54,74,68,42,84,70,47,37,30,30,27,34,31,40,47,42,44,46,68,73,32,68,45,55,41,36,70,45,49,82,37,76,38,72,36,36,29,33,44,92,41,46,41,59,53,82,81,80,60,56,81,50,71,73,57,74,58,56,73,79,86,52,50,65,44,72,78,60,76,40,72,48,71,52,87,45,49,31,38,34,52,45,40,49,34,62,65,56,56,52,52,51,49,52,24,48,25,49,53,50,15,48,53,52,47,30,55,75,69,55,65,49,57,79,83,44,81,68,62,31,75,88,47,54,76,65,22,25,50,44,27,48,46,60,50,53,72,70,47,77,64,51,27,60,50,48,25,45,44,25,30,60,73,38,39,10,55,80,45,43,70,46,24,48,52,52,27,53,51,50,16,49,46,45,42,50,18,53,52,49,31,50,31,38,74,75,44,74,51,22,28,31,73,82,77,71,76,71,73,72,70,67,71,73,73,70,78,74,72,73,80,124,127,81,76,70,77,80,53,39,77,30,23,35,39,26,60,42,62,61,39,52,74,24,36,62,62,21,50,61,38,50,59,58,37,59,35,47,38,34,39,27,52,76,47,88,54,55,30,65,58,54,40,46,75,72,70,30,46,78,42,82,49,84,79,82,69,49,82,64,37,51,60,49,43,43,59,72,67,54,85,69,89,35,63,34,28,35,58,44,51,41,37,29,35,50,37,72,66,28,50,56,48,48,63,55,54,73,69,43,85,69,48,37,30,31,27,35,31,40,47,43,45,45,69,73,32,68,45,56,42,36,70,44,49,80,36,75,38,71,36,37,28,32,42,92,41,46,42,59,51,82,82,81,59,56,81,50,72,73,58,74,56,58,73,79,85,52,51,65,44,70,79,58,76,40,73,49,71,51,87,46,48,31,39,33,53,46,40,49,34,63,64,56,56,52,52,51,48,52,25,49,25,49,53,51,16,48,53,52,47,30,55,74,69,54,66,49,56,81,82,45,80,68,62,31,75,88,49,55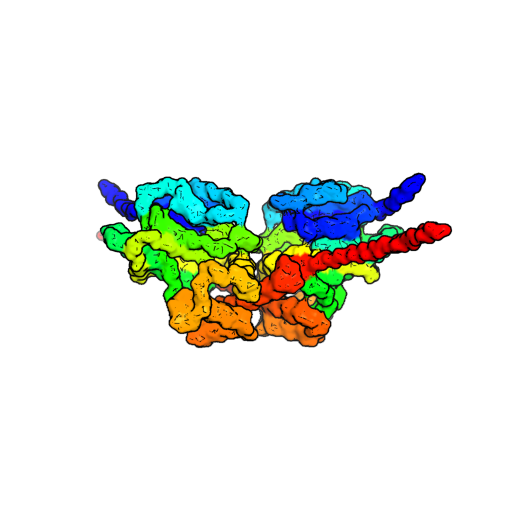,76,65,21,25,51,43,26,48,44,60,49,52,72,69,48,77,65,50,26,60,50,48,26,44,43,24,30,61,73,38,38,9,55,79,43,44,69,45,24,48,52,51,28,53,52,49,16,51,47,45,43,51,20,53,51,48,33,49,32,37,73,75,46,75,51,22,29,31,72,82,76,71,75,70,73,73,72,69,72,73,74,71,78,76,76,74,82,123